Protein AF-A0A935KTI9-F1 (afdb_monomer_lite)

pLDDT: mean 90.9, std 7.73, range [52.81, 98.69]

Sequence (514 aa):
MAAAIPCRLLGHATYLISEAIIQQLLALQPTPISITAAIELRKIVGLVFKNESSLINIISTFPTSAEILGPDILLPLLSFALMSDCGKAVLLPDAQTVLSNPLDSNSIVVGFEAPDNTVFTTEKITAANLNSWPIAFVRELAIDPENGRFMFHDAPDEGQGIYIAYHYGFSGSIGAGTYERNWIIDSGPGLRKTGGGEILAADLDNNGITQIDDSKTYGPIASKLAIVNLVIQSDSDQRPYLCLESNWTLSTGAKLNSQLTLDGLWIGGSGADSQTDAPKEIVISGDYECVIIRNCSFDPGGPFDAAGIIEKNAAGKFLLPLILTIGGRVENLCIESSILGPVRIQNDGYVEEIYISDSIIQSVDPAVKAIDIETGRIHIDRSTIFGEVAVHRLEASEALITGLVNVTDTQNGCFRFSAAPREIDSFKSRLPHPYESYLFSEDTNHWFTSRRFGDPGFAQLSDTAPTNIARGAENGSEMGAFSNLLNPIKFDGLKNKIDEYMPFGLIPIFINKT

Foldseek 3Di:
DDAFDALCQLQFWKFAQAPVLLVCQCVDPDDHDDPQLSVVSVVCHGPMDRHPVRVLVSLVVDPCSVRCVPCSNVLSRSLVGTDCPGSNNQAWAALVCLCDVVAVRHAKWKFFPDGHDTIDHSSQEHEDDCPPPDDDDDHQKYDDRNQRDIDGPDDDDPPTHMDIDGDDFAPDLFALAQAFDPVLVVQDFPAEDEDAEEAELVSFDLATEYEYEAQEEHDDYAAHAQHAEGEYEYHHRHEHEHEHAAAHEHHNHPDAQGEYHYYSYEYFYDFAPDPPDDGHEHEYADHHAEYYYENHEFQQFAAADPVRAADARPVRGGTHGYEYEQQYEYAEYEAYSYEHHAYEYDPPGAYAEYEHELYEFAHNDQVGASYHEQHHEYEAEQAEYHYEHEYAEYEYALYEYEYAAHYNDLPHYEAELYEYAQDDPNHGHDHRPYYLYHHHPDDDCQQFPDCGPPGNRHPPGDPPHDCCQCQSHPNRHHRHSCSVVSVVVVVVVVVVVCVVPPDPPDDDDDDDDD

Radius of gyration: 27.15 Å; chains: 1; bounding box: 68×58×82 Å

Secondary structure (DSSP, 8-state):
---PPPHHHHT---EE--HHHHHHHHT-SSSPPPHHHHHHHHTTTT-EESSHHHHHHHHTTSTTHHHHTSHHHHHHHHHHHB-TTSHHHHHS--TTGGGS-HHHH-SEEEEESSSSS-BPPGGGEEE---SS-S---SSSEEEETTTTEEEESSPPPTTPPEEEEE----SSS-SS-S---HHHHTS--SEEE-SSEEE-TTTS-SEEEEEE-S--EEEEE--B---SEEEEEEPTT---EEEESS-EEEE-TT--SEEEEEES-EEEEPPBSSTTSPPPEEEEESEEEEEEEES-EE---PPB-TTSPBPB-TTS-B-PPPEEEE-SEEEEEEEES-EES-EEE-TT-EEEEEEEES-EEE-SSTTS-SEEEEEEEEEEES-EEES-EEEEEEEEES-EE-S-EEES--SS-EEES-EEESEETTEE-B-S-EES-EEES---GGGBSB-STTSTTBTPBPTTS-HHHHT-STTSS-SSTTGGG-HHHHHHHHHHHHHHHPPTT---------

Structure (mmCIF, N/CA/C/O backbone):
data_AF-A0A935KTI9-F1
#
_entry.id   AF-A0A935KTI9-F1
#
loop_
_atom_site.group_PDB
_atom_site.id
_atom_site.type_symbol
_atom_site.label_atom_id
_atom_site.label_alt_id
_atom_site.label_comp_id
_atom_site.label_asym_id
_atom_site.label_entity_id
_atom_site.label_seq_id
_atom_site.pdbx_PDB_ins_code
_atom_site.Cartn_x
_atom_site.Cartn_y
_atom_site.Cartn_z
_atom_site.occupancy
_atom_site.B_iso_or_equiv
_atom_site.auth_seq_id
_atom_site.auth_comp_id
_atom_site.auth_asym_id
_atom_site.auth_atom_id
_atom_site.pdbx_PDB_model_num
ATOM 1 N N . MET A 1 1 ? 12.208 -10.532 -2.056 1.00 52.91 1 MET A N 1
ATOM 2 C CA . MET A 1 1 ? 11.285 -9.473 -1.608 1.00 52.91 1 MET A CA 1
ATOM 3 C C . MET A 1 1 ? 11.101 -8.519 -2.779 1.00 52.91 1 MET A C 1
ATOM 5 O O . MET A 1 1 ? 11.828 -8.666 -3.759 1.00 52.91 1 MET A O 1
ATOM 9 N N . ALA A 1 2 ? 10.095 -7.648 -2.762 1.00 57.78 2 ALA A N 1
ATOM 10 C CA . ALA A 1 2 ? 9.983 -6.631 -3.801 1.00 57.78 2 ALA A CA 1
ATOM 11 C C . ALA A 1 2 ? 10.980 -5.499 -3.494 1.00 57.78 2 ALA A C 1
ATOM 13 O O . ALA A 1 2 ? 11.072 -5.053 -2.354 1.00 57.78 2 ALA A O 1
ATOM 14 N N . ALA A 1 3 ? 11.705 -5.035 -4.506 1.00 70.56 3 ALA A N 1
ATOM 15 C CA . ALA A 1 3 ? 12.547 -3.846 -4.450 1.00 70.56 3 ALA A CA 1
ATOM 16 C C . ALA A 1 3 ? 12.218 -2.969 -5.654 1.00 70.56 3 ALA A C 1
ATOM 18 O O . ALA A 1 3 ? 11.826 -3.479 -6.708 1.00 70.56 3 ALA A O 1
ATOM 19 N N . ALA A 1 4 ? 12.400 -1.656 -5.510 1.00 78.94 4 ALA A N 1
ATOM 20 C CA . ALA A 1 4 ? 12.303 -0.761 -6.652 1.00 78.94 4 ALA A CA 1
ATOM 21 C C . ALA A 1 4 ? 13.335 -1.167 -7.717 1.00 78.94 4 ALA A C 1
ATOM 23 O O . ALA A 1 4 ? 14.463 -1.559 -7.400 1.00 78.94 4 ALA A O 1
ATOM 24 N N . ILE A 1 5 ? 12.946 -1.082 -8.989 1.00 87.19 5 ILE A N 1
ATOM 25 C CA . ILE A 1 5 ? 13.856 -1.331 -10.108 1.00 87.19 5 ILE A CA 1
ATOM 26 C C . ILE A 1 5 ? 14.956 -0.262 -10.040 1.00 87.19 5 ILE A C 1
ATOM 28 O O . ILE A 1 5 ? 14.633 0.919 -10.117 1.00 87.19 5 ILE A O 1
ATOM 32 N N . PRO A 1 6 ? 16.247 -0.617 -9.913 1.00 89.25 6 PRO A N 1
ATOM 33 C CA . PRO A 1 6 ? 17.285 0.395 -9.814 1.00 89.25 6 PRO A CA 1
ATOM 34 C C . PRO A 1 6 ? 17.588 1.008 -11.184 1.00 89.25 6 PRO A C 1
ATOM 36 O O . PRO A 1 6 ? 17.597 0.304 -12.203 1.00 89.25 6 PRO A O 1
ATOM 39 N N . CYS A 1 7 ? 17.960 2.291 -11.213 1.00 89.06 7 CYS A N 1
ATOM 40 C CA . CYS A 1 7 ? 18.329 3.004 -12.445 1.00 89.06 7 CYS A CA 1
ATOM 41 C C . CYS A 1 7 ? 19.435 2.269 -13.219 1.00 89.06 7 CYS A C 1
ATOM 43 O O . CYS A 1 7 ? 19.431 2.206 -14.449 1.00 89.06 7 CYS A O 1
ATOM 45 N N . ARG A 1 8 ? 20.377 1.648 -12.495 1.00 90.50 8 ARG A N 1
ATOM 46 C CA . ARG A 1 8 ? 21.456 0.849 -13.088 1.00 90.50 8 ARG A CA 1
ATOM 47 C C . ARG A 1 8 ? 20.936 -0.369 -13.858 1.00 90.50 8 ARG A C 1
ATOM 49 O O . ARG A 1 8 ? 21.542 -0.727 -14.864 1.00 90.50 8 ARG A O 1
ATOM 56 N N . LEU A 1 9 ? 19.881 -1.029 -13.377 1.00 90.19 9 LEU A N 1
ATOM 57 C CA . LEU A 1 9 ? 19.317 -2.202 -14.047 1.00 90.19 9 LEU A CA 1
ATOM 58 C C . LEU A 1 9 ? 18.519 -1.780 -15.281 1.00 90.19 9 LEU A C 1
ATOM 60 O O . LEU A 1 9 ? 18.718 -2.360 -16.344 1.00 90.19 9 LEU A O 1
ATOM 64 N N . LEU A 1 10 ? 17.704 -0.728 -15.164 1.00 89.12 10 LEU A N 1
ATOM 65 C CA . LEU A 1 10 ? 16.960 -0.175 -16.299 1.00 89.12 10 LEU A CA 1
ATOM 66 C C . LEU A 1 10 ? 17.902 0.346 -17.403 1.00 89.12 10 LEU A C 1
ATOM 68 O O . LEU A 1 10 ? 17.638 0.179 -18.589 1.00 89.12 10 LEU A O 1
ATOM 72 N N . GLY A 1 11 ? 19.042 0.928 -17.020 1.00 88.50 11 GLY A N 1
ATOM 73 C CA . GLY A 1 11 ? 20.087 1.382 -17.942 1.00 88.50 11 GLY A CA 1
ATOM 74 C C . GLY A 1 11 ? 21.052 0.290 -18.425 1.00 88.50 11 GLY A C 1
ATOM 75 O O . GLY A 1 11 ? 21.948 0.585 -19.217 1.00 88.50 11 GLY A O 1
ATOM 76 N N . HIS A 1 12 ? 20.922 -0.960 -17.962 1.00 92.12 12 HIS A N 1
ATOM 77 C CA . HIS A 1 12 ? 21.816 -2.050 -18.356 1.00 92.12 12 HIS A CA 1
ATOM 78 C C . HIS A 1 12 ? 21.491 -2.530 -19.778 1.00 92.12 12 HIS A C 1
ATOM 80 O O . HIS A 1 12 ? 20.586 -3.344 -19.978 1.00 92.12 12 HIS A O 1
ATOM 86 N N . ALA A 1 13 ? 22.259 -2.033 -20.749 1.00 91.19 13 ALA A N 1
ATOM 87 C CA . ALA A 1 13 ? 22.137 -2.370 -22.163 1.00 91.19 13 ALA A CA 1
ATOM 88 C C . ALA A 1 13 ? 23.443 -2.963 -22.710 1.00 91.19 13 ALA A C 1
ATOM 90 O O . ALA A 1 13 ? 24.475 -2.285 -22.766 1.00 91.19 13 ALA A O 1
ATOM 91 N N . THR A 1 14 ? 23.382 -4.228 -23.122 1.00 92.56 14 THR A N 1
ATOM 92 C CA . THR A 1 14 ? 24.451 -4.931 -23.836 1.00 92.56 14 THR A CA 1
ATOM 93 C C . THR A 1 14 ? 24.041 -5.132 -25.284 1.00 92.56 14 THR A C 1
ATOM 95 O O . THR A 1 14 ? 22.896 -5.482 -25.567 1.00 92.56 14 THR A O 1
ATOM 98 N N . TYR A 1 15 ? 24.980 -4.904 -26.202 1.00 92.62 15 TYR A N 1
ATOM 99 C CA . TYR A 1 15 ? 24.703 -4.946 -27.635 1.00 92.62 15 TYR A CA 1
ATOM 100 C C . TYR A 1 15 ? 25.554 -6.003 -28.334 1.00 92.62 15 TYR A C 1
ATOM 102 O O . TYR A 1 15 ? 26.762 -6.081 -28.096 1.00 92.62 15 TYR A O 1
ATOM 110 N N . LEU A 1 16 ? 24.940 -6.778 -29.224 1.00 93.19 16 LEU A N 1
ATOM 111 C CA . LEU A 1 16 ? 25.600 -7.752 -30.088 1.00 93.19 16 LEU A CA 1
ATOM 112 C C . LEU A 1 16 ? 25.250 -7.457 -31.546 1.00 93.19 16 LEU A C 1
ATOM 114 O O . LEU A 1 16 ? 24.093 -7.533 -31.947 1.00 93.19 16 LEU A O 1
ATOM 118 N N . ILE A 1 17 ? 26.264 -7.178 -32.362 1.00 92.12 17 ILE A N 1
ATOM 119 C CA . ILE A 1 17 ? 26.072 -6.997 -33.804 1.00 92.12 17 ILE A CA 1
ATOM 120 C C . ILE A 1 17 ? 26.141 -8.361 -34.494 1.00 92.12 17 ILE A C 1
ATOM 122 O O . ILE A 1 17 ? 27.133 -9.084 -34.374 1.00 92.12 17 ILE A O 1
ATOM 126 N N . SER A 1 18 ? 25.098 -8.710 -35.244 1.00 91.88 18 SER A N 1
ATOM 127 C CA . SER A 1 18 ? 24.998 -9.948 -36.021 1.00 91.88 18 SER A CA 1
ATOM 128 C C . SER A 1 18 ? 24.724 -9.644 -37.494 1.00 91.88 18 SER A C 1
ATOM 130 O O . SER A 1 18 ? 24.215 -8.577 -37.835 1.00 91.88 18 SER A O 1
ATOM 132 N N . GLU A 1 19 ? 25.030 -10.590 -38.386 1.00 91.94 19 GLU A N 1
ATOM 133 C CA . GLU A 1 19 ? 24.720 -10.422 -39.815 1.00 91.94 19 GLU A CA 1
ATOM 134 C C . GLU A 1 19 ? 23.208 -10.270 -40.048 1.00 91.94 19 GLU A C 1
ATOM 136 O O . GLU A 1 19 ? 22.803 -9.512 -40.923 1.00 91.94 19 GLU A O 1
ATOM 141 N N . ALA A 1 20 ? 22.368 -10.919 -39.234 1.00 90.44 20 ALA A N 1
ATOM 142 C CA . ALA A 1 20 ? 20.914 -10.795 -39.327 1.00 90.44 20 ALA A CA 1
ATOM 143 C C . ALA A 1 20 ? 20.442 -9.347 -39.108 1.00 90.44 20 ALA A C 1
ATOM 145 O O . ALA A 1 20 ? 19.618 -8.854 -39.876 1.00 90.44 20 ALA A O 1
ATOM 146 N N . ILE A 1 21 ? 21.022 -8.644 -38.129 1.00 89.94 21 ILE A N 1
ATOM 147 C CA . ILE A 1 21 ? 20.715 -7.233 -37.846 1.00 89.94 21 ILE A CA 1
ATOM 148 C C . ILE A 1 21 ? 21.114 -6.347 -39.031 1.00 89.94 21 ILE A C 1
ATOM 150 O O . ILE A 1 21 ? 20.368 -5.460 -39.430 1.00 89.94 21 ILE A O 1
ATOM 154 N N . ILE A 1 22 ? 22.267 -6.610 -39.650 1.00 89.75 22 ILE A N 1
ATOM 155 C CA . ILE A 1 22 ? 22.725 -5.842 -40.816 1.00 89.75 22 ILE A CA 1
ATOM 156 C C . ILE A 1 22 ? 21.773 -6.037 -42.004 1.00 89.75 22 ILE A C 1
ATOM 158 O O . ILE A 1 22 ? 21.463 -5.072 -42.701 1.00 89.75 22 ILE A O 1
ATOM 162 N N . GLN A 1 23 ? 21.264 -7.254 -42.220 1.00 91.00 23 GLN A N 1
ATOM 163 C CA . GLN A 1 23 ? 20.245 -7.508 -43.247 1.00 91.00 23 GLN A CA 1
ATOM 164 C C . GLN A 1 23 ? 18.928 -6.782 -42.940 1.00 91.00 23 GLN A C 1
ATOM 166 O O . GLN A 1 23 ? 18.314 -6.239 -43.855 1.00 91.00 23 GLN A O 1
ATOM 171 N N . GLN A 1 24 ? 18.521 -6.716 -41.668 1.00 88.94 24 GLN A N 1
ATOM 172 C CA . GLN A 1 24 ? 17.347 -5.942 -41.249 1.00 88.94 24 GLN A CA 1
ATOM 173 C C . GLN A 1 24 ? 17.532 -4.441 -41.503 1.00 88.94 24 GLN A C 1
ATOM 175 O O . GLN A 1 24 ? 16.630 -3.809 -42.040 1.00 88.94 24 GLN A O 1
ATOM 180 N N . LEU A 1 25 ? 18.710 -3.879 -41.210 1.00 88.94 25 LEU A N 1
ATOM 181 C CA . LEU A 1 25 ? 19.016 -2.470 -41.493 1.00 88.94 25 LEU A CA 1
ATOM 182 C C . LEU A 1 25 ? 19.060 -2.157 -42.997 1.00 88.94 25 LEU A C 1
ATOM 184 O O . LEU A 1 25 ? 18.646 -1.078 -43.417 1.00 88.94 25 LEU A O 1
ATOM 188 N N . LEU A 1 26 ? 19.541 -3.090 -43.824 1.00 90.38 26 LEU A N 1
ATOM 189 C CA . LEU A 1 26 ? 19.518 -2.960 -45.289 1.00 90.38 26 LEU A CA 1
ATOM 190 C C . LEU A 1 26 ? 18.093 -3.014 -45.858 1.00 90.38 26 LEU A C 1
ATOM 192 O O . LEU A 1 26 ? 17.835 -2.443 -46.916 1.00 90.38 26 LEU A O 1
ATOM 196 N N . ALA A 1 27 ? 17.183 -3.699 -45.166 1.00 90.06 27 ALA A N 1
ATOM 197 C CA . ALA A 1 27 ? 15.770 -3.802 -45.517 1.00 90.06 27 ALA A CA 1
ATOM 198 C C . ALA A 1 27 ? 14.889 -2.735 -44.833 1.00 90.06 27 ALA A C 1
ATOM 200 O O . ALA A 1 27 ? 13.672 -2.747 -45.029 1.00 90.06 27 ALA A O 1
ATOM 201 N N . LEU A 1 28 ? 15.477 -1.834 -44.035 1.00 87.62 28 LEU A N 1
ATOM 202 C CA . LEU A 1 28 ? 14.750 -0.835 -43.256 1.00 87.62 28 LEU A CA 1
ATOM 203 C C . LEU A 1 28 ? 14.018 0.159 -44.174 1.00 87.62 28 LEU A C 1
ATOM 205 O O . LEU A 1 28 ? 14.551 0.603 -45.190 1.00 87.62 28 LEU A O 1
ATOM 209 N N . GLN A 1 29 ? 12.795 0.532 -43.797 1.00 79.81 29 GLN A N 1
ATOM 210 C CA . GLN A 1 29 ? 12.010 1.577 -44.457 1.00 79.81 29 GLN A CA 1
ATOM 211 C C . GLN A 1 29 ? 11.644 2.664 -43.435 1.00 79.81 29 GLN A C 1
ATOM 213 O O . GLN A 1 29 ? 11.325 2.315 -42.299 1.00 79.81 29 GLN A O 1
ATOM 218 N N . PRO A 1 30 ? 11.664 3.961 -43.805 1.00 79.69 30 PRO A N 1
ATOM 219 C CA . PRO A 1 30 ? 11.872 4.504 -45.155 1.00 79.69 30 PRO A CA 1
ATOM 220 C C . PRO A 1 30 ? 13.346 4.671 -45.562 1.00 79.69 30 PRO A C 1
ATOM 222 O O . PRO A 1 30 ? 13.626 4.798 -46.755 1.00 79.69 30 PRO A O 1
ATOM 225 N N . THR A 1 31 ? 14.273 4.658 -44.602 1.00 85.31 31 THR A N 1
ATOM 226 C CA . THR A 1 31 ? 15.683 5.016 -44.814 1.00 85.31 31 THR A CA 1
ATOM 227 C C . THR A 1 31 ? 16.586 3.795 -44.587 1.00 85.31 31 THR A C 1
ATOM 229 O O . THR A 1 31 ? 16.967 3.531 -43.449 1.00 85.31 31 THR A O 1
ATOM 232 N N . PRO A 1 32 ? 16.927 3.009 -45.624 1.00 89.31 32 PRO A N 1
ATOM 233 C CA . PRO A 1 32 ? 17.850 1.889 -45.474 1.00 89.31 32 PRO A CA 1
ATOM 234 C C . PRO A 1 32 ? 19.288 2.385 -45.301 1.00 89.31 32 PRO A C 1
ATOM 236 O O . PRO A 1 32 ? 19.678 3.409 -45.867 1.00 89.31 32 PRO A O 1
ATOM 239 N N . ILE A 1 33 ? 20.101 1.613 -44.581 1.00 91.12 33 ILE A N 1
ATOM 240 C CA . ILE A 1 33 ? 21.544 1.867 -44.489 1.00 91.12 33 ILE A CA 1
ATOM 241 C C . ILE A 1 33 ? 22.229 1.640 -45.850 1.00 91.12 33 ILE A C 1
ATOM 243 O O . ILE A 1 33 ? 21.892 0.719 -46.600 1.00 91.12 33 ILE A O 1
ATOM 247 N N . SER A 1 34 ? 23.237 2.444 -46.175 1.00 92.31 34 SER A N 1
ATOM 248 C CA . SER A 1 34 ? 24.042 2.285 -47.379 1.00 92.31 34 SER A CA 1
ATOM 249 C C . SER A 1 34 ? 24.857 0.989 -47.346 1.00 92.31 34 SER A C 1
ATOM 251 O O . SER A 1 34 ? 25.319 0.520 -46.302 1.00 92.31 34 SER A O 1
ATOM 253 N N . ILE A 1 35 ? 25.102 0.409 -48.526 1.00 91.25 35 ILE A N 1
ATOM 254 C CA . ILE A 1 35 ? 25.912 -0.815 -48.657 1.00 91.25 35 ILE A CA 1
ATOM 255 C C . ILE A 1 35 ? 27.322 -0.598 -48.082 1.00 91.25 35 ILE A C 1
ATOM 257 O O . ILE A 1 35 ? 27.882 -1.500 -47.458 1.00 91.25 35 ILE A O 1
ATOM 261 N N . THR A 1 36 ? 27.887 0.601 -48.257 1.00 91.12 36 THR A N 1
ATOM 262 C CA . THR A 1 36 ? 29.201 0.971 -47.719 1.00 91.12 36 THR A CA 1
ATOM 263 C C . THR A 1 36 ? 29.200 0.953 -46.191 1.00 91.12 36 THR A C 1
ATOM 265 O O . THR A 1 36 ? 30.067 0.311 -45.601 1.00 91.12 36 THR A O 1
ATOM 268 N N . ALA A 1 37 ? 28.207 1.576 -45.549 1.00 89.94 37 ALA A N 1
ATOM 269 C CA . ALA A 1 37 ? 28.082 1.583 -44.093 1.00 89.94 37 ALA A CA 1
ATOM 270 C C . ALA A 1 37 ? 27.802 0.178 -43.524 1.00 89.94 37 ALA A C 1
ATOM 272 O O . ALA A 1 37 ? 28.393 -0.222 -42.518 1.00 89.94 37 ALA A O 1
ATOM 273 N N . ALA A 1 38 ? 27.007 -0.640 -44.222 1.00 90.06 38 ALA A N 1
ATOM 274 C CA . ALA A 1 38 ? 26.791 -2.041 -43.859 1.00 90.06 38 ALA A CA 1
ATOM 275 C C . ALA A 1 38 ? 28.088 -2.876 -43.899 1.00 90.06 38 ALA A C 1
ATOM 277 O O . ALA A 1 38 ? 28.314 -3.707 -43.020 1.00 90.06 38 ALA A O 1
ATOM 278 N N . ILE A 1 39 ? 28.975 -2.656 -44.882 1.00 91.31 39 ILE A N 1
ATOM 279 C CA . ILE A 1 39 ? 30.298 -3.313 -44.937 1.00 91.31 39 ILE A CA 1
ATOM 280 C C . ILE A 1 39 ? 31.163 -2.923 -43.729 1.00 91.31 39 ILE A C 1
ATOM 282 O O . ILE A 1 39 ? 31.936 -3.746 -43.237 1.00 91.31 39 ILE A O 1
ATOM 286 N N . GLU A 1 40 ? 31.041 -1.694 -43.229 1.00 90.75 40 GLU A N 1
ATOM 287 C CA . GLU A 1 40 ? 31.775 -1.246 -42.043 1.00 90.75 40 GLU A CA 1
ATOM 288 C C . GLU A 1 40 ? 31.228 -1.878 -40.761 1.00 90.75 40 GLU A C 1
ATOM 290 O O . GLU A 1 40 ? 32.017 -2.413 -39.981 1.00 90.75 40 GLU A O 1
ATOM 295 N N . LEU A 1 41 ? 29.902 -1.950 -40.595 1.00 89.56 41 LEU A N 1
ATOM 296 C CA . LEU A 1 41 ? 29.274 -2.680 -39.484 1.00 89.56 41 LEU A CA 1
ATOM 297 C C . LEU A 1 41 ? 29.626 -4.175 -39.487 1.00 89.56 41 LEU A C 1
ATOM 299 O O . LEU A 1 41 ? 29.809 -4.765 -38.422 1.00 89.56 41 LEU A O 1
ATOM 303 N N . ARG A 1 42 ? 29.821 -4.792 -40.661 1.00 92.94 42 ARG A N 1
ATOM 304 C CA . ARG A 1 42 ? 30.277 -6.192 -40.744 1.00 92.94 42 ARG A CA 1
ATOM 305 C C . ARG A 1 42 ? 31.628 -6.438 -40.071 1.00 92.94 42 ARG A C 1
ATOM 307 O O . ARG A 1 42 ? 31.874 -7.552 -39.619 1.00 92.94 42 ARG A O 1
ATOM 314 N N . LYS A 1 43 ? 32.491 -5.421 -39.947 1.00 91.50 43 LYS A N 1
ATOM 315 C CA . LYS A 1 43 ? 33.804 -5.549 -39.282 1.00 91.50 43 LYS A CA 1
ATOM 316 C C . LYS A 1 43 ? 33.693 -5.811 -37.779 1.00 91.50 43 LYS A C 1
ATOM 318 O O . LYS A 1 43 ? 34.656 -6.285 -37.185 1.00 91.50 43 LYS A O 1
ATOM 323 N N . ILE A 1 44 ? 32.548 -5.490 -37.176 1.00 91.25 44 ILE A N 1
ATOM 324 C CA . ILE A 1 44 ? 32.293 -5.630 -35.736 1.00 91.25 44 ILE A CA 1
ATOM 325 C C . ILE A 1 44 ? 31.256 -6.717 -35.420 1.00 91.25 44 ILE A C 1
ATOM 327 O O . ILE A 1 44 ? 30.819 -6.838 -34.277 1.00 91.25 44 ILE A O 1
ATOM 331 N N . VAL A 1 45 ? 30.874 -7.530 -36.412 1.00 92.62 45 VAL A N 1
ATOM 332 C CA . VAL A 1 45 ? 29.971 -8.673 -36.217 1.00 92.62 45 VAL A CA 1
ATOM 333 C C . VAL A 1 45 ? 30.595 -9.684 -35.255 1.00 92.62 45 VAL A C 1
ATOM 335 O O . VAL A 1 45 ? 31.766 -10.039 -35.373 1.00 92.62 45 VAL A O 1
ATOM 338 N N . GLY A 1 46 ? 29.795 -10.156 -34.300 1.00 88.19 46 GLY A N 1
ATOM 339 C CA . GLY A 1 46 ? 30.217 -11.095 -33.260 1.00 88.19 46 GLY A CA 1
ATOM 340 C C . GLY A 1 46 ? 30.883 -10.443 -32.044 1.00 88.19 46 GLY A C 1
ATOM 341 O O . GLY A 1 46 ? 31.209 -11.150 -31.092 1.00 88.19 46 GLY A O 1
ATOM 342 N N . LEU A 1 47 ? 31.070 -9.118 -32.039 1.00 89.88 47 LEU A N 1
ATOM 343 C CA . LEU A 1 47 ? 31.541 -8.391 -30.861 1.00 89.88 47 LEU A CA 1
ATOM 344 C C . LEU A 1 47 ? 30.373 -8.039 -29.936 1.00 89.88 47 LEU A C 1
ATOM 346 O O . LEU A 1 47 ? 29.325 -7.573 -30.384 1.00 89.88 47 LEU A O 1
ATOM 350 N N . VAL A 1 48 ? 30.596 -8.226 -28.633 1.00 91.00 48 VAL A N 1
ATOM 351 C CA . VAL A 1 48 ? 29.667 -7.826 -27.571 1.00 91.00 48 VAL A CA 1
ATOM 352 C C . VAL A 1 48 ? 30.147 -6.521 -26.948 1.00 91.00 48 VAL A C 1
ATOM 354 O O . VAL A 1 48 ? 31.284 -6.418 -26.478 1.00 91.00 48 VAL A O 1
ATOM 357 N N . PHE A 1 49 ? 29.261 -5.536 -26.895 1.00 91.94 49 PHE A N 1
ATOM 358 C CA . PHE A 1 49 ? 29.510 -4.225 -26.314 1.00 91.94 49 PHE A CA 1
ATOM 359 C C . PHE A 1 49 ? 28.791 -4.118 -24.972 1.00 91.94 49 PHE A C 1
ATOM 361 O O . PHE A 1 49 ? 27.591 -4.359 -24.874 1.00 91.94 49 PHE A O 1
ATOM 368 N N . LYS A 1 50 ? 29.531 -3.737 -23.924 1.00 88.38 50 LYS A N 1
ATOM 369 C CA . LYS A 1 50 ? 29.012 -3.679 -22.543 1.00 88.38 50 LYS A CA 1
ATOM 370 C C . LYS A 1 50 ? 28.091 -2.489 -22.263 1.00 88.38 50 LYS A C 1
ATOM 372 O O . LYS A 1 50 ? 27.454 -2.455 -21.217 1.00 88.38 50 LYS A O 1
ATOM 377 N N . ASN A 1 51 ? 28.128 -1.475 -23.120 1.00 88.94 51 ASN A N 1
ATOM 378 C CA . ASN A 1 51 ? 27.310 -0.275 -23.023 1.00 88.94 51 ASN A CA 1
ATOM 379 C C . ASN A 1 51 ? 27.235 0.422 -24.386 1.00 88.94 51 ASN A C 1
ATOM 381 O O . ASN A 1 51 ? 28.061 0.187 -25.273 1.00 88.94 51 ASN A O 1
ATOM 385 N N . GLU A 1 52 ? 26.260 1.317 -24.509 1.00 88.88 52 GLU A N 1
ATOM 386 C CA . GLU A 1 52 ? 25.994 2.093 -25.721 1.00 88.88 52 GLU A CA 1
ATOM 387 C C . GLU A 1 52 ? 27.189 2.963 -26.130 1.00 88.88 52 GLU A C 1
ATOM 389 O O . GLU A 1 52 ? 27.574 2.987 -27.296 1.00 88.88 52 GLU A O 1
ATOM 394 N N . SER A 1 53 ? 27.848 3.618 -25.169 1.00 88.62 53 SER A N 1
ATOM 395 C CA . SER A 1 53 ? 28.990 4.494 -25.450 1.00 88.62 53 SER A CA 1
ATOM 396 C C . SER A 1 53 ? 30.156 3.747 -26.098 1.00 88.62 53 SER A C 1
ATOM 398 O O . SER A 1 53 ? 30.829 4.295 -26.963 1.00 88.62 53 SER A O 1
ATOM 400 N N . SER A 1 54 ? 30.391 2.486 -25.724 1.00 91.56 54 SER A N 1
ATOM 401 C CA . SER A 1 54 ? 31.442 1.658 -26.331 1.00 91.56 54 SER A CA 1
ATOM 402 C C . SER A 1 54 ? 31.135 1.333 -27.792 1.00 91.56 54 SER A C 1
ATOM 404 O O . SER A 1 54 ? 32.045 1.329 -28.618 1.00 91.56 54 SER A O 1
ATOM 406 N N . LEU A 1 55 ? 29.861 1.085 -28.112 1.00 90.75 55 LEU A N 1
ATOM 407 C CA . LEU A 1 55 ? 29.405 0.861 -29.482 1.00 90.75 55 LEU A CA 1
ATOM 408 C C . LEU A 1 55 ? 29.544 2.144 -30.312 1.00 90.75 55 LEU A C 1
ATOM 410 O O . LEU A 1 55 ? 30.186 2.125 -31.361 1.00 90.75 55 LEU A O 1
ATOM 414 N N . ILE A 1 56 ? 29.035 3.269 -29.799 1.00 91.25 56 ILE A N 1
ATOM 415 C CA . ILE A 1 56 ? 29.118 4.580 -30.462 1.00 91.25 56 ILE A CA 1
ATOM 416 C C . ILE A 1 56 ? 30.577 4.986 -30.704 1.00 91.25 56 ILE A C 1
ATOM 418 O O . ILE A 1 56 ? 30.909 5.439 -31.796 1.00 91.25 56 ILE A O 1
ATOM 422 N N . ASN A 1 57 ? 31.468 4.779 -29.730 1.00 92.38 57 ASN A N 1
ATOM 423 C CA . ASN A 1 57 ? 32.890 5.111 -29.863 1.00 92.38 57 ASN A CA 1
ATOM 424 C C . ASN A 1 57 ? 33.612 4.278 -30.926 1.00 92.38 57 ASN A C 1
ATOM 426 O O . ASN A 1 57 ? 34.587 4.748 -31.503 1.00 92.38 57 ASN A O 1
ATOM 430 N N . ILE A 1 58 ? 33.179 3.042 -31.178 1.00 92.06 58 ILE A N 1
ATOM 431 C CA . ILE A 1 58 ? 33.749 2.224 -32.252 1.00 92.06 58 ILE A CA 1
ATOM 432 C C . ILE A 1 58 ? 33.170 2.655 -33.600 1.00 92.06 58 ILE A C 1
ATOM 434 O O . ILE A 1 58 ? 33.931 2.847 -34.549 1.00 92.06 58 ILE A O 1
ATOM 438 N N . ILE A 1 59 ? 31.859 2.899 -33.673 1.00 91.56 59 ILE A N 1
ATOM 439 C CA . ILE A 1 59 ? 31.200 3.398 -34.886 1.00 91.56 59 ILE A CA 1
ATOM 440 C C . ILE A 1 59 ? 31.765 4.761 -35.302 1.00 91.56 59 ILE A C 1
ATOM 442 O O . ILE A 1 59 ? 31.961 4.992 -36.489 1.00 91.56 59 ILE A O 1
ATOM 446 N N . SER A 1 60 ? 32.102 5.646 -34.359 1.00 91.94 60 SER A N 1
ATOM 447 C CA . SER A 1 60 ? 32.659 6.972 -34.661 1.00 91.94 60 SER A CA 1
ATOM 448 C C . SER A 1 60 ? 34.033 6.930 -35.341 1.00 91.94 60 SER A C 1
ATOM 450 O O . SER A 1 60 ? 34.441 7.915 -35.953 1.00 91.94 60 SER A O 1
ATOM 452 N N . THR A 1 61 ? 34.733 5.790 -35.301 1.00 92.94 61 THR A N 1
ATOM 453 C CA . THR A 1 61 ? 35.985 5.588 -36.052 1.00 92.94 61 THR A CA 1
ATOM 454 C C . THR A 1 61 ? 35.759 5.307 -37.537 1.00 92.94 61 THR A C 1
ATOM 456 O O . THR A 1 61 ? 36.705 5.349 -38.327 1.00 92.94 61 THR A O 1
ATOM 459 N N . PHE A 1 62 ? 34.520 5.008 -37.933 1.00 92.12 62 PHE A N 1
ATOM 460 C CA . PHE A 1 62 ? 34.187 4.654 -39.302 1.00 92.12 62 PHE A CA 1
ATOM 461 C C . PHE A 1 62 ? 34.023 5.895 -40.195 1.00 92.12 62 PHE A C 1
ATOM 463 O O . PHE A 1 62 ? 33.415 6.887 -39.781 1.00 92.12 62 PHE A O 1
ATOM 470 N N . PRO A 1 63 ? 34.508 5.840 -41.449 1.00 90.94 63 PRO A N 1
ATOM 471 C CA . PRO A 1 63 ? 34.254 6.862 -42.461 1.00 90.94 63 PRO A CA 1
ATOM 472 C C . PRO A 1 63 ? 32.770 7.199 -42.659 1.00 90.94 63 PRO A C 1
ATOM 474 O O . PRO A 1 63 ? 32.445 8.361 -42.891 1.00 90.94 63 PRO A O 1
ATOM 477 N N . THR A 1 64 ? 31.871 6.214 -42.544 1.00 91.06 64 THR A N 1
ATOM 478 C CA . THR A 1 64 ? 30.413 6.411 -42.685 1.00 91.06 64 THR A CA 1
ATOM 479 C C . THR A 1 64 ? 29.690 6.679 -41.359 1.00 91.06 64 THR A C 1
ATOM 481 O O . THR A 1 64 ? 28.463 6.623 -41.291 1.00 91.06 64 THR A O 1
ATOM 484 N N . SER A 1 65 ? 30.422 7.013 -40.290 1.00 90.06 65 SER A N 1
ATOM 485 C CA . SER A 1 65 ? 29.867 7.215 -38.942 1.00 90.06 65 SER A CA 1
ATOM 486 C C . SER A 1 65 ? 28.696 8.198 -38.880 1.00 90.06 65 SER A C 1
ATOM 488 O O . SER A 1 65 ? 27.756 7.955 -38.134 1.00 90.06 65 SER A O 1
ATOM 490 N N . ALA A 1 66 ? 28.706 9.268 -39.680 1.00 89.56 66 ALA A N 1
ATOM 491 C CA . ALA A 1 66 ? 27.616 10.247 -39.716 1.00 89.56 66 ALA A CA 1
ATOM 492 C C . ALA A 1 66 ? 26.270 9.643 -40.157 1.00 89.56 66 ALA A C 1
ATOM 494 O O . ALA A 1 66 ? 25.225 10.081 -39.688 1.00 89.56 66 ALA A O 1
ATOM 495 N N . GLU A 1 67 ? 26.297 8.636 -41.033 1.00 90.25 67 GLU A N 1
ATOM 496 C CA . GLU A 1 67 ? 25.101 7.913 -41.468 1.00 90.25 67 GLU A CA 1
ATOM 497 C C . GLU A 1 67 ? 24.619 6.957 -40.370 1.00 90.25 67 GLU A C 1
ATOM 499 O O . GLU A 1 67 ? 23.453 6.984 -39.988 1.00 90.25 67 GLU A O 1
ATOM 504 N N . ILE A 1 68 ? 25.534 6.153 -39.813 1.00 87.75 68 ILE A N 1
ATOM 505 C CA . ILE A 1 68 ? 25.209 5.131 -38.805 1.00 87.75 68 ILE A CA 1
ATOM 506 C C . ILE A 1 68 ? 24.730 5.767 -37.491 1.00 87.75 68 ILE A C 1
ATOM 508 O O . ILE A 1 68 ? 23.851 5.225 -36.826 1.00 87.75 68 ILE A O 1
ATOM 512 N N . LEU A 1 69 ? 25.309 6.907 -37.108 1.00 89.75 69 LEU A N 1
ATOM 513 C CA . LEU A 1 69 ? 24.939 7.650 -35.901 1.00 89.75 69 LEU A CA 1
ATOM 514 C C . LEU A 1 69 ? 23.725 8.570 -36.109 1.00 89.75 69 LEU A C 1
ATOM 516 O O . LEU A 1 69 ? 23.271 9.186 -35.146 1.00 89.75 69 LEU A O 1
ATOM 520 N N . GLY A 1 70 ? 23.194 8.670 -37.333 1.00 86.44 70 GLY A N 1
ATOM 521 C CA . GLY A 1 70 ? 21.936 9.364 -37.593 1.00 86.44 70 GLY A CA 1
ATOM 522 C C . GLY A 1 70 ? 20.766 8.663 -36.885 1.00 86.44 70 GLY A C 1
ATOM 523 O O . GLY A 1 70 ? 20.764 7.434 -36.806 1.00 86.44 70 GLY A O 1
ATOM 524 N N . PRO A 1 71 ? 19.763 9.400 -36.370 1.00 83.81 71 PRO A N 1
ATOM 525 C CA . PRO A 1 71 ? 18.681 8.826 -35.562 1.00 83.81 71 PRO A CA 1
ATOM 526 C C . PRO A 1 71 ? 17.906 7.724 -36.298 1.00 83.81 71 PRO A C 1
ATOM 528 O O . PRO A 1 71 ? 17.593 6.703 -35.688 1.00 83.81 71 PRO A O 1
ATOM 531 N N . ASP A 1 72 ? 17.699 7.885 -37.609 1.00 85.12 72 ASP A N 1
ATOM 532 C CA . ASP A 1 72 ? 16.978 6.935 -38.467 1.00 85.12 72 ASP A CA 1
ATOM 533 C C . ASP A 1 72 ? 17.637 5.549 -38.542 1.00 85.12 72 ASP A C 1
ATOM 535 O O . ASP A 1 72 ? 16.951 4.559 -38.780 1.00 85.12 72 ASP A O 1
ATOM 539 N N . ILE A 1 73 ? 18.956 5.460 -38.333 1.00 88.62 73 ILE A N 1
ATOM 540 C CA . ILE A 1 73 ? 19.712 4.198 -38.362 1.00 88.62 73 ILE A CA 1
ATOM 541 C C . ILE A 1 73 ? 20.107 3.757 -36.953 1.00 88.62 73 ILE A C 1
ATOM 543 O O . ILE A 1 73 ? 20.013 2.573 -36.626 1.00 88.62 73 ILE A O 1
ATOM 547 N N . LEU A 1 74 ? 20.518 4.697 -36.100 1.00 87.88 74 LEU A N 1
ATOM 548 C CA . LEU A 1 74 ? 20.997 4.406 -34.755 1.00 87.88 74 LEU A CA 1
ATOM 549 C C . LEU A 1 74 ? 19.893 3.823 -33.868 1.00 87.88 74 LEU A C 1
ATOM 551 O O . LEU A 1 74 ? 20.159 2.878 -33.131 1.00 87.88 74 LEU A O 1
ATOM 555 N N . LEU A 1 75 ? 18.667 4.353 -33.927 1.00 87.06 75 LEU A N 1
ATOM 556 C CA . LEU A 1 75 ? 17.557 3.853 -33.108 1.00 87.06 75 LEU A CA 1
ATOM 557 C C . LEU A 1 75 ? 17.204 2.392 -33.455 1.00 87.06 75 LEU A C 1
ATOM 559 O O . LEU A 1 75 ? 17.278 1.553 -32.551 1.00 87.06 75 LEU A O 1
ATOM 563 N N . PRO A 1 76 ? 16.941 2.032 -34.730 1.00 86.75 76 PRO A N 1
ATOM 564 C CA . PRO A 1 76 ? 16.737 0.635 -35.117 1.00 86.75 76 PRO A CA 1
ATOM 565 C C . PRO A 1 76 ? 17.937 -0.262 -34.810 1.00 86.75 76 PRO A C 1
ATOM 567 O O . PRO A 1 76 ? 17.755 -1.381 -34.339 1.00 86.75 76 PRO A O 1
ATOM 570 N N . LEU A 1 77 ? 19.168 0.220 -35.025 1.00 89.00 77 LEU A N 1
ATOM 571 C CA . LEU A 1 77 ? 20.374 -0.548 -34.710 1.00 89.00 77 LEU A CA 1
ATOM 572 C C . LEU A 1 77 ? 20.442 -0.904 -33.223 1.00 89.00 77 LEU A C 1
ATOM 574 O O . LEU A 1 77 ? 20.745 -2.046 -32.890 1.00 89.00 77 LEU A O 1
ATOM 578 N N . LEU A 1 78 ? 20.159 0.050 -32.334 1.00 89.19 78 LEU A N 1
ATOM 579 C CA . LEU A 1 78 ? 20.165 -0.193 -30.893 1.00 89.19 78 LEU A CA 1
ATOM 580 C C . LEU A 1 78 ? 19.042 -1.139 -30.473 1.00 89.19 78 LEU A C 1
ATOM 582 O O . LEU A 1 78 ? 19.290 -2.005 -29.643 1.00 89.19 78 LEU A O 1
ATOM 586 N N . SER A 1 79 ? 17.856 -1.009 -31.072 1.00 86.88 79 SER A N 1
ATOM 587 C CA . SER A 1 79 ? 16.720 -1.900 -30.816 1.00 86.88 79 SER A CA 1
ATOM 588 C C . SER A 1 79 ? 17.039 -3.346 -31.221 1.00 86.88 79 SER A C 1
ATOM 590 O O . SER A 1 79 ? 16.941 -4.262 -30.410 1.00 86.88 79 SER A O 1
ATOM 592 N N . PHE A 1 80 ? 17.536 -3.562 -32.445 1.00 88.06 80 PHE A N 1
ATOM 593 C CA . PHE A 1 80 ? 17.836 -4.904 -32.958 1.00 88.06 80 PHE A CA 1
ATOM 594 C C . PHE A 1 80 ? 19.088 -5.542 -32.347 1.00 88.06 80 PHE A C 1
ATOM 596 O O . PHE A 1 80 ? 19.181 -6.766 -32.278 1.00 88.06 80 PHE A O 1
ATOM 603 N N . ALA A 1 81 ? 20.074 -4.737 -31.941 1.00 90.00 81 ALA A N 1
ATOM 604 C CA . ALA A 1 81 ? 21.313 -5.238 -31.350 1.00 90.00 81 ALA A CA 1
ATOM 605 C C . ALA A 1 81 ? 21.219 -5.501 -29.847 1.00 90.00 81 ALA A C 1
ATOM 607 O O . ALA A 1 81 ? 22.164 -6.064 -29.291 1.00 90.00 81 ALA A O 1
ATOM 608 N N . LEU A 1 82 ? 20.137 -5.087 -29.183 1.00 91.12 82 LEU A N 1
ATOM 609 C CA . LEU A 1 82 ? 19.966 -5.270 -27.748 1.00 91.12 82 LEU A CA 1
ATOM 610 C C . LEU A 1 82 ? 19.861 -6.763 -27.412 1.00 91.12 82 LEU A C 1
ATOM 612 O O . LEU A 1 82 ? 19.054 -7.495 -27.982 1.00 91.12 82 LEU A O 1
ATOM 616 N N . MET A 1 83 ? 20.695 -7.235 -26.488 1.00 90.25 83 MET A N 1
ATOM 617 C CA . MET A 1 83 ? 20.640 -8.630 -26.057 1.00 90.25 83 MET A CA 1
ATOM 618 C C . MET A 1 83 ? 19.432 -8.871 -25.146 1.00 90.25 83 MET A C 1
ATOM 620 O O . MET A 1 83 ? 19.173 -8.098 -24.228 1.00 90.25 83 MET A O 1
ATOM 624 N N . SER A 1 84 ? 18.733 -9.989 -25.350 1.00 85.69 84 SER A N 1
ATOM 625 C CA . SER A 1 84 ? 17.517 -10.340 -24.602 1.00 85.69 84 SER A CA 1
ATOM 626 C C . SER A 1 84 ? 17.740 -10.615 -23.109 1.00 85.69 84 SER A C 1
ATOM 628 O O . SER A 1 84 ? 16.781 -10.681 -22.351 1.00 85.69 84 SER A O 1
ATOM 630 N N . ASP A 1 85 ? 18.985 -10.827 -22.678 1.00 86.44 85 ASP A N 1
ATOM 631 C CA . ASP A 1 85 ? 19.359 -11.088 -21.282 1.00 86.44 85 ASP A CA 1
ATOM 632 C C . ASP A 1 85 ? 19.751 -9.817 -20.507 1.00 86.44 85 ASP A C 1
ATOM 634 O O . ASP A 1 85 ? 20.072 -9.882 -19.315 1.00 86.44 85 ASP A O 1
ATOM 638 N N . CYS A 1 86 ? 19.739 -8.652 -21.160 1.00 89.94 86 CYS A N 1
ATOM 639 C CA . CYS A 1 86 ? 20.093 -7.395 -20.521 1.00 89.94 86 CYS A CA 1
ATOM 640 C C . CYS A 1 86 ? 18.896 -6.790 -19.772 1.00 89.94 86 CYS A C 1
ATOM 642 O O . CYS A 1 86 ? 17.734 -7.041 -20.085 1.00 89.94 86 CYS A O 1
ATOM 644 N N . GLY A 1 87 ? 19.177 -5.952 -18.768 1.00 87.25 87 GLY A N 1
ATOM 645 C CA . GLY A 1 87 ? 18.126 -5.413 -17.896 1.00 87.25 87 GLY A CA 1
ATOM 646 C C . GLY A 1 87 ? 17.124 -4.559 -18.670 1.00 87.25 87 GLY A C 1
ATOM 647 O O . GLY A 1 87 ? 15.922 -4.688 -18.477 1.00 87.25 87 GLY A O 1
ATOM 648 N N . LYS A 1 88 ? 17.617 -3.751 -19.612 1.00 89.06 88 LYS A N 1
ATOM 649 C CA . LYS A 1 88 ? 16.778 -2.899 -20.456 1.00 89.06 88 LYS A CA 1
ATOM 650 C C . LYS A 1 88 ? 15.792 -3.690 -21.328 1.00 89.06 88 LYS A C 1
ATOM 652 O O . LYS A 1 88 ? 14.647 -3.274 -21.427 1.00 89.06 88 LYS A O 1
ATOM 657 N N . ALA A 1 89 ? 16.219 -4.814 -21.912 1.00 86.94 89 ALA A N 1
ATOM 658 C CA . ALA A 1 89 ? 15.383 -5.648 -22.781 1.00 86.94 89 ALA A CA 1
ATOM 659 C C . ALA A 1 89 ? 14.282 -6.397 -22.017 1.00 86.94 89 ALA A C 1
ATOM 661 O O . ALA A 1 89 ? 13.206 -6.614 -22.550 1.00 86.94 89 ALA A O 1
ATOM 662 N N . VAL A 1 90 ? 14.553 -6.792 -20.769 1.00 87.69 90 VAL A N 1
ATOM 663 C CA . VAL A 1 90 ? 13.586 -7.521 -19.928 1.00 87.69 90 VAL A CA 1
ATOM 664 C C . VAL A 1 90 ? 12.555 -6.582 -19.292 1.00 87.69 90 VAL A C 1
ATOM 666 O O . VAL A 1 90 ? 11.438 -6.990 -18.990 1.00 87.69 90 VAL A O 1
ATOM 669 N N . LEU A 1 91 ? 12.932 -5.329 -19.021 1.00 88.06 91 LEU A N 1
ATOM 670 C CA . LEU A 1 91 ? 12.103 -4.410 -18.238 1.00 88.06 91 LEU A CA 1
ATOM 671 C C . LEU A 1 91 ? 11.199 -3.503 -19.081 1.00 88.06 91 LEU A C 1
ATOM 673 O O . LEU A 1 91 ? 10.176 -3.053 -18.562 1.00 88.06 91 LEU A O 1
ATOM 677 N N . LEU A 1 92 ? 11.582 -3.197 -20.323 1.00 88.38 92 LEU A N 1
ATOM 678 C CA . LEU A 1 92 ? 10.940 -2.179 -21.156 1.00 88.38 92 LEU A CA 1
ATOM 679 C C . LEU A 1 92 ? 10.399 -2.768 -22.463 1.00 88.38 92 LEU A C 1
ATOM 681 O O . LEU A 1 92 ? 11.042 -3.649 -23.030 1.00 88.38 92 LEU A O 1
ATOM 685 N N . PRO A 1 93 ? 9.294 -2.212 -22.991 1.00 85.75 93 PRO A N 1
ATOM 686 C CA . PRO A 1 93 ? 8.708 -2.665 -24.241 1.00 85.75 93 PRO A CA 1
ATOM 687 C C . PRO A 1 93 ? 9.614 -2.384 -25.443 1.00 85.75 93 PRO A C 1
ATOM 689 O O . PRO A 1 93 ? 10.223 -1.321 -25.575 1.00 85.75 93 PRO A O 1
ATOM 692 N N . ASP A 1 94 ? 9.658 -3.341 -26.355 1.00 81.56 94 ASP A N 1
ATOM 693 C CA . ASP A 1 94 ? 10.254 -3.249 -27.684 1.00 81.56 94 ASP A CA 1
ATOM 694 C C . ASP A 1 94 ? 9.169 -3.176 -28.775 1.00 81.56 94 ASP A C 1
ATOM 696 O O . ASP A 1 94 ? 7.971 -3.284 -28.512 1.00 81.56 94 ASP A O 1
ATOM 700 N N . ALA A 1 95 ? 9.577 -3.017 -30.033 1.00 74.62 95 ALA A N 1
ATOM 701 C CA . ALA A 1 95 ? 8.635 -2.903 -31.146 1.00 74.62 95 ALA A CA 1
ATOM 702 C C . ALA A 1 95 ? 7.735 -4.144 -31.349 1.00 74.62 95 ALA A C 1
ATOM 704 O O . ALA A 1 95 ? 6.724 -4.046 -32.039 1.00 74.62 95 ALA A O 1
ATOM 705 N N . GLN A 1 96 ? 8.088 -5.310 -30.792 1.00 71.25 96 GLN A N 1
ATOM 706 C CA . GLN A 1 96 ? 7.292 -6.536 -30.917 1.00 71.25 96 GLN A CA 1
ATOM 707 C C . GLN A 1 96 ? 6.286 -6.670 -29.774 1.00 71.25 96 GLN A C 1
ATOM 709 O O . GLN A 1 96 ? 5.126 -6.999 -30.006 1.00 71.25 96 GLN A O 1
ATOM 714 N N . THR A 1 97 ? 6.715 -6.385 -28.549 1.00 68.75 97 THR A N 1
ATOM 715 C CA . THR A 1 97 ? 5.894 -6.468 -27.339 1.00 68.75 97 THR A CA 1
ATOM 716 C C . THR A 1 97 ? 4.844 -5.366 -27.269 1.00 68.75 97 THR A C 1
ATOM 718 O O . THR A 1 97 ? 3.779 -5.624 -26.718 1.00 68.75 97 THR A O 1
ATOM 721 N N . VAL A 1 98 ? 5.074 -4.196 -27.884 1.00 67.62 98 VAL A N 1
ATOM 722 C CA . VAL A 1 98 ? 4.040 -3.150 -28.054 1.00 67.62 98 VAL A CA 1
ATOM 723 C C . VAL A 1 98 ? 2.841 -3.648 -28.873 1.00 67.62 98 VAL A C 1
ATOM 725 O O . VAL A 1 98 ? 1.731 -3.180 -28.664 1.00 67.62 98 VAL A O 1
ATOM 728 N N . LEU A 1 99 ? 3.032 -4.625 -29.769 1.00 61.78 99 LEU A N 1
ATOM 729 C CA . LEU A 1 99 ? 1.948 -5.222 -30.569 1.00 61.78 99 LEU A CA 1
ATOM 730 C C . LEU A 1 99 ? 1.157 -6.307 -29.811 1.00 61.78 99 LEU A C 1
ATOM 732 O O . LEU A 1 99 ? 0.207 -6.879 -30.347 1.00 61.78 99 LEU A O 1
ATOM 736 N N . SER A 1 100 ? 1.577 -6.631 -28.590 1.00 65.75 100 SER A N 1
ATOM 737 C CA . SER A 1 100 ? 0.903 -7.528 -27.646 1.00 65.75 100 SER A CA 1
ATOM 738 C C . SER A 1 100 ? 0.514 -6.737 -26.396 1.00 65.75 100 SER A C 1
ATOM 740 O O . SER A 1 100 ? 0.866 -5.571 -26.301 1.00 65.75 100 SER A O 1
ATOM 742 N N . ASN A 1 101 ? -0.179 -7.331 -25.419 1.00 68.44 101 ASN A N 1
ATOM 743 C CA . ASN A 1 101 ? -0.433 -6.644 -24.149 1.00 68.44 101 ASN A CA 1
ATOM 744 C C . ASN A 1 101 ? 0.911 -6.333 -23.449 1.00 68.44 101 ASN A C 1
ATOM 746 O O . ASN A 1 101 ? 1.542 -7.258 -22.923 1.00 68.44 101 ASN A O 1
ATOM 750 N N . PRO A 1 102 ? 1.387 -5.071 -23.428 1.00 62.84 102 PRO A N 1
ATOM 751 C CA . PRO A 1 102 ? 2.783 -4.792 -23.103 1.00 62.84 102 PRO A CA 1
ATOM 752 C C . PRO A 1 102 ? 3.124 -5.115 -21.644 1.00 62.84 102 PRO A C 1
ATOM 754 O O . PRO A 1 102 ? 4.286 -5.354 -21.333 1.00 62.84 102 PRO A O 1
ATOM 757 N N . LEU A 1 103 ? 2.128 -5.171 -20.755 1.00 68.06 103 LEU A N 1
ATOM 758 C CA . LEU A 1 103 ? 2.301 -5.513 -19.340 1.00 68.06 103 LEU A CA 1
ATOM 759 C C . LEU A 1 103 ? 2.531 -6.998 -19.061 1.00 68.06 103 LEU A C 1
ATOM 761 O O . LEU A 1 103 ? 3.085 -7.326 -18.012 1.00 68.06 103 LEU A O 1
ATOM 765 N N . ASP A 1 104 ? 2.146 -7.885 -19.980 1.00 71.06 104 ASP A N 1
ATOM 766 C CA . ASP A 1 104 ? 2.342 -9.328 -19.794 1.00 71.06 104 ASP A CA 1
ATOM 767 C C . ASP A 1 104 ? 3.824 -9.704 -19.917 1.00 71.06 104 ASP A C 1
ATOM 769 O O . ASP A 1 104 ? 4.272 -10.704 -19.357 1.00 71.06 104 ASP A O 1
ATOM 773 N N . SER A 1 105 ? 4.589 -8.899 -20.662 1.00 72.06 105 SER A N 1
ATOM 774 C CA . SER A 1 105 ? 5.999 -9.159 -20.972 1.00 72.06 105 SER A CA 1
ATOM 775 C C . SER A 1 105 ? 6.964 -8.139 -20.364 1.00 72.06 105 SER A C 1
ATOM 777 O O . SER A 1 105 ? 8.137 -8.463 -20.203 1.00 72.06 105 SER A O 1
ATOM 779 N N . ASN A 1 106 ? 6.497 -6.933 -20.012 1.00 83.31 106 ASN A N 1
ATOM 780 C CA . ASN A 1 106 ? 7.355 -5.830 -19.572 1.00 83.31 106 ASN A CA 1
ATOM 781 C C . ASN A 1 106 ? 7.020 -5.350 -18.158 1.00 83.31 106 ASN A C 1
ATOM 783 O O . ASN A 1 106 ? 5.895 -5.466 -17.677 1.00 83.31 106 ASN A O 1
ATOM 787 N N . SER A 1 107 ? 8.015 -4.758 -17.494 1.00 85.81 107 SER A N 1
ATOM 788 C CA . SER A 1 107 ? 7.879 -4.272 -16.116 1.00 85.81 107 SER A CA 1
ATOM 789 C C . SER A 1 107 ? 7.350 -2.842 -16.018 1.00 85.81 107 SER A C 1
ATOM 791 O O . SER A 1 107 ? 6.670 -2.519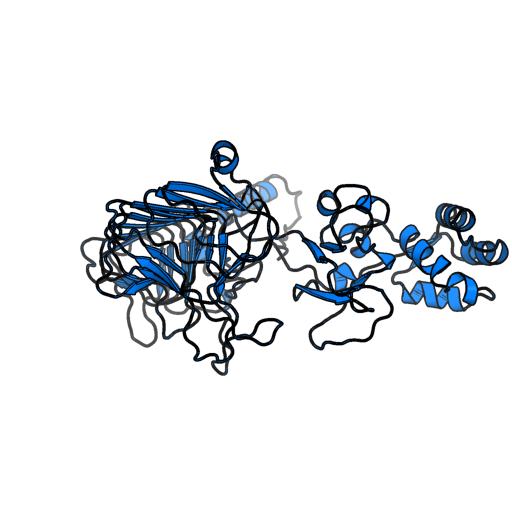 -15.045 1.00 85.81 107 SER A O 1
ATOM 793 N N . ILE A 1 108 ? 7.688 -1.985 -16.988 1.00 88.25 108 ILE A N 1
ATOM 794 C CA . ILE A 1 108 ? 7.293 -0.571 -17.034 1.00 88.25 108 ILE A CA 1
ATOM 795 C C . ILE A 1 108 ? 6.891 -0.214 -18.462 1.00 88.25 108 ILE A C 1
ATOM 797 O O . ILE A 1 108 ? 7.638 -0.467 -19.405 1.00 88.25 108 ILE A O 1
ATOM 801 N N . VAL A 1 109 ? 5.739 0.432 -18.606 1.00 87.50 109 VAL A N 1
ATOM 802 C CA . VAL A 1 109 ? 5.181 0.897 -19.874 1.00 87.50 109 VAL A CA 1
ATOM 803 C C . VAL A 1 109 ? 4.784 2.360 -19.713 1.00 87.50 109 VAL A C 1
ATOM 805 O O . VAL A 1 109 ? 4.074 2.715 -18.773 1.00 87.50 109 VAL A O 1
ATOM 808 N N . VAL A 1 110 ? 5.244 3.208 -20.632 1.00 87.56 110 VAL A N 1
ATOM 809 C CA . VAL A 1 110 ? 4.878 4.629 -20.703 1.00 87.56 110 VAL A CA 1
ATOM 810 C C . VAL A 1 110 ? 4.514 4.952 -22.145 1.00 87.56 110 VAL A C 1
ATOM 812 O O . VAL A 1 110 ? 5.235 4.567 -23.066 1.00 87.56 110 VAL A O 1
ATOM 815 N N . GLY A 1 111 ? 3.410 5.663 -22.340 1.00 84.50 111 GLY A N 1
ATOM 816 C CA . GLY A 1 111 ? 2.946 6.102 -23.651 1.00 84.50 111 GLY A CA 1
ATOM 817 C C . GLY A 1 111 ? 1.823 7.130 -23.565 1.00 84.50 111 GLY A C 1
ATOM 818 O O . GLY A 1 111 ? 1.564 7.691 -22.499 1.00 84.50 111 GLY A O 1
ATOM 819 N N . PHE A 1 112 ? 1.135 7.353 -24.682 1.00 80.94 112 PHE A N 1
ATOM 820 C CA . PHE A 1 112 ? -0.001 8.278 -24.780 1.00 80.94 112 PHE A CA 1
ATOM 821 C C . PHE A 1 112 ? -1.240 7.572 -25.313 1.00 80.94 112 PHE A C 1
ATOM 823 O O . PHE A 1 112 ? -1.234 7.196 -26.463 1.00 80.94 112 PHE A O 1
ATOM 830 N N . GLU A 1 113 ? -2.330 7.443 -24.565 1.00 69.38 113 GLU A N 1
ATOM 831 C CA . GLU A 1 113 ? -3.510 6.670 -25.007 1.00 69.38 113 GLU A CA 1
ATOM 832 C C . GLU A 1 113 ? -3.186 5.172 -25.260 1.00 69.38 113 GLU A C 1
ATOM 834 O O . GLU A 1 113 ? -2.353 4.801 -26.082 1.00 69.38 113 GLU A O 1
ATOM 839 N N . ALA A 1 114 ? -3.821 4.260 -24.523 1.00 60.06 114 ALA A N 1
ATOM 840 C CA . ALA A 1 114 ? -3.528 2.827 -24.645 1.00 60.06 114 ALA A CA 1
ATOM 841 C C . ALA A 1 114 ? -4.111 2.200 -25.938 1.00 60.06 114 ALA A C 1
ATOM 843 O O . ALA A 1 114 ? -5.194 2.628 -26.348 1.00 60.06 114 ALA A O 1
ATOM 844 N N . PRO A 1 115 ? -3.525 1.116 -26.508 1.00 52.81 115 PRO A N 1
ATOM 845 C CA . PRO A 1 115 ? -2.210 0.523 -26.213 1.00 52.81 115 PRO A CA 1
ATOM 846 C C . PRO A 1 115 ? -1.205 0.503 -27.392 1.00 52.81 115 PRO A C 1
ATOM 848 O O . PRO A 1 115 ? -0.019 0.303 -27.148 1.00 52.81 115 PRO A O 1
ATOM 851 N N . ASP A 1 116 ? -1.612 0.727 -28.646 1.00 54.81 116 ASP A N 1
ATOM 852 C CA . ASP A 1 116 ? -0.889 0.061 -29.749 1.00 54.81 116 ASP A CA 1
ATOM 853 C C . ASP A 1 116 ? 0.070 0.942 -30.577 1.00 54.81 116 ASP A C 1
ATOM 855 O O . ASP A 1 116 ? 0.839 0.398 -31.360 1.00 54.81 116 ASP A O 1
ATOM 859 N N . ASN A 1 117 ? 0.087 2.278 -30.433 1.00 55.91 117 ASN A N 1
ATOM 860 C CA . ASN A 1 117 ? 0.888 3.148 -31.331 1.00 55.91 117 ASN A CA 1
ATOM 861 C C . ASN A 1 117 ? 1.651 4.305 -30.667 1.00 55.91 117 ASN A C 1
ATOM 863 O O . ASN A 1 117 ? 2.218 5.158 -31.351 1.00 55.91 117 ASN A O 1
ATOM 867 N N . THR A 1 118 ? 1.672 4.357 -29.344 1.00 74.19 118 THR A N 1
ATOM 868 C CA . THR A 1 118 ? 2.118 5.543 -28.592 1.00 74.19 118 THR A CA 1
ATOM 869 C C . THR A 1 118 ? 2.989 5.199 -27.391 1.00 74.19 118 THR A C 1
ATOM 871 O O . THR A 1 118 ? 3.388 6.087 -26.638 1.00 74.19 118 THR A O 1
ATOM 874 N N . VAL A 1 119 ? 3.284 3.912 -27.204 1.00 83.50 119 VAL A N 1
ATOM 875 C CA . VAL A 1 119 ? 4.202 3.424 -26.179 1.00 83.50 119 VAL A CA 1
ATOM 876 C C . VAL A 1 119 ? 5.638 3.690 -26.619 1.00 83.50 119 VAL A C 1
ATOM 878 O O . VAL A 1 119 ? 6.027 3.400 -27.751 1.00 83.50 119 VAL A O 1
ATOM 881 N N . PHE A 1 120 ? 6.446 4.229 -25.710 1.00 86.81 120 PHE A N 1
ATOM 882 C CA . PHE A 1 120 ? 7.868 4.436 -25.950 1.00 86.81 120 PHE A CA 1
ATOM 883 C C . PHE A 1 120 ? 8.616 3.105 -25.889 1.00 86.81 120 PHE A C 1
ATOM 885 O O . PHE A 1 120 ? 8.552 2.391 -24.892 1.00 86.81 120 PHE A O 1
ATOM 892 N N . THR A 1 121 ? 9.359 2.791 -26.946 1.00 87.50 121 THR A N 1
ATOM 893 C CA . THR A 1 121 ? 10.179 1.581 -27.052 1.00 87.50 121 THR A CA 1
ATOM 894 C C . THR A 1 121 ? 11.546 1.742 -26.384 1.00 87.50 121 THR A C 1
ATOM 896 O O . THR A 1 121 ? 12.019 2.856 -26.137 1.00 87.50 121 THR A O 1
ATOM 899 N N . THR A 1 122 ? 12.225 0.626 -26.105 1.00 88.38 122 THR A N 1
ATOM 900 C CA . THR A 1 122 ? 13.502 0.604 -25.371 1.00 88.38 122 THR A CA 1
ATOM 901 C C . THR A 1 122 ? 14.558 1.578 -25.914 1.00 88.38 122 THR A C 1
ATOM 903 O O . THR A 1 122 ? 15.239 2.248 -25.134 1.00 88.38 122 THR A O 1
ATOM 906 N N . GLU A 1 123 ? 14.700 1.724 -27.232 1.00 85.75 123 GLU A N 1
ATOM 907 C CA . GLU A 1 123 ? 15.684 2.607 -27.866 1.00 85.75 123 GLU A CA 1
ATOM 908 C C . GLU A 1 123 ? 15.393 4.103 -27.661 1.00 85.75 123 GLU A C 1
ATOM 910 O O . GLU A 1 123 ? 16.303 4.929 -27.782 1.00 85.75 123 GLU A O 1
ATOM 915 N N . LYS A 1 124 ? 14.154 4.451 -27.298 1.00 89.06 124 LYS A N 1
ATOM 916 C CA . LYS A 1 124 ? 13.690 5.814 -27.003 1.00 89.06 124 LYS A CA 1
ATOM 917 C C . LYS A 1 124 ? 13.738 6.167 -25.517 1.00 89.06 124 LYS A C 1
ATOM 919 O O . LYS A 1 124 ? 13.506 7.322 -25.165 1.00 89.06 124 LYS A O 1
ATOM 924 N N . ILE A 1 125 ? 14.061 5.202 -24.656 1.00 91.69 125 ILE A N 1
ATOM 925 C CA . ILE A 1 125 ? 14.059 5.361 -23.200 1.00 91.69 125 ILE A CA 1
ATOM 926 C C . ILE A 1 125 ? 15.489 5.397 -22.658 1.00 91.69 125 ILE A C 1
ATOM 928 O O . ILE A 1 125 ? 16.344 4.600 -23.050 1.00 91.69 125 ILE A O 1
ATOM 932 N N . THR A 1 126 ? 15.754 6.285 -21.703 1.00 91.38 126 THR A N 1
ATOM 933 C CA . THR A 1 126 ? 16.960 6.266 -20.869 1.00 91.38 126 THR A CA 1
ATOM 934 C C . THR A 1 126 ? 16.601 6.149 -19.394 1.00 91.38 126 THR A C 1
ATOM 936 O O . THR A 1 126 ? 15.623 6.729 -18.935 1.00 91.38 126 THR A O 1
ATOM 939 N N . ALA A 1 127 ? 17.418 5.430 -18.627 1.00 91.81 127 ALA A N 1
ATOM 940 C CA . ALA A 1 127 ? 17.360 5.519 -17.174 1.00 91.81 127 ALA A CA 1
ATOM 941 C C . ALA A 1 127 ? 18.078 6.796 -16.725 1.00 91.81 127 ALA A C 1
ATOM 943 O O . ALA A 1 127 ? 19.154 7.110 -17.247 1.00 91.81 127 ALA A O 1
ATOM 944 N N . ALA A 1 128 ? 17.505 7.529 -15.776 1.00 89.94 128 ALA A N 1
ATOM 945 C CA . ALA A 1 128 ? 18.134 8.716 -15.212 1.00 89.94 128 ALA A CA 1
ATOM 946 C C . ALA A 1 128 ? 17.688 8.941 -13.768 1.00 89.94 128 ALA A C 1
ATOM 948 O O . ALA A 1 128 ? 16.571 8.601 -13.404 1.00 89.94 128 ALA A O 1
ATOM 949 N N . ASN A 1 129 ? 18.553 9.557 -12.963 1.00 88.38 129 ASN A N 1
ATOM 950 C CA . ASN A 1 129 ? 18.165 10.048 -11.646 1.00 88.38 129 ASN A CA 1
ATOM 951 C C . ASN A 1 129 ? 17.486 11.416 -11.813 1.00 88.38 129 ASN A C 1
ATOM 953 O O . ASN A 1 129 ? 18.125 12.374 -12.255 1.00 88.38 129 ASN A O 1
ATOM 957 N N . LEU A 1 130 ? 16.203 11.495 -11.463 1.00 87.56 130 LEU A N 1
ATOM 958 C CA . LEU A 1 130 ? 15.358 12.679 -11.623 1.00 87.56 130 LEU A CA 1
ATOM 959 C C . LEU A 1 130 ? 15.121 13.407 -10.288 1.00 87.56 130 LEU A C 1
ATOM 961 O O . LEU A 1 130 ? 14.103 14.081 -10.108 1.00 87.56 130 LEU A O 1
ATOM 965 N N . ASN A 1 131 ? 16.062 13.312 -9.342 1.00 82.06 131 ASN A N 1
ATOM 966 C CA . ASN A 1 131 ? 16.000 14.077 -8.092 1.00 82.06 131 ASN A CA 1
ATOM 967 C C . ASN A 1 131 ? 16.147 15.586 -8.323 1.00 82.06 131 ASN A C 1
ATOM 969 O O . ASN A 1 131 ? 15.452 16.371 -7.680 1.00 82.06 131 ASN A O 1
ATOM 973 N N . SER A 1 132 ? 17.006 15.978 -9.268 1.00 79.31 132 SER A N 1
ATOM 974 C CA . SER A 1 132 ? 17.257 17.371 -9.653 1.00 79.31 132 SER A CA 1
ATOM 975 C C . SER A 1 132 ? 16.753 17.628 -11.072 1.00 79.31 132 SER A C 1
ATOM 977 O O . SER A 1 132 ? 17.536 17.660 -12.015 1.00 79.31 132 SER A O 1
ATOM 979 N N . TRP A 1 133 ? 15.439 17.767 -11.233 1.00 77.38 133 TRP A N 1
ATOM 980 C CA . TRP A 1 133 ? 14.798 18.082 -12.514 1.00 77.38 133 TRP A CA 1
ATOM 981 C C . TRP A 1 133 ? 14.678 19.606 -12.775 1.00 77.38 133 TRP A C 1
ATOM 983 O O . TRP A 1 133 ? 14.530 20.372 -11.818 1.00 77.38 133 TRP A O 1
ATOM 993 N N . PRO A 1 134 ? 14.728 20.077 -14.041 1.00 82.00 134 PRO A N 1
ATOM 994 C CA . PRO A 1 134 ? 14.932 19.299 -15.265 1.00 82.00 134 PRO A CA 1
ATOM 995 C C . PRO A 1 134 ? 16.401 18.894 -15.471 1.00 82.00 134 PRO A C 1
ATOM 997 O O . PRO A 1 134 ? 17.321 19.617 -15.091 1.00 82.00 134 PRO A O 1
ATOM 1000 N N . ILE A 1 135 ? 16.612 17.752 -16.128 1.00 84.62 135 ILE A N 1
ATOM 1001 C CA . ILE A 1 135 ? 17.933 17.287 -16.576 1.00 84.62 135 ILE A CA 1
ATOM 1002 C C . ILE A 1 135 ? 18.011 17.289 -18.105 1.00 84.62 135 ILE A C 1
ATOM 1004 O O . ILE A 1 135 ? 16.997 17.159 -18.784 1.00 84.62 135 ILE A O 1
ATOM 1008 N N . ALA A 1 136 ? 19.222 17.396 -18.653 1.00 84.62 136 ALA A N 1
ATOM 1009 C CA . ALA A 1 136 ? 19.450 17.227 -20.084 1.00 84.62 136 ALA A CA 1
ATOM 1010 C C . ALA A 1 136 ? 19.712 15.750 -20.420 1.00 84.62 136 ALA A C 1
ATOM 1012 O O . ALA A 1 136 ? 20.575 15.114 -19.814 1.00 84.62 136 ALA A O 1
ATOM 1013 N N . PHE A 1 137 ? 18.999 15.222 -21.412 1.00 85.31 137 PHE A N 1
ATOM 1014 C CA . PHE A 1 137 ? 19.189 13.879 -21.963 1.00 85.31 137 PHE A CA 1
ATOM 1015 C C . PHE A 1 137 ? 18.836 13.866 -23.455 1.00 85.31 137 PHE A C 1
ATOM 1017 O O . PHE A 1 137 ? 18.164 14.767 -23.946 1.00 85.31 137 PHE A O 1
ATOM 1024 N N . VAL A 1 138 ? 19.338 12.864 -24.183 1.00 81.62 138 VAL A N 1
ATOM 1025 C CA . VAL A 1 138 ? 19.252 12.797 -25.659 1.00 81.62 138 VAL A CA 1
ATOM 1026 C C . VAL A 1 138 ? 18.024 12.025 -26.152 1.00 81.62 138 VAL A C 1
ATOM 1028 O O . VAL A 1 138 ? 17.543 12.266 -27.250 1.00 81.62 138 VAL A O 1
ATOM 1031 N N . ARG A 1 139 ? 17.552 11.055 -25.365 1.00 87.25 139 ARG A N 1
ATOM 1032 C CA . ARG A 1 139 ? 16.419 10.181 -25.707 1.00 87.25 139 ARG A CA 1
ATOM 1033 C C . ARG A 1 139 ? 15.083 10.908 -25.536 1.00 87.25 139 ARG A C 1
ATOM 1035 O O . ARG A 1 139 ? 15.059 11.952 -24.908 1.00 87.25 139 ARG A O 1
ATOM 1042 N N . GLU A 1 140 ? 13.990 10.341 -26.046 1.00 90.38 140 GLU A N 1
ATOM 1043 C CA . GLU A 1 140 ? 12.650 10.950 -25.957 1.00 90.38 140 GLU A CA 1
ATOM 1044 C C . GLU A 1 140 ? 12.056 10.868 -24.538 1.00 90.38 140 GLU A C 1
ATOM 1046 O O . GLU A 1 140 ? 11.322 11.764 -24.127 1.00 90.38 140 GLU A O 1
ATOM 1051 N N . LEU A 1 141 ? 12.397 9.827 -23.769 1.00 91.88 141 LEU A N 1
ATOM 1052 C CA . LEU A 1 141 ? 11.886 9.605 -22.414 1.00 91.88 141 LEU A CA 1
ATOM 1053 C C . LEU A 1 141 ? 13.015 9.234 -21.443 1.00 91.88 141 LEU A C 1
ATOM 1055 O O . LEU A 1 141 ? 13.805 8.326 -21.703 1.00 91.88 141 LEU A O 1
ATOM 1059 N N . ALA A 1 142 ? 13.061 9.901 -20.294 1.00 92.81 142 ALA A N 1
ATOM 1060 C CA . ALA A 1 142 ? 13.883 9.520 -19.152 1.00 92.81 142 ALA A CA 1
ATOM 1061 C C . ALA A 1 142 ? 13.000 8.945 -18.039 1.00 92.81 142 ALA A C 1
ATOM 1063 O O . ALA A 1 142 ? 11.999 9.559 -17.681 1.00 92.81 142 ALA A O 1
ATOM 1064 N N . ILE A 1 143 ? 13.372 7.795 -17.476 1.00 93.00 143 ILE A N 1
ATOM 1065 C CA . ILE A 1 143 ? 12.651 7.151 -16.368 1.00 93.00 143 ILE A CA 1
ATOM 1066 C C . ILE A 1 143 ? 13.587 7.018 -15.163 1.00 93.00 143 ILE A C 1
ATOM 1068 O O . ILE A 1 143 ? 14.699 6.496 -15.279 1.00 93.00 143 ILE A O 1
ATOM 1072 N N . ASP A 1 144 ? 13.098 7.467 -14.012 1.00 91.75 144 ASP A N 1
ATOM 1073 C CA . ASP A 1 144 ? 13.646 7.218 -12.682 1.00 91.75 144 ASP A CA 1
ATOM 1074 C C . ASP A 1 144 ? 12.722 6.227 -11.954 1.00 91.75 144 ASP A C 1
ATOM 1076 O O . ASP A 1 144 ? 11.767 6.636 -11.280 1.00 91.75 144 ASP A O 1
ATOM 1080 N N . PRO A 1 145 ? 12.957 4.914 -12.116 1.00 88.06 145 PRO A N 1
ATOM 1081 C CA . PRO A 1 145 ? 12.126 3.892 -11.489 1.00 88.06 145 PRO A CA 1
ATOM 1082 C C . PRO A 1 145 ? 12.246 3.862 -9.959 1.00 88.06 145 PRO A C 1
ATOM 1084 O O . PRO A 1 145 ? 11.337 3.368 -9.299 1.00 88.06 145 PRO A O 1
ATOM 1087 N N . GLU A 1 146 ? 13.336 4.385 -9.387 1.00 86.56 146 GLU A N 1
ATOM 1088 C CA . GLU A 1 146 ? 13.564 4.380 -7.937 1.00 86.56 146 GLU A CA 1
ATOM 1089 C C . GLU A 1 146 ? 12.645 5.385 -7.237 1.00 86.56 146 GLU A C 1
ATOM 1091 O O . GLU A 1 146 ? 12.124 5.102 -6.162 1.00 86.56 146 GLU A O 1
ATOM 1096 N N . ASN A 1 147 ? 12.404 6.534 -7.875 1.00 82.25 147 ASN A N 1
ATOM 1097 C CA . ASN A 1 147 ? 11.545 7.595 -7.343 1.00 82.25 147 ASN A CA 1
ATOM 1098 C C . ASN A 1 147 ? 10.160 7.655 -8.008 1.00 82.25 147 ASN A C 1
ATOM 1100 O O . ASN A 1 147 ? 9.385 8.567 -7.714 1.00 82.25 147 ASN A O 1
ATOM 1104 N N . GLY A 1 148 ? 9.860 6.733 -8.931 1.00 85.31 148 GLY A N 1
ATOM 1105 C CA . GLY A 1 148 ? 8.604 6.709 -9.686 1.00 85.31 148 GLY A CA 1
ATOM 1106 C C . GLY A 1 148 ? 8.394 7.951 -10.560 1.00 85.31 148 GLY A C 1
ATOM 1107 O O . GLY A 1 148 ? 7.266 8.414 -10.710 1.00 85.31 148 GLY A O 1
ATOM 1108 N N . ARG A 1 149 ? 9.473 8.534 -11.100 1.00 87.94 149 ARG A N 1
ATOM 1109 C CA . ARG A 1 149 ? 9.419 9.749 -11.930 1.00 87.94 149 ARG A CA 1
ATOM 1110 C C . ARG A 1 149 ? 9.761 9.421 -13.374 1.00 87.94 149 ARG A C 1
ATOM 1112 O O . ARG A 1 149 ? 10.544 8.520 -13.656 1.00 87.94 149 ARG A O 1
ATOM 1119 N N . PHE A 1 150 ? 9.233 10.208 -14.295 1.00 90.50 150 PHE A N 1
ATOM 1120 C CA . PHE A 1 150 ? 9.653 10.192 -15.688 1.00 90.50 150 PHE A CA 1
ATOM 1121 C C . PHE A 1 150 ? 9.596 11.609 -16.257 1.00 90.50 150 PHE A C 1
ATOM 1123 O O . PHE A 1 150 ? 8.887 12.473 -15.742 1.00 90.50 150 PHE A O 1
ATOM 1130 N N . MET A 1 151 ? 10.390 11.858 -17.290 1.00 90.62 151 MET A N 1
ATOM 1131 C CA . MET A 1 151 ? 10.509 13.155 -17.944 1.00 90.62 151 MET A CA 1
ATOM 1132 C C . MET A 1 151 ? 10.566 12.943 -19.454 1.00 90.62 151 MET A C 1
ATOM 1134 O O . MET A 1 151 ? 11.419 12.199 -19.938 1.00 90.62 151 MET A O 1
ATOM 1138 N N . PHE A 1 152 ? 9.673 13.601 -20.190 1.00 90.69 152 PHE A N 1
ATOM 1139 C CA . PHE A 1 152 ? 9.742 13.664 -21.648 1.00 90.69 152 PHE A CA 1
ATOM 1140 C C . PHE A 1 152 ? 10.776 14.704 -22.085 1.00 90.69 152 PHE A C 1
ATOM 1142 O O . PHE A 1 152 ? 10.965 15.715 -21.404 1.00 90.69 152 PHE A O 1
ATOM 1149 N N . HIS A 1 153 ? 11.465 14.438 -23.193 1.00 89.38 153 HIS A N 1
ATOM 1150 C CA . HIS A 1 153 ? 12.402 15.389 -23.793 1.00 89.38 153 HIS A CA 1
ATOM 1151 C C . HIS A 1 153 ? 11.660 16.627 -24.291 1.00 89.38 153 HIS A C 1
ATOM 1153 O O . HIS A 1 153 ? 11.987 17.749 -23.909 1.00 89.38 153 HIS A O 1
ATOM 1159 N N . ASP A 1 154 ? 10.618 16.382 -25.082 1.00 85.81 154 ASP A N 1
ATOM 1160 C CA . ASP A 1 154 ? 9.668 17.380 -25.544 1.00 85.81 154 ASP A CA 1
ATOM 1161 C C . ASP A 1 154 ? 8.397 17.286 -24.701 1.00 85.81 154 ASP A C 1
ATOM 1163 O O . ASP A 1 154 ? 7.926 16.194 -24.377 1.00 85.81 154 ASP A O 1
ATOM 1167 N N . ALA A 1 155 ? 7.846 18.436 -24.314 1.00 82.62 155 ALA A N 1
ATOM 1168 C CA . ALA A 1 155 ? 6.602 18.458 -23.559 1.00 82.62 155 ALA A CA 1
ATOM 1169 C C . ALA A 1 155 ? 5.464 17.849 -24.404 1.00 82.62 155 ALA A C 1
ATOM 1171 O O . ALA A 1 155 ? 5.349 18.203 -25.580 1.00 82.62 155 ALA A O 1
ATOM 1172 N N . PRO A 1 156 ? 4.628 16.962 -23.830 1.00 82.62 156 PRO A N 1
ATOM 1173 C CA . PRO A 1 156 ? 3.476 16.421 -24.541 1.00 82.62 156 PRO A CA 1
ATOM 1174 C C . PRO A 1 156 ? 2.464 17.525 -24.867 1.00 82.62 156 PRO A C 1
ATOM 1176 O O . PRO A 1 156 ? 2.372 18.523 -24.144 1.00 82.62 156 PRO A O 1
ATOM 1179 N N . ASP A 1 157 ? 1.692 17.332 -25.937 1.00 81.19 157 ASP A N 1
ATOM 1180 C CA . ASP A 1 157 ? 0.678 18.302 -26.358 1.00 81.19 157 ASP A CA 1
ATOM 1181 C C . ASP A 1 157 ? -0.415 18.461 -25.286 1.00 81.19 157 ASP A C 1
ATOM 1183 O O . ASP A 1 157 ? -0.811 17.498 -24.618 1.00 81.19 157 ASP A O 1
ATOM 1187 N N . GLU A 1 158 ? -0.951 19.680 -25.139 1.00 72.31 158 GLU A N 1
ATOM 1188 C CA . GLU A 1 158 ? -2.068 19.948 -24.227 1.00 72.31 158 GLU A CA 1
ATOM 1189 C C . GLU A 1 158 ? -3.277 19.064 -24.589 1.00 72.31 158 GLU A C 1
ATOM 1191 O O . GLU A 1 158 ? -3.910 19.239 -25.629 1.00 72.31 158 GLU A O 1
ATOM 1196 N N . GLY A 1 159 ? -3.602 18.105 -23.715 1.00 67.75 159 GLY A N 1
ATOM 1197 C CA . GLY A 1 159 ? -4.744 17.197 -23.869 1.00 67.75 159 GLY A CA 1
ATOM 1198 C C . GLY A 1 159 ? -4.396 15.744 -24.207 1.00 67.75 159 GLY A C 1
ATOM 1199 O O . GLY A 1 159 ? -5.294 14.906 -24.161 1.00 67.75 159 GLY A O 1
ATOM 1200 N N . GLN A 1 160 ? -3.128 15.412 -24.480 1.00 73.62 160 GLN A N 1
ATOM 1201 C CA . GLN A 1 160 ? -2.712 14.012 -24.629 1.00 73.62 160 GLN A CA 1
ATOM 1202 C C . GLN A 1 160 ? -2.777 13.279 -23.282 1.00 73.62 160 GLN A C 1
ATOM 1204 O O . GLN A 1 160 ? -2.107 13.642 -22.313 1.00 73.62 160 GLN A O 1
ATOM 1209 N N . GLY A 1 161 ? -3.595 12.226 -23.213 1.00 75.75 161 GLY A N 1
ATOM 1210 C CA . GLY A 1 161 ? -3.705 11.384 -22.026 1.00 75.75 161 GLY A CA 1
ATOM 1211 C C . GLY A 1 161 ? -2.475 10.495 -21.869 1.00 75.75 161 GLY A C 1
ATOM 1212 O O . GLY A 1 161 ? -2.221 9.637 -22.710 1.00 75.75 161 GLY A O 1
ATOM 1213 N N . ILE A 1 162 ? -1.726 10.659 -20.780 1.00 83.25 162 ILE A N 1
ATOM 1214 C CA . ILE A 1 162 ? -0.573 9.801 -20.488 1.00 83.25 162 ILE A CA 1
ATOM 1215 C C . ILE A 1 162 ? -1.077 8.427 -20.030 1.00 83.25 162 ILE A C 1
ATOM 1217 O O . ILE A 1 162 ? -1.906 8.325 -19.124 1.00 83.25 162 ILE A O 1
ATOM 1221 N N . TYR A 1 163 ? -0.555 7.372 -20.648 1.00 83.31 163 TYR A N 1
ATOM 1222 C CA . TYR A 1 163 ? -0.757 5.992 -20.230 1.00 83.31 163 TYR A CA 1
ATOM 1223 C C . TYR A 1 163 ? 0.502 5.478 -19.535 1.00 83.31 163 TYR A C 1
ATOM 1225 O O . TYR A 1 163 ? 1.602 5.546 -20.084 1.00 83.31 163 TYR A O 1
ATOM 1233 N N . ILE A 1 164 ? 0.331 4.970 -18.317 1.00 84.94 164 ILE A N 1
ATOM 1234 C CA . ILE A 1 164 ? 1.410 4.402 -17.514 1.00 84.94 164 ILE A CA 1
ATOM 1235 C C . ILE A 1 164 ? 0.915 3.086 -16.959 1.00 84.94 164 ILE A C 1
ATOM 1237 O O . ILE A 1 164 ? -0.185 3.017 -16.408 1.00 84.94 164 ILE A O 1
ATOM 1241 N N . ALA A 1 165 ? 1.754 2.069 -17.056 1.00 84.62 165 ALA A N 1
ATOM 1242 C CA . ALA A 1 165 ? 1.506 0.817 -16.385 1.00 84.62 165 ALA A CA 1
ATOM 1243 C C . ALA A 1 165 ? 2.814 0.206 -15.884 1.00 84.62 165 ALA A C 1
ATOM 1245 O O . ALA A 1 165 ? 3.865 0.339 -16.513 1.00 84.62 165 ALA A O 1
ATOM 1246 N N . TYR A 1 166 ? 2.761 -0.426 -14.717 1.00 86.56 166 TYR A N 1
ATOM 1247 C CA . TYR A 1 166 ? 3.924 -1.015 -14.071 1.00 86.56 166 TYR A CA 1
ATOM 1248 C C . TYR A 1 166 ? 3.508 -2.138 -13.127 1.00 86.56 166 TYR A C 1
ATOM 1250 O O . TYR A 1 166 ? 2.374 -2.175 -12.648 1.00 86.56 166 TYR A O 1
ATOM 1258 N N . HIS A 1 167 ? 4.448 -3.030 -12.825 1.00 83.00 167 HIS A N 1
ATOM 1259 C CA . HIS A 1 167 ? 4.245 -4.061 -11.812 1.00 83.00 167 HIS A CA 1
ATOM 1260 C C . HIS A 1 167 ? 4.491 -3.507 -10.410 1.00 83.00 167 HIS A C 1
ATOM 1262 O O . HIS A 1 167 ? 5.545 -2.939 -10.119 1.00 83.00 167 HIS A O 1
ATOM 1268 N N . TYR A 1 168 ? 3.513 -3.696 -9.530 1.00 82.62 168 TYR A N 1
ATOM 1269 C CA . TYR A 1 168 ? 3.612 -3.370 -8.114 1.00 82.62 168 TYR A CA 1
ATOM 1270 C C . TYR A 1 168 ? 3.927 -4.635 -7.311 1.00 82.62 168 TYR A C 1
ATOM 1272 O O . TYR A 1 168 ? 3.245 -5.648 -7.435 1.00 82.62 168 TYR A O 1
ATOM 1280 N N . GLY A 1 169 ? 4.963 -4.569 -6.475 1.00 82.38 169 GLY A N 1
ATOM 1281 C CA . GLY A 1 169 ? 5.332 -5.647 -5.565 1.00 82.38 169 GLY A CA 1
ATOM 1282 C C . GLY A 1 169 ? 5.223 -5.200 -4.113 1.00 82.38 169 GLY A C 1
ATOM 1283 O O . GLY A 1 169 ? 5.733 -4.140 -3.751 1.00 82.38 169 GLY A O 1
ATOM 1284 N N . PHE A 1 170 ? 4.599 -6.032 -3.282 1.00 88.81 170 PHE A N 1
ATOM 1285 C CA . PHE A 1 170 ? 4.498 -5.832 -1.839 1.00 88.81 170 PHE A CA 1
ATOM 1286 C C . PHE A 1 170 ? 4.662 -7.156 -1.094 1.00 88.81 170 PHE A C 1
ATOM 1288 O O . PHE A 1 170 ? 4.596 -8.231 -1.693 1.00 88.81 170 PHE A O 1
ATOM 1295 N N . SER A 1 171 ? 4.906 -7.081 0.212 1.00 87.69 171 SER A N 1
ATOM 1296 C CA . SER A 1 171 ? 5.254 -8.242 1.036 1.00 87.69 171 SER A CA 1
ATOM 1297 C C . SER A 1 171 ? 4.114 -9.240 1.222 1.00 87.69 171 SER A C 1
ATOM 1299 O O . SER A 1 171 ? 4.383 -10.404 1.503 1.00 87.69 171 SER A O 1
ATOM 1301 N N . GLY A 1 172 ? 2.864 -8.824 1.015 1.00 88.62 172 GLY A N 1
ATOM 1302 C CA . GLY A 1 172 ? 1.688 -9.690 1.054 1.00 88.62 172 GLY A CA 1
ATOM 1303 C C . GLY A 1 172 ? 0.446 -9.000 0.489 1.00 88.62 172 GLY A C 1
ATOM 1304 O O . GLY A 1 172 ? 0.505 -7.840 0.084 1.00 88.62 172 GLY A O 1
ATOM 1305 N N . SER A 1 173 ? -0.682 -9.709 0.482 1.00 92.06 173 SER A N 1
ATOM 1306 C CA . SER A 1 173 ? -1.977 -9.199 0.009 1.00 92.06 173 SER A CA 1
ATOM 1307 C C . SER A 1 173 ? -2.651 -8.289 1.047 1.00 92.06 173 SER A C 1
ATOM 1309 O O . SER A 1 173 ? -3.718 -8.606 1.558 1.00 92.06 173 SER A O 1
ATOM 1311 N N . ILE A 1 174 ? -1.997 -7.176 1.395 1.00 93.94 174 ILE A N 1
ATOM 1312 C CA . ILE A 1 174 ? -2.464 -6.186 2.379 1.00 93.94 174 ILE A CA 1
ATOM 1313 C C . ILE A 1 174 ? -2.500 -4.806 1.717 1.00 93.94 174 ILE A C 1
ATOM 1315 O O . ILE A 1 174 ? -1.600 -4.444 0.958 1.00 93.94 174 ILE A O 1
ATOM 1319 N N . GLY A 1 175 ? -3.531 -4.020 2.018 1.00 94.44 175 GLY A N 1
ATOM 1320 C CA . GLY A 1 175 ? -3.779 -2.724 1.400 1.00 94.44 175 GLY A CA 1
ATOM 1321 C C . GLY A 1 175 ? -4.416 -2.845 0.018 1.00 94.44 175 GLY A C 1
ATOM 1322 O O . GLY A 1 175 ? -4.782 -3.938 -0.411 1.00 94.44 175 GLY A O 1
ATOM 1323 N N . ALA A 1 176 ? -4.507 -1.729 -0.702 1.00 91.88 176 ALA A N 1
ATOM 1324 C CA . ALA A 1 176 ? -5.090 -1.637 -2.044 1.00 91.88 176 ALA A CA 1
ATOM 1325 C C . ALA A 1 176 ? -4.193 -2.240 -3.144 1.00 91.88 176 ALA A C 1
ATOM 1327 O O . ALA A 1 176 ? -4.003 -1.639 -4.193 1.00 91.88 176 ALA A O 1
ATOM 1328 N N . GLY A 1 177 ? -3.552 -3.381 -2.888 1.00 83.25 177 GLY A N 1
ATOM 1329 C CA . GLY A 1 177 ? -2.670 -4.049 -3.844 1.00 83.25 177 GLY A CA 1
ATOM 1330 C C . GLY A 1 177 ? -3.416 -4.661 -5.036 1.00 83.25 177 GLY A C 1
ATOM 1331 O O . GLY A 1 177 ? -4.623 -4.878 -4.999 1.00 83.25 177 GLY A O 1
ATOM 1332 N N . THR A 1 178 ? -2.666 -4.965 -6.095 1.00 83.00 178 THR A N 1
ATOM 1333 C CA . THR A 1 178 ? -3.155 -5.564 -7.348 1.00 83.00 178 THR A CA 1
ATOM 1334 C C . THR A 1 178 ? -3.125 -7.091 -7.258 1.00 83.00 178 THR A C 1
ATOM 1336 O O . THR A 1 178 ? -2.272 -7.740 -7.863 1.00 83.00 178 THR A O 1
ATOM 1339 N N . TYR A 1 179 ? -3.980 -7.652 -6.406 1.00 85.62 179 TYR A N 1
ATOM 1340 C CA . TYR A 1 179 ? -4.129 -9.096 -6.239 1.00 85.62 179 TYR A CA 1
ATOM 1341 C C . TYR A 1 179 ? -5.576 -9.531 -6.464 1.00 85.62 179 TYR A C 1
ATOM 1343 O O . TYR A 1 179 ? -6.522 -8.766 -6.245 1.00 85.62 179 TYR A O 1
ATOM 1351 N N . GLU A 1 180 ? -5.721 -10.791 -6.867 1.00 88.00 180 GLU A N 1
ATOM 1352 C CA . GLU A 1 180 ? -6.999 -11.378 -7.240 1.00 88.00 180 GLU A CA 1
ATOM 1353 C C . GLU A 1 180 ? -7.969 -11.393 -6.051 1.00 88.00 180 GLU A C 1
ATOM 1355 O O . GLU A 1 180 ? -7.654 -11.878 -4.958 1.00 88.00 180 GLU A O 1
ATOM 1360 N N . ARG A 1 181 ? -9.179 -10.874 -6.278 1.00 91.00 181 ARG A N 1
ATOM 1361 C CA . ARG A 1 181 ? -10.275 -10.874 -5.300 1.00 91.00 181 ARG A CA 1
ATOM 1362 C C . ARG A 1 181 ? -11.488 -11.568 -5.898 1.00 91.00 181 ARG A C 1
ATOM 1364 O O . ARG A 1 181 ? -12.377 -10.938 -6.462 1.00 91.00 181 ARG A O 1
ATOM 1371 N N . ASN A 1 182 ? -11.538 -12.889 -5.737 1.00 88.31 182 ASN A N 1
ATOM 1372 C CA . ASN A 1 182 ? -12.544 -13.754 -6.368 1.00 88.31 182 ASN A CA 1
ATOM 1373 C C . ASN A 1 182 ? -14.001 -13.337 -6.101 1.00 88.31 182 ASN A C 1
ATOM 1375 O O . ASN A 1 182 ? -14.852 -13.494 -6.969 1.00 88.31 182 ASN A O 1
ATOM 1379 N N . TRP A 1 183 ? -14.305 -12.770 -4.929 1.00 89.19 183 TRP A N 1
ATOM 1380 C CA . TRP A 1 183 ? -15.665 -12.328 -4.588 1.00 89.19 183 TRP A CA 1
ATOM 1381 C C . TRP A 1 183 ? -16.131 -11.085 -5.359 1.00 89.19 183 TRP A C 1
ATOM 1383 O O . TRP A 1 183 ? -17.329 -10.810 -5.393 1.00 89.19 183 TRP A O 1
ATOM 1393 N N . ILE A 1 184 ? -15.217 -10.329 -5.976 1.00 92.00 184 ILE A N 1
ATOM 1394 C CA . ILE A 1 184 ? -15.566 -9.171 -6.810 1.00 92.00 184 ILE A CA 1
ATOM 1395 C C . ILE A 1 184 ? -16.248 -9.632 -8.101 1.00 92.00 184 ILE A C 1
ATOM 1397 O O . ILE A 1 184 ? -17.207 -8.999 -8.543 1.00 92.00 184 ILE A O 1
ATOM 1401 N N . ILE A 1 185 ? -15.836 -10.780 -8.646 1.00 82.75 185 ILE A N 1
ATOM 1402 C CA . ILE A 1 185 ? -16.380 -11.355 -9.886 1.00 82.75 185 ILE A CA 1
ATOM 1403 C C . ILE A 1 185 ? -17.895 -11.592 -9.766 1.00 82.75 185 ILE A C 1
ATOM 1405 O O . ILE A 1 185 ? -18.649 -11.289 -10.691 1.00 82.75 185 ILE A O 1
ATOM 1409 N N . ASP A 1 186 ? -18.350 -12.049 -8.597 1.00 83.50 186 ASP A N 1
ATOM 1410 C CA . ASP A 1 186 ? -19.753 -12.391 -8.333 1.00 83.50 186 ASP A CA 1
ATOM 1411 C C . ASP A 1 186 ? -20.570 -11.237 -7.713 1.00 83.50 186 ASP A C 1
ATOM 1413 O O . ASP A 1 186 ? -21.744 -11.410 -7.379 1.00 83.50 186 ASP A O 1
ATOM 1417 N N . SER A 1 187 ? -19.975 -10.051 -7.547 1.00 87.94 187 SER A N 1
ATOM 1418 C CA . SER A 1 187 ? -20.571 -8.951 -6.772 1.00 87.94 187 SER A CA 1
ATOM 1419 C C . SER A 1 187 ? -21.750 -8.246 -7.462 1.00 87.94 187 SER A C 1
ATOM 1421 O O . SER A 1 187 ? -22.661 -7.782 -6.783 1.00 87.94 187 SER A O 1
ATOM 1423 N N . GLY A 1 188 ? -21.780 -8.185 -8.799 1.00 88.69 188 GLY A N 1
ATOM 1424 C CA . GLY A 1 188 ? -22.877 -7.579 -9.570 1.00 88.69 188 GLY A CA 1
ATOM 1425 C C . GLY A 1 188 ? -23.108 -6.079 -9.292 1.00 88.69 188 GLY A C 1
ATOM 1426 O O . GLY A 1 188 ? -24.165 -5.724 -8.766 1.00 88.69 188 GLY A O 1
ATOM 1427 N N . PRO A 1 189 ? -22.170 -5.179 -9.655 1.00 93.06 189 PRO A N 1
ATOM 1428 C CA . PRO A 1 189 ? -22.259 -3.753 -9.337 1.00 93.06 189 PRO A CA 1
ATOM 1429 C C . PRO A 1 189 ? -23.424 -3.035 -10.033 1.00 93.06 189 PRO A C 1
ATOM 1431 O O . PRO A 1 189 ? -23.673 -3.241 -11.223 1.00 93.06 189 PRO A O 1
ATOM 1434 N N . GLY A 1 190 ? -24.108 -2.160 -9.290 1.00 91.25 190 GLY A N 1
ATOM 1435 C CA . GLY A 1 190 ? -25.204 -1.321 -9.789 1.00 91.25 190 GLY A CA 1
ATOM 1436 C C . GLY A 1 190 ? -24.707 -0.074 -10.520 1.00 91.25 190 GLY A C 1
ATOM 1437 O O . GLY A 1 190 ? -25.279 0.315 -11.540 1.00 91.25 190 GLY A O 1
ATOM 1438 N N . LEU A 1 191 ? -23.603 0.505 -10.041 1.00 95.25 191 LEU A N 1
ATOM 1439 C CA . LEU A 1 191 ? -22.902 1.621 -10.670 1.00 95.25 191 LEU A CA 1
ATOM 1440 C C . LEU A 1 191 ? -21.449 1.243 -10.956 1.00 95.25 191 LEU A C 1
ATOM 1442 O O . LEU A 1 191 ? -20.805 0.550 -10.169 1.00 95.25 191 LEU A O 1
ATOM 1446 N N . ARG A 1 192 ? -20.932 1.723 -12.089 1.00 95.38 192 ARG A N 1
ATOM 1447 C CA . ARG A 1 192 ? -19.544 1.528 -12.521 1.00 95.38 192 ARG A CA 1
ATOM 1448 C C . ARG A 1 192 ? -18.918 2.866 -12.881 1.00 95.38 192 ARG A C 1
ATOM 1450 O O . ARG A 1 192 ? -19.545 3.672 -13.572 1.00 95.38 192 ARG A O 1
ATOM 1457 N N . LYS A 1 193 ? -17.684 3.089 -12.441 1.00 95.12 193 LYS A N 1
ATOM 1458 C CA . LYS A 1 193 ? -16.896 4.284 -12.743 1.00 95.12 193 LYS A CA 1
ATOM 1459 C C . LYS A 1 193 ? -15.587 3.892 -13.427 1.00 95.12 193 LYS A C 1
ATOM 1461 O O . LYS A 1 193 ? -14.925 2.944 -13.022 1.00 95.12 193 LYS A O 1
ATOM 1466 N N . THR A 1 194 ? -15.230 4.639 -14.467 1.00 94.06 194 THR A N 1
ATOM 1467 C CA . THR A 1 194 ? -13.973 4.521 -15.215 1.00 94.06 194 THR A CA 1
ATOM 1468 C C . THR A 1 194 ? -13.570 5.902 -15.736 1.00 94.06 194 THR A C 1
ATOM 1470 O O . THR A 1 194 ? -14.408 6.803 -15.833 1.00 94.06 194 THR A O 1
ATOM 1473 N N . GLY A 1 195 ? -12.303 6.080 -16.092 1.00 89.00 195 GLY A N 1
ATOM 1474 C CA . GLY A 1 195 ? -11.771 7.271 -16.742 1.00 89.00 195 GLY A CA 1
ATOM 1475 C C . GLY A 1 195 ? -11.003 8.211 -15.816 1.00 89.00 195 GLY A C 1
ATOM 1476 O O . GLY A 1 195 ? -10.321 9.097 -16.331 1.00 89.00 195 GLY A O 1
ATOM 1477 N N . GLY A 1 196 ? -11.023 7.982 -14.500 1.00 90.31 196 GLY A N 1
ATOM 1478 C CA . GLY A 1 196 ? -10.514 8.932 -13.508 1.00 90.31 196 GLY A CA 1
ATOM 1479 C C . GLY A 1 196 ? -11.428 10.153 -13.331 1.00 90.31 196 GLY A C 1
ATOM 1480 O O . GLY A 1 196 ? -12.546 10.199 -13.848 1.00 90.31 196 GLY A O 1
ATOM 1481 N N . GLY A 1 197 ? -10.932 11.160 -12.609 1.00 91.38 197 GLY A N 1
ATOM 1482 C CA . GLY A 1 197 ? -11.607 12.452 -12.424 1.00 91.38 197 GLY A CA 1
ATOM 1483 C C . GLY A 1 197 ? -12.543 12.519 -11.213 1.00 91.38 197 GLY A C 1
ATOM 1484 O O . GLY A 1 197 ? -12.417 11.747 -10.265 1.00 91.38 197 GLY A O 1
ATOM 1485 N N . GLU A 1 198 ? -13.464 13.480 -11.213 1.00 94.62 198 GLU A N 1
ATOM 1486 C CA . GLU A 1 198 ? -14.353 13.731 -10.073 1.00 94.62 198 GLU A CA 1
ATOM 1487 C C . GLU A 1 198 ? -15.365 12.586 -9.859 1.00 94.62 198 GLU A C 1
ATOM 1489 O O . GLU A 1 198 ? -15.934 12.034 -10.812 1.00 94.62 198 GLU A O 1
ATOM 1494 N N . ILE A 1 199 ? -15.609 12.252 -8.586 1.00 95.06 199 ILE A N 1
ATOM 1495 C CA . ILE A 1 199 ? -16.675 11.339 -8.156 1.00 95.06 199 ILE A CA 1
ATOM 1496 C C . ILE A 1 199 ? -17.761 12.159 -7.465 1.00 95.06 199 ILE A C 1
ATOM 1498 O O . ILE A 1 199 ? -17.607 12.621 -6.331 1.00 95.06 199 ILE A O 1
ATOM 1502 N N . LEU A 1 200 ? -18.892 12.315 -8.147 1.00 95.00 200 LEU A N 1
ATOM 1503 C CA . LEU A 1 200 ? -20.041 13.043 -7.625 1.00 95.00 200 LEU A CA 1
ATOM 1504 C C . LEU A 1 200 ? -20.858 12.163 -6.672 1.00 95.00 200 LEU A C 1
ATOM 1506 O O . LEU A 1 200 ? -20.851 10.939 -6.753 1.00 95.00 200 LEU A O 1
ATOM 1510 N N . ALA A 1 201 ? -21.669 12.777 -5.808 1.00 92.94 201 ALA A N 1
ATOM 1511 C CA . ALA A 1 201 ? -22.506 12.023 -4.867 1.00 92.94 201 ALA A CA 1
ATOM 1512 C C . ALA A 1 201 ? -23.552 11.128 -5.567 1.00 92.94 201 ALA A C 1
ATOM 1514 O O . ALA A 1 201 ? -24.060 10.188 -4.953 1.00 92.94 201 ALA A O 1
ATOM 1515 N N . ALA A 1 202 ? -23.887 11.443 -6.825 1.00 93.31 202 ALA A N 1
ATOM 1516 C CA . ALA A 1 202 ? -24.766 10.656 -7.688 1.00 93.31 202 ALA A CA 1
ATOM 1517 C C . ALA A 1 202 ? -24.054 9.468 -8.359 1.00 93.31 202 ALA A C 1
ATOM 1519 O O . ALA A 1 202 ? -24.734 8.540 -8.783 1.00 93.31 202 ALA A O 1
ATOM 1520 N N . ASP A 1 203 ? -22.718 9.484 -8.420 1.00 93.88 203 ASP A N 1
ATOM 1521 C CA . ASP A 1 203 ? -21.908 8.376 -8.943 1.00 93.88 203 ASP A CA 1
ATOM 1522 C C . ASP A 1 203 ? -21.742 7.249 -7.912 1.00 93.88 203 ASP A C 1
ATOM 1524 O O . ASP A 1 203 ? -21.270 6.169 -8.249 1.00 93.88 203 ASP A O 1
ATOM 1528 N N . LEU A 1 204 ? -22.114 7.509 -6.655 1.00 93.94 204 LEU A N 1
ATOM 1529 C CA . LEU A 1 204 ? -22.104 6.548 -5.558 1.00 93.94 204 LEU A CA 1
ATOM 1530 C C . LEU A 1 204 ? -23.534 6.085 -5.270 1.00 93.94 204 LEU A C 1
ATOM 1532 O O . LEU A 1 204 ? -24.451 6.906 -5.177 1.00 93.94 204 LEU A O 1
ATOM 1536 N N . ASP A 1 205 ? -23.739 4.799 -5.023 1.00 93.81 205 ASP A N 1
ATOM 1537 C CA . ASP A 1 205 ? -25.033 4.287 -4.576 1.00 93.81 205 ASP A CA 1
ATOM 1538 C C . ASP A 1 205 ? -25.335 4.697 -3.125 1.00 93.81 205 ASP A C 1
ATOM 1540 O O . ASP A 1 205 ? -24.451 4.995 -2.327 1.00 93.81 205 ASP A O 1
ATOM 1544 N N . ASN A 1 206 ? -26.616 4.758 -2.757 1.00 93.75 206 ASN A N 1
ATOM 1545 C CA . ASN A 1 206 ? -27.015 4.801 -1.337 1.00 93.75 206 ASN A CA 1
ATOM 1546 C C . ASN A 1 206 ? -27.306 3.389 -0.792 1.00 93.75 206 ASN A C 1
ATOM 1548 O O . ASN A 1 206 ? -27.281 3.170 0.419 1.00 93.75 206 ASN A O 1
ATOM 1552 N N . ASN A 1 207 ? -27.660 2.465 -1.689 1.00 96.38 207 ASN A N 1
ATOM 1553 C CA . ASN A 1 207 ? -28.056 1.092 -1.406 1.00 96.38 207 ASN A CA 1
ATOM 1554 C C . ASN A 1 207 ? -27.683 0.217 -2.611 1.00 96.38 207 ASN A C 1
ATOM 1556 O O . ASN A 1 207 ? -28.461 0.133 -3.561 1.00 96.38 207 ASN A O 1
ATOM 1560 N N . GLY A 1 208 ? -26.489 -0.358 -2.605 1.00 95.94 208 GLY A N 1
ATOM 1561 C CA . GLY A 1 208 ? -25.935 -1.079 -3.740 1.00 95.94 208 GLY A CA 1
ATOM 1562 C C . GLY A 1 208 ? -24.414 -1.042 -3.761 1.00 95.94 208 GLY A C 1
ATOM 1563 O O . GLY A 1 208 ? -23.763 -0.589 -2.816 1.00 95.94 208 GLY A O 1
ATOM 1564 N N . ILE A 1 209 ? -23.867 -1.534 -4.867 1.00 97.19 209 ILE A N 1
ATOM 1565 C CA . ILE A 1 209 ? -22.432 -1.648 -5.094 1.00 97.19 209 ILE A CA 1
ATOM 1566 C C . ILE A 1 209 ? -22.036 -0.673 -6.198 1.00 97.19 209 ILE A C 1
ATOM 1568 O O . ILE A 1 209 ? -22.515 -0.767 -7.330 1.00 97.19 209 ILE A O 1
ATOM 1572 N N . THR A 1 210 ? -21.122 0.231 -5.864 1.00 96.94 210 THR A N 1
ATOM 1573 C CA . THR A 1 210 ? -20.422 1.103 -6.801 1.00 96.94 210 THR A CA 1
ATOM 1574 C C . THR A 1 210 ? -19.013 0.564 -7.023 1.00 96.94 210 THR A C 1
ATOM 1576 O O . THR A 1 210 ? -18.213 0.516 -6.088 1.00 96.94 210 THR A O 1
ATOM 1579 N N . GLN A 1 211 ? -18.710 0.162 -8.257 1.00 96.88 211 GLN A N 1
ATOM 1580 C CA . GLN A 1 211 ? -17.408 -0.379 -8.642 1.00 96.88 211 GLN A CA 1
ATOM 1581 C C . GLN A 1 211 ? -16.584 0.635 -9.443 1.00 96.88 211 GLN A C 1
ATOM 1583 O O . GLN A 1 211 ? -17.111 1.317 -10.322 1.00 96.88 211 GLN A O 1
ATOM 1588 N N . ILE A 1 212 ? -15.286 0.718 -9.161 1.00 96.38 212 ILE A N 1
ATOM 1589 C CA . ILE A 1 212 ? -14.306 1.454 -9.964 1.00 96.38 212 ILE A CA 1
ATOM 1590 C C . ILE A 1 212 ? -13.506 0.447 -10.796 1.00 96.38 212 ILE A C 1
ATOM 1592 O O . ILE A 1 212 ? -12.811 -0.399 -10.237 1.00 96.38 212 ILE A O 1
ATOM 1596 N N . ASP A 1 213 ? -13.615 0.543 -12.120 1.00 94.31 213 ASP A N 1
ATOM 1597 C CA . ASP A 1 213 ? -13.149 -0.477 -13.075 1.00 94.31 213 ASP A CA 1
ATOM 1598 C C . ASP A 1 213 ? -11.696 -0.271 -13.550 1.00 94.31 213 ASP A C 1
ATOM 1600 O O . ASP A 1 213 ? -11.184 -1.053 -14.346 1.00 94.31 213 ASP A O 1
ATOM 1604 N N . ASP A 1 214 ? -11.010 0.779 -13.090 1.00 91.50 214 ASP A N 1
ATOM 1605 C CA . ASP A 1 214 ? -9.623 1.057 -13.468 1.00 91.50 214 ASP A CA 1
ATOM 1606 C C . ASP A 1 214 ? -8.759 1.547 -12.297 1.00 91.50 214 ASP A C 1
ATOM 1608 O O . ASP A 1 214 ? -9.240 1.866 -11.212 1.00 91.50 214 ASP A O 1
ATOM 1612 N N . SER A 1 215 ? -7.448 1.611 -12.533 1.00 91.50 215 SER A N 1
ATOM 1613 C CA . SER A 1 215 ? -6.444 2.067 -11.563 1.00 91.50 215 SER A CA 1
ATOM 1614 C C . SER A 1 215 ? -6.117 3.563 -11.686 1.00 91.50 215 SER A C 1
ATOM 1616 O O . SER A 1 215 ? -4.998 3.986 -11.396 1.00 91.50 215 SER A O 1
ATOM 1618 N N . LYS A 1 216 ? -7.055 4.383 -12.183 1.00 91.75 216 LYS A N 1
ATOM 1619 C CA . LYS A 1 216 ? -6.820 5.824 -12.364 1.00 91.75 216 LYS A CA 1
ATOM 1620 C C . LYS A 1 216 ? -6.983 6.604 -11.057 1.00 91.75 216 LYS A C 1
ATOM 1622 O O . LYS A 1 216 ? -7.500 6.110 -10.055 1.00 91.75 216 LYS A O 1
ATOM 1627 N N . THR A 1 217 ? -6.544 7.860 -11.095 1.00 92.50 217 THR A N 1
ATOM 1628 C CA . THR A 1 217 ? -6.755 8.823 -10.013 1.00 92.50 217 THR A CA 1
ATOM 1629 C C . THR A 1 217 ? -8.130 9.473 -10.127 1.00 92.50 217 THR A C 1
ATOM 1631 O O . THR A 1 217 ? -8.494 10.013 -11.176 1.00 92.50 217 THR A O 1
ATOM 1634 N N . TYR A 1 218 ? -8.860 9.470 -9.018 1.00 95.12 218 TYR A N 1
ATOM 1635 C CA . TYR A 1 218 ? -10.150 10.116 -8.843 1.00 95.12 218 TYR A CA 1
ATOM 1636 C C . TYR A 1 218 ? -10.054 11.207 -7.781 1.00 95.12 218 TYR A C 1
ATOM 1638 O O . TYR A 1 218 ? -9.395 11.033 -6.760 1.00 95.12 218 TYR A O 1
ATOM 1646 N N . GLY A 1 219 ? -10.712 12.336 -8.009 1.00 90.69 219 GLY A N 1
ATOM 1647 C CA . GLY A 1 219 ? -10.687 13.477 -7.102 1.00 90.69 219 GLY A CA 1
ATOM 1648 C C . GLY A 1 219 ? -11.222 14.746 -7.775 1.00 90.69 219 GLY A C 1
ATOM 1649 O O . GLY A 1 219 ? -10.954 14.941 -8.963 1.00 90.69 219 GLY A O 1
ATOM 1650 N N . PRO A 1 220 ? -11.969 15.601 -7.056 1.00 93.50 220 PRO A N 1
ATOM 1651 C CA . PRO A 1 220 ? -12.463 15.389 -5.694 1.00 93.50 220 PRO A CA 1
ATOM 1652 C C . PRO A 1 220 ? -13.540 14.287 -5.618 1.00 93.50 220 PRO A C 1
ATOM 1654 O O . PRO A 1 220 ? -14.102 13.862 -6.627 1.00 93.50 220 PRO A O 1
ATOM 1657 N N . ILE A 1 221 ? -13.815 13.799 -4.406 1.00 94.25 221 ILE A N 1
ATOM 1658 C CA . ILE A 1 221 ? -14.917 12.868 -4.125 1.00 94.25 221 ILE A CA 1
ATOM 1659 C C . ILE A 1 221 ? -15.940 13.526 -3.205 1.00 94.25 221 ILE A C 1
ATOM 1661 O O . ILE A 1 221 ? -15.606 14.098 -2.164 1.00 94.25 221 ILE A O 1
ATOM 1665 N N . ALA A 1 222 ? -17.208 13.450 -3.592 1.00 94.75 222 ALA A N 1
ATOM 1666 C CA . ALA A 1 222 ? -18.293 14.021 -2.817 1.00 94.75 222 ALA A CA 1
ATOM 1667 C C . ALA A 1 222 ? -18.653 13.149 -1.602 1.00 94.75 222 ALA A C 1
ATOM 1669 O O . ALA A 1 222 ? -18.683 11.917 -1.656 1.00 94.75 222 ALA A O 1
ATOM 1670 N N . SER A 1 223 ? -19.002 13.815 -0.500 1.00 96.44 223 SER A N 1
ATOM 1671 C CA . SER A 1 223 ? -19.575 13.162 0.681 1.00 96.44 223 SER A CA 1
ATOM 1672 C C . SER A 1 223 ? -20.922 12.507 0.364 1.00 96.44 223 SER A C 1
ATOM 1674 O O . SER A 1 223 ? -21.708 13.012 -0.444 1.00 96.44 223 SER A O 1
ATOM 1676 N N . LYS A 1 224 ? -21.217 11.399 1.046 1.00 96.12 224 LYS A N 1
ATOM 1677 C CA . LYS A 1 224 ? -22.447 10.625 0.875 1.00 96.12 224 LYS A CA 1
ATOM 1678 C C . LYS A 1 224 ? -23.259 10.680 2.158 1.00 96.12 224 LYS A C 1
ATOM 1680 O O . LYS A 1 224 ? -22.772 10.272 3.201 1.00 96.12 224 LYS A O 1
ATOM 1685 N N . LEU A 1 225 ? -24.479 11.218 2.095 1.00 96.50 225 LEU A N 1
ATOM 1686 C CA . LEU A 1 225 ? -25.211 11.652 3.297 1.00 96.50 225 LEU A CA 1
ATOM 1687 C C . LEU A 1 225 ? -26.495 10.861 3.613 1.00 96.50 225 LEU A C 1
ATOM 1689 O O . LEU A 1 225 ? -27.279 11.275 4.465 1.00 96.50 225 LEU A O 1
ATOM 1693 N N . ALA A 1 226 ? -26.754 9.766 2.899 1.00 96.31 226 ALA A N 1
ATOM 1694 C CA . ALA A 1 226 ? -27.974 8.970 3.050 1.00 96.31 226 ALA A CA 1
ATOM 1695 C C . ALA A 1 226 ? -27.717 7.467 2.840 1.00 96.31 226 ALA A C 1
ATOM 1697 O O . ALA A 1 226 ? -28.479 6.794 2.143 1.00 96.31 226 ALA A O 1
ATOM 1698 N N . ILE A 1 227 ? -26.620 6.958 3.408 1.00 97.88 227 ILE A N 1
ATOM 1699 C CA . ILE A 1 227 ? -26.193 5.562 3.258 1.00 97.88 227 ILE A CA 1
ATOM 1700 C C . ILE A 1 227 ? -27.190 4.617 3.939 1.00 97.88 227 ILE A C 1
ATOM 1702 O O . ILE A 1 227 ? -27.573 4.830 5.090 1.00 97.88 227 ILE A O 1
ATOM 1706 N N . VAL A 1 228 ? -27.590 3.566 3.220 1.00 97.69 228 VAL A N 1
ATOM 1707 C CA . VAL A 1 228 ? -28.398 2.442 3.718 1.00 97.69 228 VAL A CA 1
ATOM 1708 C C . VAL A 1 228 ? -27.562 1.163 3.704 1.00 97.69 228 VAL A C 1
ATOM 1710 O O . VAL A 1 228 ? -27.339 0.574 4.751 1.00 97.69 228 VAL A O 1
ATOM 1713 N N . ASN A 1 229 ? -27.072 0.755 2.533 1.00 97.25 229 ASN A N 1
ATOM 1714 C CA . ASN A 1 229 ? -26.143 -0.363 2.374 1.00 97.25 229 ASN A CA 1
ATOM 1715 C C . ASN A 1 229 ? -25.231 -0.062 1.183 1.00 97.25 229 ASN A C 1
ATOM 1717 O O . ASN A 1 229 ? -25.598 -0.320 0.040 1.00 97.25 229 ASN A O 1
ATOM 1721 N N . LEU A 1 230 ? -24.102 0.587 1.435 1.00 97.44 230 LEU A N 1
ATOM 1722 C CA . LEU A 1 230 ? -23.202 1.053 0.385 1.00 97.44 230 LEU A CA 1
ATOM 1723 C C . LEU A 1 230 ? -21.936 0.208 0.354 1.00 97.44 230 LEU A C 1
ATOM 1725 O O . LEU A 1 230 ? -21.208 0.154 1.340 1.00 97.44 230 LEU A O 1
ATOM 1729 N N . VAL A 1 231 ? -21.633 -0.360 -0.807 1.00 97.81 231 VAL A N 1
ATOM 1730 C CA . VAL A 1 231 ? -20.329 -0.949 -1.107 1.00 97.81 231 VAL A CA 1
ATOM 1731 C C . VAL A 1 231 ? -19.630 -0.073 -2.139 1.00 97.81 231 VAL A C 1
ATOM 1733 O O . VAL A 1 231 ? -20.164 0.144 -3.226 1.00 97.81 231 VAL A O 1
ATOM 1736 N N . ILE A 1 232 ? -18.443 0.429 -1.813 1.00 97.31 232 ILE A N 1
ATOM 1737 C CA . ILE A 1 232 ? -17.538 1.050 -2.781 1.00 97.31 232 ILE A CA 1
ATOM 1738 C C . ILE A 1 232 ? -16.354 0.110 -2.933 1.00 97.31 232 ILE A C 1
ATOM 1740 O O . ILE A 1 232 ? -15.617 -0.123 -1.973 1.00 97.31 232 ILE A O 1
ATOM 1744 N N . GLN A 1 233 ? -16.182 -0.430 -4.133 1.00 96.50 233 GLN A N 1
ATOM 1745 C CA . GLN A 1 233 ? -15.125 -1.389 -4.416 1.00 96.50 233 GLN A CA 1
ATOM 1746 C C . GLN A 1 233 ? -14.359 -1.023 -5.683 1.00 96.50 233 GLN A C 1
ATOM 1748 O O . GLN A 1 233 ? -14.896 -0.384 -6.585 1.00 96.50 233 GLN A O 1
ATOM 1753 N N . SER A 1 234 ? -13.110 -1.446 -5.778 1.00 96.12 234 SER A N 1
ATOM 1754 C CA . SER A 1 234 ? -12.407 -1.530 -7.058 1.00 96.12 234 SER A CA 1
ATOM 1755 C C . SER A 1 234 ? -12.624 -2.893 -7.712 1.00 96.12 234 SER A C 1
ATOM 1757 O O . SER A 1 234 ? -12.909 -3.873 -7.021 1.00 96.12 234 SER A O 1
ATOM 1759 N N . ASP A 1 235 ? -12.476 -2.962 -9.032 1.00 93.94 235 ASP A N 1
ATOM 1760 C CA . ASP A 1 235 ? -12.449 -4.235 -9.753 1.00 93.94 235 ASP A CA 1
ATOM 1761 C C . ASP A 1 235 ? -11.220 -5.081 -9.366 1.00 93.94 235 ASP A C 1
ATOM 1763 O O . ASP A 1 235 ? -10.238 -4.564 -8.818 1.00 93.94 235 ASP A O 1
ATOM 1767 N N . SER A 1 236 ? -11.264 -6.394 -9.616 1.00 91.44 236 SER A N 1
ATOM 1768 C CA . SER A 1 236 ? -10.120 -7.272 -9.327 1.00 91.44 236 SER A CA 1
ATOM 1769 C C . SER A 1 236 ? -8.865 -6.756 -10.032 1.00 91.44 236 SER A C 1
ATOM 1771 O O . SER A 1 236 ? -8.927 -6.260 -11.157 1.00 91.44 236 SER A O 1
ATOM 1773 N N . ASP A 1 237 ? -7.729 -6.827 -9.337 1.00 88.25 237 ASP A N 1
ATOM 1774 C CA . ASP A 1 237 ? -6.424 -6.379 -9.839 1.00 88.25 237 ASP A CA 1
ATOM 1775 C C . ASP A 1 237 ? -6.323 -4.874 -10.158 1.00 88.25 237 ASP A C 1
ATOM 1777 O O . ASP A 1 237 ? -5.287 -4.416 -10.641 1.00 88.25 237 ASP A O 1
ATOM 1781 N N . GLN A 1 238 ? -7.353 -4.081 -9.832 1.00 91.06 238 GLN A N 1
ATOM 1782 C CA . GLN A 1 238 ? -7.329 -2.625 -9.947 1.00 91.06 238 GLN A CA 1
ATOM 1783 C C . GLN A 1 238 ? -6.992 -1.945 -8.620 1.00 91.06 238 GLN A C 1
ATOM 1785 O O . GLN A 1 238 ? -7.454 -2.334 -7.547 1.00 91.06 238 GLN A O 1
ATOM 1790 N N . ARG A 1 239 ? -6.221 -0.861 -8.720 1.00 92.31 239 ARG A N 1
ATOM 1791 C CA . ARG A 1 239 ? -5.788 -0.010 -7.609 1.00 92.31 239 ARG A CA 1
ATOM 1792 C C . ARG A 1 239 ? -6.138 1.457 -7.890 1.00 92.31 239 ARG A C 1
ATOM 1794 O O . ARG A 1 239 ? -5.250 2.249 -8.210 1.00 92.31 239 ARG A O 1
ATOM 1801 N N . PRO A 1 240 ? -7.419 1.850 -7.814 1.00 95.19 240 PRO A N 1
ATOM 1802 C CA . PRO A 1 240 ? -7.796 3.248 -7.959 1.00 95.19 240 PRO A CA 1
ATOM 1803 C C . PRO A 1 240 ? -7.279 4.075 -6.782 1.00 95.19 240 PRO A C 1
ATOM 1805 O O . PRO A 1 240 ? -7.335 3.641 -5.626 1.00 95.19 240 PRO A O 1
ATOM 1808 N N . TYR A 1 241 ? -6.818 5.288 -7.085 1.00 95.19 241 TYR A N 1
ATOM 1809 C CA . TYR A 1 241 ? -6.407 6.267 -6.082 1.00 95.19 241 TYR A CA 1
ATOM 1810 C C . TYR A 1 241 ? -7.474 7.352 -5.925 1.00 95.19 241 TYR A C 1
ATOM 1812 O O . TYR A 1 241 ? -7.791 8.053 -6.882 1.00 95.19 241 TYR A O 1
ATOM 1820 N N . LEU A 1 242 ? -8.025 7.502 -4.723 1.00 96.38 242 LEU A N 1
ATOM 1821 C CA . LEU A 1 242 ? -9.020 8.504 -4.360 1.00 96.38 242 LEU A CA 1
ATOM 1822 C C . LEU A 1 242 ? -8.334 9.649 -3.603 1.00 96.38 242 LEU A C 1
ATOM 1824 O O . LEU A 1 242 ? -7.908 9.490 -2.459 1.00 96.38 242 LEU A O 1
ATOM 1828 N N . CYS A 1 243 ? -8.236 10.809 -4.243 1.00 94.88 243 CYS A N 1
ATOM 1829 C CA . CYS A 1 243 ? -7.630 12.016 -3.697 1.00 94.88 243 CYS A CA 1
ATOM 1830 C C . CYS A 1 243 ? -8.695 12.908 -3.038 1.00 94.88 243 CYS A C 1
ATOM 1832 O O . CYS A 1 243 ? -9.593 13.436 -3.701 1.00 94.88 243 CYS A O 1
ATOM 1834 N N . LEU A 1 244 ? -8.594 13.089 -1.720 1.00 95.12 244 LEU A N 1
ATOM 1835 C CA . LEU A 1 244 ? -9.512 13.907 -0.932 1.00 95.12 244 LEU A CA 1
ATOM 1836 C C . LEU A 1 244 ? -9.057 15.369 -0.880 1.00 95.12 244 LEU A C 1
ATOM 1838 O O . LEU A 1 244 ? -8.064 15.699 -0.233 1.00 95.12 244 LEU A O 1
ATOM 1842 N N . GLU A 1 245 ? -9.835 16.276 -1.467 1.00 92.56 245 GLU A N 1
ATOM 1843 C CA . GLU A 1 245 ? -9.613 17.726 -1.319 1.00 92.56 245 GLU A CA 1
ATOM 1844 C C . GLU A 1 245 ? -10.236 18.293 -0.028 1.00 92.56 245 GLU A C 1
ATOM 1846 O O . GLU A 1 245 ? -9.823 19.331 0.497 1.00 92.56 245 GLU A O 1
ATOM 1851 N N . SER A 1 246 ? -11.217 17.590 0.538 1.00 94.06 246 SER A N 1
ATOM 1852 C CA . SER A 1 246 ? -11.908 17.931 1.786 1.00 94.06 246 SER A CA 1
ATOM 1853 C C . SER A 1 246 ? -12.251 16.660 2.568 1.00 94.06 246 SER A C 1
ATOM 1855 O O . SER A 1 246 ? -12.042 15.558 2.066 1.00 94.06 246 SER A O 1
ATOM 1857 N N . ASN A 1 247 ? -12.740 16.800 3.803 1.00 96.06 247 ASN A N 1
ATOM 1858 C CA . ASN A 1 247 ? -13.128 15.642 4.610 1.00 96.06 247 ASN A CA 1
ATOM 1859 C C . ASN A 1 247 ? -14.237 14.852 3.909 1.00 96.06 247 ASN A C 1
ATOM 1861 O O . ASN A 1 247 ? -15.262 15.416 3.514 1.00 96.06 247 ASN A O 1
ATOM 1865 N N . TRP A 1 248 ? -14.049 13.541 3.792 1.00 97.19 248 TRP A N 1
ATOM 1866 C CA . TRP A 1 248 ? -15.016 12.666 3.150 1.00 97.19 248 TRP A CA 1
ATOM 1867 C C . TRP A 1 248 ? -15.991 12.126 4.189 1.00 97.19 248 TRP A C 1
ATOM 1869 O O . TRP A 1 248 ? -15.663 11.252 4.988 1.00 97.19 248 TRP A O 1
ATOM 1879 N N . THR A 1 249 ? -17.196 12.691 4.211 1.00 97.31 249 THR A N 1
ATOM 1880 C CA . THR A 1 249 ? -18.228 12.318 5.178 1.00 97.31 249 THR A CA 1
ATOM 1881 C C . THR A 1 249 ? -19.125 11.230 4.601 1.00 97.31 249 THR A C 1
ATOM 1883 O O . THR A 1 249 ? -19.791 11.432 3.582 1.00 97.31 249 THR A O 1
ATOM 1886 N N . LEU A 1 250 ? -19.170 10.092 5.289 1.00 97.62 250 LEU A N 1
ATOM 1887 C CA . LEU A 1 250 ? -20.026 8.948 5.000 1.00 97.62 250 LEU A CA 1
ATOM 1888 C C . LEU A 1 250 ? -21.097 8.874 6.091 1.00 97.62 250 LEU A C 1
ATOM 1890 O O . LEU A 1 250 ? -20.879 8.345 7.184 1.00 97.62 250 LEU A O 1
ATOM 1894 N N . SER A 1 251 ? -22.250 9.479 5.806 1.00 97.12 251 SER A N 1
ATOM 1895 C CA . SER A 1 251 ? -23.370 9.607 6.733 1.00 97.12 251 SER A CA 1
ATOM 1896 C C . SER A 1 251 ? -24.564 8.742 6.351 1.00 97.12 251 SER A C 1
ATOM 1898 O O . SER A 1 251 ? -24.966 8.679 5.185 1.00 97.12 251 SER A O 1
ATOM 1900 N N . THR A 1 252 ? -25.200 8.156 7.361 1.00 96.75 252 THR A N 1
ATOM 1901 C CA . THR A 1 252 ? -26.501 7.482 7.224 1.00 96.75 252 THR A CA 1
ATOM 1902 C C . THR A 1 252 ? -27.664 8.480 7.195 1.00 96.75 252 THR A C 1
ATOM 1904 O O . THR A 1 252 ? -28.785 8.139 6.805 1.00 96.75 252 THR A O 1
ATOM 1907 N N . GLY A 1 253 ? -27.425 9.739 7.578 1.00 94.75 253 GLY A N 1
ATOM 1908 C CA . GLY A 1 253 ? -28.472 10.743 7.733 1.00 94.75 253 GLY A CA 1
ATOM 1909 C C . GLY A 1 253 ? -29.491 10.307 8.789 1.00 94.75 253 GLY A C 1
ATOM 1910 O O . GLY A 1 253 ? -29.154 10.134 9.953 1.00 94.75 253 GLY A O 1
ATOM 1911 N N . ALA A 1 254 ? -30.749 10.125 8.382 1.00 94.50 254 ALA A N 1
ATOM 1912 C CA . ALA A 1 254 ? -31.821 9.639 9.260 1.00 94.50 254 ALA A CA 1
ATOM 1913 C C . ALA A 1 254 ? -32.008 8.106 9.222 1.00 94.50 254 ALA A C 1
ATOM 1915 O O . ALA A 1 254 ? -32.996 7.598 9.753 1.00 94.50 254 ALA A O 1
ATOM 1916 N N . LYS A 1 255 ? -31.136 7.372 8.520 1.00 96.19 255 LYS A N 1
ATOM 1917 C CA . LYS A 1 255 ? -31.180 5.905 8.439 1.00 96.19 255 LYS A CA 1
ATOM 1918 C C . LYS A 1 255 ? -30.490 5.296 9.660 1.00 96.19 255 LYS A C 1
ATOM 1920 O O . LYS A 1 255 ? -29.541 5.877 10.181 1.00 96.19 255 LYS A O 1
ATOM 1925 N N . LEU A 1 256 ? -31.006 4.151 10.094 1.00 95.31 256 LEU A N 1
ATOM 1926 C CA . LEU A 1 256 ? -30.519 3.379 11.236 1.00 95.31 256 LEU A CA 1
ATOM 1927 C C . LEU A 1 256 ? -30.057 2.012 10.746 1.00 95.31 256 LEU A C 1
ATOM 1929 O O . LEU A 1 256 ? -30.615 1.523 9.756 1.00 95.31 256 LEU A O 1
ATOM 1933 N N . ASN A 1 257 ? -29.117 1.398 11.465 1.00 95.81 257 ASN A N 1
ATOM 1934 C CA . ASN A 1 257 ? -28.568 0.081 11.145 1.00 95.81 257 ASN A CA 1
ATOM 1935 C C . ASN A 1 257 ? -28.044 0.004 9.702 1.00 95.81 257 ASN A C 1
ATOM 1937 O O . ASN A 1 257 ? -28.282 -0.970 8.986 1.00 95.81 257 ASN A O 1
ATOM 1941 N N . SER A 1 258 ? -27.387 1.066 9.234 1.00 97.94 258 SER A N 1
ATOM 1942 C CA . SER A 1 258 ? -26.831 1.074 7.883 1.00 97.94 258 SER A CA 1
ATOM 1943 C C . SER A 1 258 ? -25.581 0.200 7.790 1.00 97.94 258 SER A C 1
ATOM 1945 O O . SER A 1 258 ? -24.916 -0.085 8.790 1.00 97.94 258 SER A O 1
ATOM 1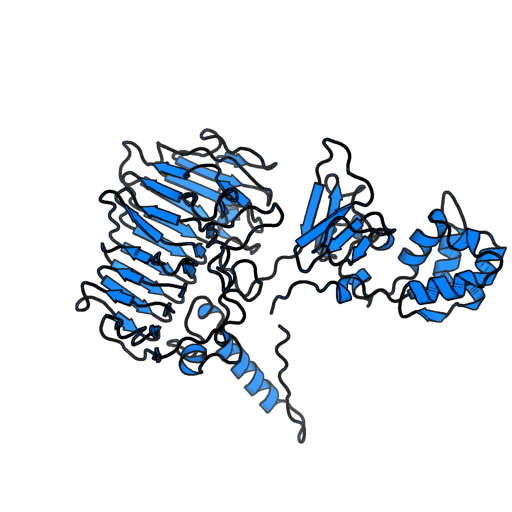947 N N . GLN A 1 259 ? -25.235 -0.184 6.564 1.00 98.31 259 GLN A N 1
ATOM 1948 C CA . GLN A 1 259 ? -24.037 -0.955 6.250 1.00 98.31 259 GLN A CA 1
ATOM 1949 C C . GLN A 1 259 ? -23.144 -0.187 5.269 1.00 98.31 259 GLN A C 1
ATOM 1951 O O . GLN A 1 259 ? -23.630 0.457 4.333 1.00 98.31 259 GLN A O 1
ATOM 1956 N N . LEU A 1 260 ? -21.834 -0.231 5.499 1.00 98.56 260 LEU A N 1
ATOM 1957 C CA . LEU A 1 260 ? -20.823 0.377 4.637 1.00 98.56 260 LEU A CA 1
ATOM 1958 C C . LEU A 1 260 ? -19.687 -0.617 4.403 1.00 98.56 260 LEU A C 1
ATOM 1960 O O . LEU A 1 260 ? -19.159 -1.173 5.356 1.00 98.56 260 LEU A O 1
ATOM 1964 N N . THR A 1 261 ? -19.283 -0.813 3.151 1.00 98.19 261 THR A N 1
ATOM 1965 C CA . THR A 1 261 ? -18.090 -1.586 2.787 1.00 98.19 261 THR A CA 1
ATOM 1966 C C . THR A 1 261 ? -17.196 -0.769 1.863 1.00 98.19 261 THR A C 1
ATOM 1968 O O . THR A 1 261 ? -17.657 -0.267 0.839 1.00 98.19 261 THR A O 1
ATOM 1971 N N . LEU A 1 262 ? -15.918 -0.654 2.214 1.00 98.25 262 LEU A N 1
ATOM 1972 C CA . LEU A 1 262 ? -14.854 -0.125 1.365 1.00 98.25 262 LEU A CA 1
ATOM 1973 C C . LEU A 1 262 ? -13.895 -1.275 1.035 1.00 98.25 262 LEU A C 1
ATOM 1975 O O . LEU A 1 262 ? -13.382 -1.914 1.955 1.00 98.25 262 LEU A O 1
ATOM 1979 N N . ASP A 1 263 ? -13.681 -1.554 -0.253 1.00 97.38 263 ASP A N 1
ATOM 1980 C CA . ASP A 1 263 ? -12.923 -2.727 -0.714 1.00 97.38 263 ASP A CA 1
ATOM 1981 C C . ASP A 1 263 ? -11.941 -2.393 -1.852 1.00 97.38 263 ASP A C 1
ATOM 1983 O O . ASP A 1 263 ? -12.347 -2.066 -2.968 1.00 97.38 263 ASP A O 1
ATOM 1987 N N . GLY A 1 264 ? -10.632 -2.507 -1.605 1.00 96.25 264 GLY A N 1
ATOM 1988 C CA . GLY A 1 264 ? -9.618 -2.347 -2.659 1.00 96.25 264 GLY A CA 1
ATOM 1989 C C . GLY A 1 264 ? -9.288 -0.903 -3.042 1.00 96.25 264 GLY A C 1
ATOM 1990 O O . GLY A 1 264 ? -8.840 -0.652 -4.161 1.00 96.25 264 GLY A O 1
ATOM 1991 N N . LEU A 1 265 ? -9.542 0.064 -2.158 1.00 97.19 265 LEU A N 1
ATOM 1992 C CA . LEU A 1 265 ? -9.385 1.490 -2.453 1.00 97.19 265 LEU A CA 1
ATOM 1993 C C . LEU A 1 265 ? -8.096 2.046 -1.846 1.00 97.19 265 LEU A C 1
ATOM 1995 O O . LEU A 1 265 ? -7.847 1.881 -0.648 1.00 97.19 265 LEU A O 1
ATOM 1999 N N . TRP A 1 266 ? -7.298 2.763 -2.640 1.00 96.75 266 TRP A N 1
ATOM 2000 C CA . TRP A 1 266 ? -6.224 3.599 -2.107 1.00 96.75 266 TRP A CA 1
ATOM 2001 C C . TRP A 1 266 ? -6.749 5.019 -1.933 1.00 96.75 266 TRP A C 1
ATOM 2003 O O . TRP A 1 266 ? -7.146 5.648 -2.904 1.00 96.75 266 TRP A O 1
ATOM 2013 N N . ILE A 1 267 ? -6.763 5.538 -0.711 1.00 97.38 267 ILE A N 1
ATOM 2014 C CA . ILE A 1 267 ? -7.284 6.864 -0.387 1.00 97.38 267 ILE A CA 1
ATOM 2015 C C . ILE A 1 267 ? -6.175 7.704 0.233 1.00 97.38 267 ILE A C 1
ATOM 2017 O O . ILE A 1 267 ? -5.494 7.257 1.154 1.00 97.38 267 ILE A O 1
ATOM 2021 N N . GLY A 1 268 ? -6.004 8.929 -0.252 1.00 95.06 268 GLY A N 1
ATOM 2022 C CA . GLY A 1 268 ? -5.064 9.894 0.309 1.00 95.06 268 GLY A CA 1
ATOM 2023 C C . GLY A 1 268 ? -5.627 11.308 0.278 1.00 95.06 268 GLY A C 1
ATOM 2024 O O . GLY A 1 268 ? -6.580 11.602 -0.442 1.00 95.06 268 GLY A O 1
ATOM 2025 N N . GLY A 1 269 ? -5.056 12.196 1.085 1.00 91.69 269 GLY A N 1
ATOM 2026 C CA . GLY A 1 269 ? -5.382 13.618 1.030 1.00 91.69 269 GLY A CA 1
ATOM 2027 C C . GLY A 1 269 ? -4.666 14.314 -0.125 1.00 91.69 269 GLY A C 1
ATOM 2028 O O . GLY A 1 269 ? -3.538 13.966 -0.473 1.00 91.69 269 GLY A O 1
ATOM 2029 N N . SER A 1 270 ? -5.283 15.358 -0.677 1.00 89.12 270 SER A N 1
ATOM 2030 C CA . SER A 1 270 ? -4.557 16.332 -1.489 1.00 89.12 270 SER A CA 1
ATOM 2031 C C . SER A 1 270 ? -3.384 16.869 -0.664 1.00 89.12 270 SER A C 1
ATOM 2033 O O . SER A 1 270 ? -3.598 17.304 0.472 1.00 89.12 270 SER A O 1
ATOM 2035 N N . GLY A 1 271 ? -2.166 16.844 -1.211 1.00 83.56 271 GLY A N 1
ATOM 2036 C CA . GLY A 1 271 ? -0.977 17.283 -0.477 1.00 83.56 271 GLY A CA 1
ATOM 2037 C C . GLY A 1 271 ? -1.136 18.699 0.096 1.00 83.56 271 GLY A C 1
ATOM 2038 O O . GLY A 1 271 ? -1.671 19.586 -0.572 1.00 83.56 271 GLY A O 1
ATOM 2039 N N . ALA A 1 272 ? -0.653 18.907 1.320 1.00 89.38 272 ALA A N 1
ATOM 2040 C CA . ALA A 1 272 ? -0.820 20.159 2.054 1.00 89.38 272 ALA A CA 1
ATOM 2041 C C . ALA A 1 272 ? 0.252 21.208 1.711 1.00 89.38 272 ALA A C 1
ATOM 2043 O O . ALA A 1 272 ? 1.381 20.874 1.339 1.00 89.38 272 ALA A O 1
ATOM 2044 N N . ASP A 1 273 ? -0.096 22.489 1.847 1.00 91.88 273 ASP A N 1
ATOM 2045 C CA . ASP A 1 273 ? 0.825 23.613 1.633 1.00 91.88 273 ASP A CA 1
ATOM 2046 C C . ASP A 1 273 ? 1.692 23.882 2.867 1.00 91.88 273 ASP A C 1
ATOM 2048 O O . ASP A 1 273 ? 2.857 24.271 2.743 1.00 91.88 273 ASP A O 1
ATOM 2052 N N . SER A 1 274 ? 1.150 23.614 4.055 1.00 90.62 274 SER A N 1
ATOM 2053 C CA . SER A 1 274 ? 1.859 23.655 5.330 1.00 90.62 274 SER A CA 1
ATOM 2054 C C . SER A 1 274 ? 1.783 22.308 6.043 1.00 90.62 274 SER A C 1
ATOM 2056 O O . SER A 1 274 ? 0.749 21.646 6.039 1.00 90.62 274 SER A O 1
ATOM 2058 N N . GLN A 1 275 ? 2.848 21.929 6.756 1.00 88.62 275 GLN A N 1
ATOM 2059 C CA . GLN A 1 275 ? 2.824 20.752 7.637 1.00 88.62 275 GLN A CA 1
ATOM 2060 C C . GLN A 1 275 ? 1.835 20.901 8.806 1.00 88.62 275 GLN A C 1
ATOM 2062 O O . GLN A 1 275 ? 1.507 19.924 9.464 1.00 88.62 275 GLN A O 1
ATOM 2067 N N . THR A 1 276 ? 1.411 22.135 9.099 1.00 88.50 276 THR A N 1
ATOM 2068 C CA . THR A 1 276 ? 0.450 22.459 10.164 1.00 88.50 276 THR A CA 1
ATOM 2069 C C . THR A 1 276 ? -0.991 22.506 9.668 1.00 88.50 276 THR A C 1
ATOM 2071 O O . THR A 1 276 ? -1.881 22.845 10.448 1.00 88.50 276 THR A O 1
ATOM 2074 N N . ASP A 1 277 ? -1.222 22.279 8.373 1.00 91.44 277 ASP A N 1
ATOM 2075 C CA . ASP A 1 277 ? -2.578 22.204 7.843 1.00 91.44 277 ASP A CA 1
ATOM 2076 C C . ASP A 1 277 ? -3.311 21.019 8.480 1.00 91.44 277 ASP A C 1
ATOM 2078 O O . ASP A 1 277 ? -2.706 20.028 8.891 1.00 91.44 277 ASP A O 1
ATOM 2082 N N . ALA A 1 278 ? -4.635 21.127 8.580 1.00 90.75 278 ALA A N 1
ATOM 2083 C CA . ALA A 1 278 ? -5.428 20.039 9.127 1.00 90.75 278 ALA A CA 1
ATOM 2084 C C . ALA A 1 278 ? -5.347 18.811 8.195 1.00 90.75 278 ALA A C 1
ATOM 2086 O O . ALA A 1 278 ? -5.585 18.960 6.987 1.00 90.75 278 ALA A O 1
ATOM 2087 N N . PRO A 1 279 ? -5.052 17.611 8.731 1.00 92.69 279 PRO A N 1
ATOM 2088 C CA . PRO A 1 279 ? -5.118 16.382 7.952 1.00 92.69 279 PRO A CA 1
ATOM 2089 C C . PRO A 1 279 ? -6.539 16.168 7.426 1.00 92.69 279 PRO A C 1
ATOM 2091 O O . PRO A 1 279 ? -7.521 16.614 8.025 1.00 92.69 279 PRO A O 1
ATOM 2094 N N . LYS A 1 280 ? -6.650 15.489 6.284 1.00 95.19 280 LYS A N 1
ATOM 2095 C CA . LYS A 1 280 ? -7.954 15.102 5.741 1.00 95.19 280 LYS A CA 1
ATOM 2096 C C . LYS A 1 280 ? -8.491 13.913 6.527 1.00 95.19 280 LYS A C 1
ATOM 2098 O O . LYS A 1 280 ? -7.732 13.058 6.984 1.00 95.19 280 LYS A O 1
ATOM 2103 N N . GLU A 1 281 ? -9.809 13.861 6.662 1.00 96.44 281 GLU A N 1
ATOM 2104 C CA . GLU A 1 281 ? -10.474 12.829 7.455 1.00 96.44 281 GLU A CA 1
ATOM 2105 C C . GLU A 1 281 ? -11.533 12.094 6.638 1.00 96.44 281 GLU A C 1
ATOM 2107 O O . GLU A 1 281 ? -12.277 12.712 5.869 1.00 96.44 281 GLU A O 1
ATOM 2112 N N . ILE A 1 282 ? -11.635 10.783 6.852 1.00 97.62 282 ILE A N 1
ATOM 2113 C CA . ILE A 1 282 ? -12.819 10.000 6.501 1.00 97.62 282 ILE A CA 1
ATOM 2114 C C . ILE A 1 282 ? -13.699 9.962 7.743 1.00 97.62 282 ILE A C 1
ATOM 2116 O O . ILE A 1 282 ? -13.306 9.421 8.775 1.00 97.62 282 ILE A O 1
ATOM 2120 N N . VAL A 1 283 ? -14.883 10.558 7.648 1.00 97.75 283 VAL A N 1
ATOM 2121 C CA . VAL A 1 283 ? -15.789 10.728 8.783 1.00 97.75 283 VAL A CA 1
ATOM 2122 C C . VAL A 1 283 ? -16.971 9.780 8.639 1.00 97.75 283 VAL A C 1
ATOM 2124 O O . VAL A 1 283 ? -17.847 9.989 7.797 1.00 97.75 283 VAL A O 1
ATOM 2127 N N . ILE A 1 284 ? -17.021 8.762 9.494 1.00 97.69 284 ILE A N 1
ATOM 2128 C CA . ILE A 1 284 ? -18.163 7.852 9.614 1.00 97.69 284 ILE A CA 1
ATOM 2129 C C . ILE A 1 284 ? -19.161 8.475 10.588 1.00 97.69 284 ILE A C 1
ATOM 2131 O O . ILE A 1 284 ? -18.851 8.663 11.764 1.00 97.69 284 ILE A O 1
ATOM 2135 N N . SER A 1 285 ? -20.352 8.834 10.107 1.00 96.75 285 SER A N 1
ATOM 2136 C CA . SER A 1 285 ? -21.364 9.535 10.912 1.00 96.75 285 SER A CA 1
ATOM 2137 C C . SER A 1 285 ? -22.754 8.915 10.779 1.00 96.75 285 SER A C 1
ATOM 2139 O O . SER A 1 285 ? -23.094 8.338 9.749 1.00 96.75 285 SER A O 1
ATOM 2141 N N . GLY A 1 286 ? -23.584 9.070 11.810 1.00 95.62 286 GLY A N 1
ATOM 2142 C CA . GLY A 1 286 ? -24.906 8.443 11.869 1.00 95.62 286 GLY A CA 1
ATOM 2143 C C . GLY A 1 286 ? -24.885 7.115 12.624 1.00 95.62 286 GLY A C 1
ATOM 2144 O O . GLY A 1 286 ? -24.179 6.999 13.623 1.00 95.62 286 GLY A O 1
ATOM 2145 N N . ASP A 1 287 ? -25.687 6.153 12.177 1.00 97.38 287 ASP A N 1
ATOM 2146 C CA . ASP A 1 287 ? -25.961 4.893 12.879 1.00 97.38 287 ASP A CA 1
ATOM 2147 C C . ASP A 1 287 ? -25.730 3.692 11.945 1.00 97.38 287 ASP A C 1
ATOM 2149 O O . ASP A 1 287 ? -26.506 3.444 11.014 1.00 97.38 287 ASP A O 1
ATOM 2153 N N . TYR A 1 288 ? -24.623 2.985 12.178 1.00 98.25 288 TYR A N 1
ATOM 2154 C CA . TYR A 1 288 ? -24.208 1.810 11.419 1.00 98.25 288 TYR A CA 1
ATOM 2155 C C . TYR A 1 288 ? -24.293 0.541 12.265 1.00 98.25 288 TYR A C 1
ATOM 2157 O O . TYR A 1 288 ? -23.743 0.471 13.363 1.00 98.25 288 TYR A O 1
ATOM 2165 N N . GLU A 1 289 ? -24.881 -0.501 11.687 1.00 98.31 289 GLU A N 1
ATOM 2166 C CA . GLU A 1 289 ? -24.773 -1.870 12.203 1.00 98.31 289 GLU A CA 1
ATOM 2167 C C . GLU A 1 289 ? -23.387 -2.447 11.876 1.00 98.31 289 GLU A C 1
ATOM 2169 O O . GLU A 1 289 ? -22.758 -3.117 12.697 1.00 98.31 289 GLU A O 1
ATOM 2174 N N . CYS A 1 290 ? -22.881 -2.164 10.671 1.00 98.00 290 CYS A N 1
ATOM 2175 C CA . CYS A 1 290 ? -21.619 -2.718 10.200 1.00 98.00 290 CYS A CA 1
ATOM 2176 C C . CYS A 1 290 ? -20.866 -1.756 9.273 1.00 98.00 290 CYS A C 1
ATOM 2178 O O . CYS A 1 290 ? -21.429 -1.212 8.320 1.00 98.00 290 CYS A O 1
ATOM 2180 N N . VAL A 1 291 ? -19.573 -1.580 9.535 1.00 98.56 291 VAL A N 1
ATOM 2181 C CA . VAL A 1 291 ? -18.622 -0.892 8.661 1.00 98.56 291 VAL A CA 1
ATOM 2182 C C . VAL A 1 291 ? -17.460 -1.839 8.386 1.00 98.56 291 VAL A C 1
ATOM 2184 O O . VAL A 1 291 ? -16.775 -2.264 9.310 1.00 98.56 291 VAL A O 1
ATOM 2187 N N . ILE A 1 292 ? -17.232 -2.163 7.118 1.00 98.62 292 ILE A N 1
ATOM 2188 C CA . ILE A 1 292 ? -16.166 -3.056 6.664 1.00 98.62 292 ILE A CA 1
ATOM 2189 C C . ILE A 1 292 ? -15.178 -2.242 5.836 1.00 98.62 292 ILE A C 1
ATOM 2191 O O . ILE A 1 292 ? -15.543 -1.612 4.846 1.00 98.62 292 ILE A O 1
ATOM 2195 N N . ILE A 1 293 ? -13.914 -2.266 6.230 1.00 98.56 293 ILE A N 1
ATOM 2196 C CA . ILE A 1 293 ? -12.794 -1.701 5.487 1.00 98.56 293 ILE A CA 1
ATOM 2197 C C . ILE A 1 293 ? -11.859 -2.861 5.204 1.00 98.56 293 ILE A C 1
ATOM 2199 O O . ILE A 1 293 ? -11.204 -3.372 6.111 1.00 98.56 293 ILE A O 1
ATOM 2203 N N . ARG A 1 294 ? -11.815 -3.304 3.952 1.00 96.81 294 ARG A N 1
ATOM 2204 C CA . ARG A 1 294 ? -10.958 -4.417 3.563 1.00 96.81 294 ARG A CA 1
ATOM 2205 C C . ARG A 1 294 ? -10.125 -4.097 2.346 1.00 96.81 294 ARG A C 1
ATOM 2207 O O . ARG A 1 294 ? -10.549 -3.329 1.486 1.00 96.81 294 ARG A O 1
ATOM 2214 N N . ASN A 1 295 ? -8.919 -4.654 2.289 1.00 97.00 295 ASN A N 1
ATOM 2215 C CA . ASN A 1 295 ? -8.019 -4.474 1.150 1.00 97.00 295 ASN A CA 1
ATOM 2216 C C . ASN A 1 295 ? -7.808 -2.985 0.797 1.00 97.00 295 ASN A C 1
ATOM 2218 O O . ASN A 1 295 ? -7.601 -2.636 -0.357 1.00 97.00 295 ASN A O 1
ATOM 2222 N N . CYS A 1 296 ? -7.912 -2.077 1.771 1.00 97.81 296 CYS A N 1
ATOM 2223 C CA . CYS A 1 296 ? -7.838 -0.635 1.545 1.00 97.81 296 CYS A CA 1
ATOM 2224 C C . CYS A 1 296 ? -6.501 -0.085 2.033 1.00 97.81 296 CYS A C 1
ATOM 2226 O O . CYS A 1 296 ? -5.926 -0.577 3.002 1.00 97.81 296 CYS A O 1
ATOM 2228 N N . SER A 1 297 ? -6.017 0.970 1.387 1.00 97.62 297 SER A N 1
ATOM 2229 C CA . SER A 1 297 ? -4.866 1.741 1.854 1.00 97.62 297 SER A CA 1
ATOM 2230 C C . SER A 1 297 ? -5.299 3.174 2.104 1.00 97.62 297 SER A C 1
ATOM 2232 O O . SER A 1 297 ? -5.491 3.920 1.153 1.00 97.62 297 SER A O 1
ATOM 2234 N N . PHE A 1 298 ? -5.458 3.573 3.358 1.00 97.44 298 PHE A N 1
ATOM 2235 C CA . PHE A 1 298 ? -5.581 4.977 3.736 1.00 97.44 298 PHE A CA 1
ATOM 2236 C C . PHE A 1 298 ? -4.183 5.479 4.044 1.00 97.44 298 PHE A C 1
ATOM 2238 O O . PHE A 1 298 ? -3.522 4.927 4.919 1.00 97.44 298 PHE A O 1
ATOM 2245 N N . ASP A 1 299 ? -3.736 6.476 3.286 1.00 95.31 299 ASP A N 1
ATOM 2246 C CA . ASP A 1 299 ? -2.370 6.985 3.340 1.00 95.31 299 ASP A CA 1
ATOM 2247 C C . ASP A 1 299 ? -1.980 7.365 4.783 1.00 95.31 299 ASP A C 1
ATOM 2249 O O . ASP A 1 299 ? -2.538 8.323 5.328 1.00 95.31 299 ASP A O 1
ATOM 2253 N N . PRO A 1 300 ? -1.046 6.638 5.429 1.00 94.38 300 PRO A N 1
ATOM 2254 C CA . PRO A 1 300 ? -0.604 6.951 6.782 1.00 94.38 300 PRO A CA 1
ATOM 2255 C C . PRO A 1 300 ? 0.260 8.212 6.870 1.00 94.38 300 PRO A C 1
ATOM 2257 O O . PRO A 1 300 ? 0.641 8.599 7.972 1.00 94.38 300 PRO A O 1
ATOM 2260 N N . GLY A 1 301 ? 0.563 8.857 5.741 1.00 92.56 301 GLY A N 1
ATOM 2261 C CA . GLY A 1 301 ? 1.361 10.071 5.670 1.00 92.56 301 GLY A CA 1
ATOM 2262 C C . GLY A 1 301 ? 2.855 9.811 5.484 1.00 92.56 301 GLY A C 1
ATOM 2263 O O . GLY A 1 301 ? 3.357 8.687 5.566 1.00 92.56 301 GLY A O 1
ATOM 2264 N N . GLY A 1 302 ? 3.580 10.894 5.212 1.00 90.25 302 GLY A N 1
ATOM 2265 C CA . GLY A 1 302 ? 5.030 10.882 5.077 1.00 90.25 302 GLY A CA 1
ATOM 2266 C C . GLY A 1 302 ? 5.724 10.842 6.444 1.00 90.25 302 GLY A C 1
ATOM 2267 O O . GLY A 1 302 ? 5.242 11.467 7.392 1.00 90.25 302 GLY A O 1
ATOM 2268 N N . PRO A 1 303 ? 6.867 10.146 6.572 1.00 87.94 303 PRO A N 1
ATOM 2269 C CA . PRO A 1 303 ? 7.660 10.177 7.793 1.00 87.94 303 PRO A CA 1
ATOM 2270 C C . PRO A 1 303 ? 8.156 11.596 8.107 1.00 87.94 303 PRO A C 1
ATOM 2272 O O . PRO A 1 303 ? 8.346 12.431 7.219 1.00 87.94 303 PRO A O 1
ATOM 2275 N N . PHE A 1 304 ? 8.414 11.841 9.390 1.00 87.81 304 PHE A N 1
ATOM 2276 C CA . PHE A 1 304 ? 9.098 13.042 9.855 1.00 87.81 304 PHE A CA 1
ATOM 2277 C C . PHE A 1 304 ? 10.610 12.877 9.693 1.00 87.81 304 PHE A C 1
ATOM 2279 O O . PHE A 1 304 ? 11.173 11.831 10.027 1.00 87.81 304 PHE A O 1
ATOM 2286 N N . ASP A 1 305 ? 11.282 13.916 9.203 1.00 85.62 305 ASP A N 1
ATOM 2287 C CA . ASP A 1 305 ? 12.739 13.971 9.209 1.00 85.62 305 ASP A CA 1
ATOM 2288 C C . ASP A 1 305 ? 13.299 14.275 10.616 1.00 85.62 305 ASP A C 1
ATOM 2290 O O . ASP A 1 305 ? 12.569 14.526 11.578 1.00 85.62 305 ASP A O 1
ATOM 2294 N N . ALA A 1 306 ? 14.629 14.279 10.750 1.00 83.75 306 ALA A N 1
ATOM 2295 C CA . ALA A 1 306 ? 15.297 14.569 12.023 1.00 83.75 306 ALA A CA 1
ATOM 2296 C C . ALA A 1 306 ? 15.038 15.995 12.555 1.00 83.75 306 ALA A C 1
ATOM 2298 O O . ALA A 1 306 ? 15.309 16.266 13.725 1.00 83.75 306 ALA A O 1
ATOM 2299 N N . ALA A 1 307 ? 14.547 16.908 11.712 1.00 86.06 307 ALA A N 1
ATOM 2300 C CA . ALA A 1 307 ? 14.163 18.264 12.084 1.00 86.06 307 ALA A CA 1
ATO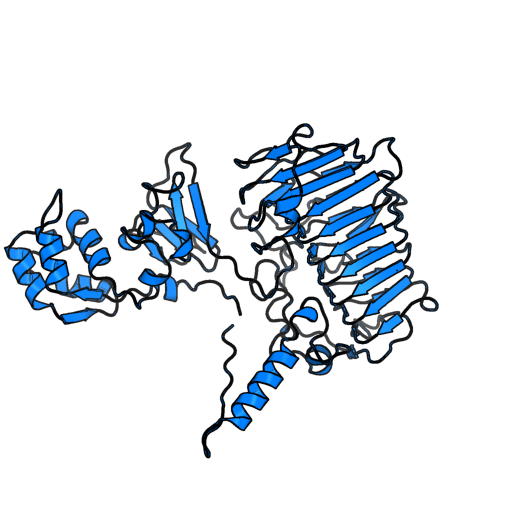M 2301 C C . ALA A 1 307 ? 12.665 18.382 12.435 1.00 86.06 307 ALA A C 1
ATOM 2303 O O . ALA A 1 307 ? 12.213 19.476 12.775 1.00 86.06 307 ALA A O 1
ATOM 2304 N N . GLY A 1 308 ? 11.902 17.283 12.385 1.00 84.44 308 GLY A N 1
ATOM 2305 C CA . GLY A 1 308 ? 10.462 17.276 12.641 1.00 84.44 308 GLY A CA 1
ATOM 2306 C C . GLY A 1 308 ? 9.639 17.838 11.479 1.00 84.44 308 GLY A C 1
ATOM 2307 O O . GLY A 1 308 ? 8.533 18.339 11.694 1.00 84.44 308 GLY A O 1
ATOM 2308 N N . ILE A 1 309 ? 10.173 17.789 10.258 1.00 87.88 309 ILE A N 1
ATOM 2309 C CA . ILE A 1 309 ? 9.485 18.216 9.042 1.00 87.88 309 ILE A CA 1
ATOM 2310 C C . ILE A 1 309 ? 8.897 16.984 8.359 1.00 87.88 309 ILE A C 1
ATOM 2312 O O . ILE A 1 309 ? 9.594 15.999 8.118 1.00 87.88 309 ILE A O 1
ATOM 2316 N N . ILE A 1 310 ? 7.605 17.056 8.038 1.00 89.81 310 ILE A N 1
ATOM 2317 C CA . ILE A 1 310 ? 6.911 16.005 7.289 1.00 89.81 310 ILE A CA 1
ATOM 2318 C C . ILE A 1 310 ? 7.455 15.977 5.866 1.00 89.81 310 ILE A C 1
ATOM 2320 O O . ILE A 1 310 ? 7.682 17.015 5.234 1.00 89.81 310 ILE A O 1
ATOM 2324 N N . GLU A 1 311 ? 7.638 14.779 5.339 1.00 89.06 311 GLU A N 1
ATOM 2325 C CA . GLU A 1 311 ? 8.055 14.620 3.964 1.00 89.06 311 GLU A CA 1
ATOM 2326 C C . GLU A 1 311 ? 7.066 15.203 2.942 1.00 89.06 311 GLU A C 1
ATOM 2328 O O . GLU A 1 311 ? 5.848 15.260 3.135 1.00 89.06 311 GLU A O 1
ATOM 2333 N N . LYS A 1 312 ? 7.623 15.630 1.807 1.00 89.06 312 LYS A N 1
ATOM 2334 C CA . LYS A 1 312 ? 6.884 16.188 0.684 1.00 89.06 312 LYS A CA 1
ATOM 2335 C C . LYS A 1 312 ? 6.803 15.216 -0.486 1.00 89.06 312 LYS A C 1
ATOM 2337 O O . LYS A 1 312 ? 7.754 14.499 -0.783 1.00 89.06 312 LYS A O 1
ATOM 2342 N N . ASN A 1 313 ? 5.691 15.265 -1.208 1.00 85.06 313 ASN A N 1
ATOM 2343 C CA . ASN A 1 313 ? 5.532 14.572 -2.479 1.00 85.06 313 ASN A CA 1
ATOM 2344 C C . ASN A 1 313 ? 6.352 15.239 -3.604 1.00 85.06 313 ASN A C 1
ATOM 2346 O O . ASN A 1 313 ? 6.963 16.296 -3.425 1.00 85.06 313 ASN A O 1
ATOM 2350 N N . ALA A 1 314 ? 6.323 14.648 -4.803 1.00 79.81 314 ALA A N 1
ATOM 2351 C CA . ALA A 1 314 ? 7.033 15.172 -5.975 1.00 79.81 314 ALA A CA 1
ATOM 2352 C C . ALA A 1 314 ? 6.594 16.592 -6.396 1.00 79.81 314 ALA A C 1
ATOM 2354 O O . ALA A 1 314 ? 7.370 17.310 -7.022 1.00 79.81 314 ALA A O 1
ATOM 2355 N N . ALA A 1 315 ? 5.385 17.021 -6.019 1.00 82.19 315 ALA A N 1
ATOM 2356 C CA . ALA A 1 315 ? 4.878 18.376 -6.244 1.00 82.19 315 ALA A CA 1
ATOM 2357 C C . ALA A 1 315 ? 5.279 19.371 -5.132 1.00 82.19 315 ALA A C 1
ATOM 2359 O O . ALA A 1 315 ? 4.837 20.519 -5.140 1.00 82.19 315 ALA A O 1
ATOM 2360 N N . GLY A 1 316 ? 6.097 18.951 -4.160 1.00 87.06 316 GLY A N 1
ATOM 2361 C CA . GLY A 1 316 ? 6.557 19.789 -3.052 1.00 87.06 316 GLY A CA 1
ATOM 2362 C C . GLY A 1 316 ? 5.517 20.024 -1.951 1.00 87.06 316 GLY A C 1
ATOM 2363 O O . GLY A 1 316 ? 5.732 20.893 -1.104 1.00 87.06 316 GLY A O 1
ATOM 2364 N N . LYS A 1 317 ? 4.416 19.266 -1.944 1.00 91.31 317 LYS A N 1
ATOM 2365 C CA . LYS A 1 317 ? 3.344 19.346 -0.941 1.00 91.31 317 LYS A CA 1
ATOM 2366 C C . LYS A 1 317 ? 3.572 18.344 0.185 1.00 91.31 317 LYS A C 1
ATOM 2368 O O . LYS A 1 317 ? 4.028 17.236 -0.079 1.00 91.31 317 LYS A O 1
ATOM 2373 N N . PHE A 1 318 ? 3.226 18.707 1.413 1.00 92.94 318 PHE A N 1
ATOM 2374 C CA . PHE A 1 318 ? 3.365 17.836 2.581 1.00 92.94 318 PHE A CA 1
ATOM 2375 C C . PHE A 1 318 ? 2.397 16.647 2.524 1.00 92.94 318 PHE A C 1
ATOM 2377 O O . PHE A 1 318 ? 1.221 16.809 2.187 1.00 92.94 318 PHE A O 1
ATOM 2384 N N . LEU A 1 319 ? 2.899 15.460 2.866 1.00 92.00 319 LEU A N 1
ATOM 2385 C CA . LEU A 1 319 ? 2.135 14.213 2.934 1.00 92.00 319 LEU A CA 1
ATOM 2386 C C . LEU A 1 319 ? 1.539 14.032 4.336 1.00 92.00 319 LEU A C 1
ATOM 2388 O O . LEU A 1 319 ? 2.114 13.350 5.182 1.00 92.00 319 LEU A O 1
ATOM 2392 N N . LEU A 1 320 ? 0.403 14.677 4.601 1.00 93.88 320 LEU A N 1
ATOM 2393 C CA . LEU A 1 320 ? -0.303 14.524 5.876 1.00 93.88 320 LEU A CA 1
ATOM 2394 C C . LEU A 1 320 ? -1.034 13.170 5.956 1.00 93.88 320 LEU A C 1
ATOM 2396 O O . LEU A 1 320 ? -1.552 12.715 4.934 1.00 93.88 320 LEU A O 1
ATOM 2400 N N . PRO A 1 321 ? -1.124 12.553 7.150 1.00 94.50 321 PRO A N 1
ATOM 2401 C CA . PRO A 1 321 ? -1.856 11.304 7.344 1.00 94.50 321 PRO A CA 1
ATOM 2402 C C . PRO A 1 321 ? -3.352 11.472 7.070 1.00 94.50 321 PRO A C 1
ATOM 2404 O O . PRO A 1 321 ? -3.946 12.500 7.406 1.00 94.50 321 PRO A O 1
ATOM 2407 N N . LEU A 1 322 ? -3.978 10.429 6.529 1.00 96.25 322 LEU A N 1
ATOM 2408 C CA . LEU A 1 322 ? -5.427 10.315 6.447 1.00 96.25 322 LEU A CA 1
ATOM 2409 C C . LEU A 1 322 ? -5.973 9.678 7.727 1.00 96.25 322 LEU A C 1
ATOM 2411 O O . LEU A 1 322 ? -5.591 8.565 8.087 1.00 96.25 322 LEU A O 1
ATOM 2415 N N . ILE A 1 323 ? -6.881 10.378 8.406 1.00 96.88 323 ILE A N 1
ATOM 2416 C CA . ILE A 1 323 ? -7.446 9.921 9.682 1.00 96.88 323 ILE A CA 1
ATOM 2417 C C . ILE A 1 323 ? -8.830 9.312 9.450 1.00 96.88 323 ILE A C 1
ATOM 2419 O O . ILE A 1 323 ? -9.682 9.920 8.797 1.00 96.88 323 ILE A O 1
ATOM 2423 N N . LEU A 1 324 ? -9.076 8.133 10.021 1.00 98.00 324 LEU A N 1
ATOM 2424 C CA . LEU A 1 324 ? -10.416 7.561 10.120 1.00 98.00 324 LEU A CA 1
ATOM 2425 C C . LEU A 1 324 ? -11.066 8.033 11.425 1.00 98.00 324 LEU A C 1
ATOM 2427 O O . LEU A 1 324 ? -10.660 7.630 12.516 1.00 98.00 324 LEU A O 1
ATOM 2431 N N . THR A 1 325 ? -12.089 8.875 11.306 1.00 97.88 325 THR A N 1
ATOM 2432 C CA . THR A 1 325 ? -12.818 9.438 12.444 1.00 97.88 325 THR A CA 1
ATOM 24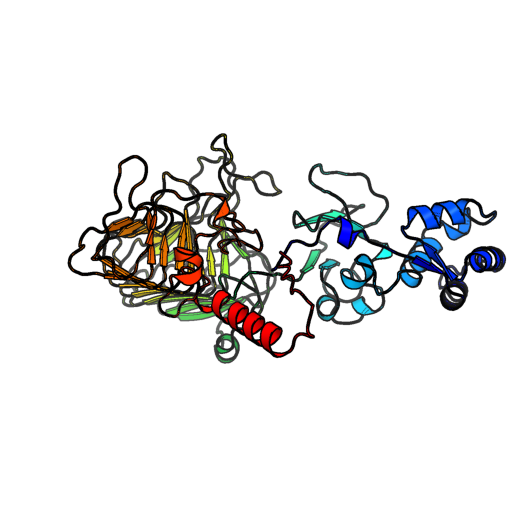33 C C . THR A 1 325 ? -14.219 8.837 12.520 1.00 97.88 325 THR A C 1
ATOM 2435 O O . THR A 1 325 ? -15.027 8.973 11.599 1.00 97.88 325 THR A O 1
ATOM 2438 N N . ILE A 1 326 ? -14.540 8.220 13.656 1.00 98.00 326 ILE A N 1
ATOM 2439 C CA . ILE A 1 326 ? -15.891 7.752 13.973 1.00 98.00 326 ILE A CA 1
ATOM 2440 C C . ILE A 1 326 ? -16.615 8.838 14.771 1.00 98.00 326 ILE A C 1
ATOM 2442 O O . ILE A 1 326 ? -16.298 9.091 15.932 1.00 98.00 326 ILE A O 1
ATOM 2446 N N . GLY A 1 327 ? -17.579 9.495 14.125 1.00 96.00 327 GLY A N 1
ATOM 2447 C CA . GLY A 1 327 ? -18.416 10.555 14.696 1.00 96.00 327 GLY A CA 1
ATOM 2448 C C . GLY A 1 327 ? -19.863 10.140 14.978 1.00 96.00 327 GLY A C 1
ATOM 2449 O O . GLY A 1 327 ? -20.698 10.997 15.248 1.00 96.00 327 GLY A O 1
ATOM 2450 N N . GLY A 1 328 ? -20.188 8.854 14.834 1.00 94.81 328 GLY A N 1
ATOM 2451 C CA . GLY A 1 328 ? -21.520 8.291 15.055 1.00 94.81 328 GLY A CA 1
ATOM 2452 C C . GLY A 1 328 ? -21.473 7.007 15.881 1.00 94.81 328 GLY A C 1
ATOM 2453 O O . GLY A 1 328 ? -20.466 6.715 16.524 1.00 94.81 328 GLY A O 1
ATOM 2454 N N . ARG A 1 329 ? -22.557 6.231 15.844 1.00 97.06 329 ARG A N 1
ATOM 2455 C CA . ARG A 1 329 ? -22.630 4.894 16.442 1.00 97.06 329 ARG A CA 1
ATOM 2456 C C . ARG A 1 329 ? -22.299 3.845 15.383 1.00 97.06 329 ARG A C 1
ATOM 2458 O O . ARG A 1 329 ? -22.906 3.846 14.314 1.00 97.06 329 ARG A O 1
ATOM 2465 N N . VAL A 1 330 ? -21.373 2.948 15.699 1.00 98.12 330 VAL A N 1
ATOM 2466 C CA . VAL A 1 330 ? -21.033 1.779 14.881 1.00 98.12 330 VAL A CA 1
ATOM 2467 C C . VAL A 1 330 ? -21.085 0.540 15.770 1.00 98.12 330 VAL A C 1
ATOM 2469 O O . VAL A 1 330 ? -20.380 0.479 16.771 1.00 98.12 330 VAL A O 1
ATOM 2472 N N . GLU A 1 331 ? -21.913 -0.447 15.443 1.00 98.25 331 GLU A N 1
ATOM 2473 C CA . GLU A 1 331 ? -21.943 -1.688 16.231 1.00 98.25 331 GLU A CA 1
ATOM 2474 C C . GLU A 1 331 ? -20.725 -2.562 15.916 1.00 98.25 331 GLU A C 1
ATOM 2476 O O . GLU A 1 331 ? -19.988 -2.932 16.823 1.00 98.25 331 GLU A O 1
ATOM 2481 N N . ASN A 1 332 ? -20.439 -2.810 14.634 1.00 98.44 332 ASN A N 1
ATOM 2482 C CA . ASN A 1 332 ? -19.285 -3.610 14.220 1.00 98.44 332 ASN A CA 1
ATOM 2483 C C . ASN A 1 332 ? -18.412 -2.854 13.213 1.00 98.44 332 ASN A C 1
ATOM 2485 O O . ASN A 1 332 ? -18.869 -2.537 12.113 1.00 98.44 332 ASN A O 1
ATOM 2489 N N . LEU A 1 333 ? -17.150 -2.603 13.562 1.00 98.44 333 LEU A N 1
ATOM 2490 C CA . LEU A 1 333 ? -16.132 -2.081 12.648 1.00 98.44 333 LEU A CA 1
ATOM 2491 C C . LEU A 1 333 ? -15.099 -3.170 12.339 1.00 98.44 333 LEU A C 1
ATOM 2493 O O . LEU A 1 333 ? -14.313 -3.551 13.202 1.00 98.44 333 LEU A O 1
ATOM 2497 N N . CYS A 1 334 ? -15.066 -3.641 11.098 1.00 98.62 334 CYS A N 1
ATOM 2498 C CA . CYS A 1 334 ? -14.119 -4.653 10.639 1.00 98.62 334 CYS A CA 1
ATOM 2499 C C . CYS A 1 334 ? -13.068 -4.015 9.729 1.00 98.62 334 CYS A C 1
ATOM 2501 O O . CYS A 1 334 ? -13.407 -3.417 8.711 1.00 98.62 334 CYS A O 1
ATOM 2503 N N . ILE A 1 335 ? -11.797 -4.165 10.084 1.00 98.62 335 ILE A N 1
ATOM 2504 C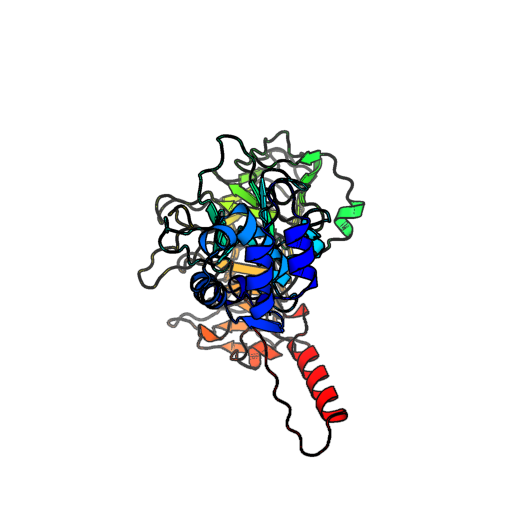 CA . ILE A 1 335 ? -10.630 -3.746 9.314 1.00 98.62 335 ILE A CA 1
ATOM 2505 C C . ILE A 1 335 ? -9.834 -5.009 8.977 1.00 98.62 335 ILE A C 1
ATOM 2507 O O . ILE A 1 335 ? -9.297 -5.670 9.864 1.00 98.62 335 ILE A O 1
ATOM 2511 N N . GLU A 1 336 ? -9.770 -5.360 7.698 1.00 97.88 336 GLU A N 1
ATOM 2512 C CA . GLU A 1 336 ? -9.156 -6.607 7.234 1.00 97.88 336 GLU A CA 1
ATOM 2513 C C . GLU A 1 336 ? -8.164 -6.334 6.108 1.00 97.88 336 GLU A C 1
ATOM 2515 O O . GLU A 1 336 ? -8.475 -5.604 5.165 1.00 97.88 336 GLU A O 1
ATOM 2520 N N . SER A 1 337 ? -6.967 -6.926 6.165 1.00 97.06 337 SER A N 1
ATOM 2521 C CA . SER A 1 337 ? -5.987 -6.832 5.073 1.00 97.06 337 SER A CA 1
ATOM 2522 C C . SER A 1 337 ? -5.774 -5.396 4.580 1.00 97.06 337 SER A C 1
ATOM 2524 O O . SER A 1 337 ? -5.685 -5.147 3.379 1.00 97.06 337 SER A O 1
ATOM 2526 N N . SER A 1 338 ? -5.756 -4.423 5.494 1.00 98.12 338 SER A N 1
ATOM 2527 C CA . SER A 1 338 ? -5.772 -2.993 5.169 1.00 98.12 338 SER A CA 1
ATOM 2528 C C . SER A 1 338 ? -4.599 -2.250 5.797 1.00 98.12 338 SER A C 1
ATOM 2530 O O . SER A 1 338 ? -4.044 -2.662 6.812 1.00 98.12 338 SER A O 1
ATOM 2532 N N . ILE A 1 339 ? -4.218 -1.136 5.177 1.00 98.25 339 ILE A N 1
ATOM 2533 C CA . ILE A 1 339 ? -3.221 -0.195 5.689 1.00 98.25 339 ILE A CA 1
ATOM 2534 C C . ILE A 1 339 ? -3.960 1.088 6.018 1.00 98.25 339 ILE A C 1
ATOM 2536 O O . ILE A 1 339 ? -4.565 1.658 5.117 1.00 98.25 339 ILE A O 1
ATOM 2540 N N . LEU A 1 340 ? -3.925 1.546 7.264 1.00 98.31 340 LEU A N 1
ATOM 2541 C CA . LEU A 1 340 ? -4.604 2.771 7.670 1.00 98.31 340 LEU A CA 1
ATOM 2542 C C . LEU A 1 340 ? -3.649 3.764 8.331 1.00 98.31 340 LEU A C 1
ATOM 2544 O O . LEU A 1 340 ? -2.681 3.379 8.992 1.00 98.31 340 LEU A O 1
ATOM 2548 N N . GLY A 1 341 ? -3.975 5.047 8.191 1.00 97.25 341 GLY A N 1
ATOM 2549 C CA . GLY A 1 341 ? -3.521 6.075 9.118 1.00 97.25 341 GLY A CA 1
ATOM 2550 C C . GLY A 1 341 ? -4.228 5.971 10.481 1.00 97.25 341 GLY A C 1
ATOM 2551 O O . GLY A 1 341 ? -4.899 4.973 10.763 1.00 97.25 341 GLY A O 1
ATOM 2552 N N . PRO A 1 342 ? -4.111 6.997 11.339 1.00 97.62 342 PRO A N 1
ATOM 2553 C CA . PRO A 1 342 ? -4.712 6.994 12.670 1.00 97.62 342 PRO A CA 1
ATOM 2554 C C . PRO A 1 342 ? -6.228 6.751 12.662 1.00 97.62 342 PRO A C 1
ATOM 2556 O O . PRO A 1 342 ? -6.952 7.306 11.831 1.00 97.62 342 PRO A O 1
ATOM 2559 N N . VAL A 1 343 ? -6.719 5.974 13.631 1.00 98.00 343 VAL A N 1
ATOM 2560 C CA . VAL A 1 343 ? -8.151 5.700 13.832 1.00 98.00 343 VAL A CA 1
ATOM 2561 C C . VAL A 1 343 ? -8.597 6.247 15.182 1.00 98.00 343 VAL A C 1
ATOM 2563 O O . VAL A 1 343 ? -8.007 5.922 16.212 1.00 98.00 343 VAL A O 1
ATOM 2566 N N . ARG A 1 344 ? -9.652 7.066 15.197 1.00 97.06 344 ARG A N 1
ATOM 2567 C CA . ARG A 1 344 ? -10.135 7.719 16.421 1.00 97.06 344 ARG A CA 1
ATOM 2568 C C . ARG A 1 344 ? -11.648 7.882 16.472 1.00 97.06 344 ARG A C 1
ATOM 2570 O O . ARG A 1 344 ? -12.323 7.906 15.444 1.00 97.06 344 ARG A O 1
ATOM 2577 N N . ILE A 1 345 ? -12.164 8.091 17.677 1.00 96.06 345 ILE A N 1
ATOM 2578 C CA . ILE A 1 345 ? -13.536 8.563 17.910 1.00 96.06 345 ILE A CA 1
ATOM 2579 C C . ILE A 1 345 ? -13.569 10.089 18.102 1.00 96.06 345 ILE A C 1
ATOM 2581 O O . ILE A 1 345 ? -12.631 10.679 18.637 1.00 96.06 345 ILE A O 1
ATOM 2585 N N . GLN A 1 346 ? -14.651 10.745 17.679 1.00 92.00 346 GLN A N 1
ATOM 2586 C CA . GLN A 1 346 ? -14.892 12.178 17.902 1.00 92.00 346 GLN A CA 1
ATOM 2587 C C . GLN A 1 346 ? -16.387 12.437 18.162 1.00 92.00 346 GLN A C 1
ATOM 2589 O O . GLN A 1 346 ? -17.223 11.655 17.732 1.00 92.00 346 GLN A O 1
ATOM 2594 N N . ASN A 1 347 ? -16.741 13.544 18.829 1.00 81.12 347 ASN A N 1
ATOM 2595 C CA . ASN A 1 347 ? -18.129 14.021 19.000 1.00 81.12 347 ASN A CA 1
ATOM 2596 C C . ASN A 1 347 ? -19.108 12.956 19.546 1.00 81.12 347 ASN A C 1
ATOM 2598 O O . ASN A 1 347 ? -20.129 12.689 18.921 1.00 81.12 347 ASN A O 1
ATOM 2602 N N . ASP A 1 348 ? -18.788 12.342 20.690 1.00 83.38 348 ASP A N 1
ATOM 2603 C CA . ASP A 1 348 ? -19.565 11.239 21.293 1.00 83.38 348 ASP A CA 1
ATOM 2604 C C . ASP A 1 348 ? -19.693 9.986 20.400 1.00 83.38 348 ASP A C 1
ATOM 2606 O O . ASP A 1 348 ? -20.576 9.151 20.605 1.00 83.38 348 ASP A O 1
ATOM 2610 N N . GLY A 1 349 ? -18.794 9.836 19.419 1.00 92.81 349 GLY A N 1
ATOM 2611 C CA . GLY A 1 349 ? -18.666 8.631 18.612 1.00 92.81 349 GLY A CA 1
ATOM 2612 C C . GLY A 1 349 ? -18.481 7.388 19.481 1.00 92.81 349 GLY A C 1
ATOM 2613 O O . GLY A 1 349 ? -17.767 7.405 20.486 1.00 92.81 349 GLY A O 1
ATOM 2614 N N . TYR A 1 350 ? -19.140 6.305 19.088 1.00 96.31 350 TYR A N 1
ATOM 2615 C CA . TYR A 1 350 ? -19.186 5.065 19.847 1.00 96.31 350 TYR A CA 1
ATOM 2616 C C . TYR A 1 350 ? -19.023 3.880 18.910 1.00 96.31 350 TYR A C 1
ATOM 2618 O O . TYR A 1 350 ? -19.737 3.781 17.909 1.00 96.31 350 TYR A O 1
ATOM 2626 N N . VAL A 1 351 ? -18.117 2.972 19.266 1.00 97.31 351 VAL A N 1
ATOM 2627 C CA . VAL A 1 351 ? -17.982 1.683 18.592 1.00 97.31 351 VAL A CA 1
ATOM 2628 C C . VAL A 1 351 ? -18.181 0.569 19.610 1.00 97.31 351 VAL A C 1
ATOM 2630 O O . VAL A 1 351 ? -17.596 0.633 20.691 1.00 97.31 351 VAL A O 1
ATOM 2633 N N . GLU A 1 352 ? -19.031 -0.413 19.307 1.00 97.81 352 GLU A N 1
ATOM 2634 C CA . GLU A 1 352 ? -19.274 -1.546 20.210 1.00 97.81 352 GLU A CA 1
ATOM 2635 C C . GLU A 1 352 ? -18.178 -2.608 20.067 1.00 97.81 352 GLU A C 1
ATOM 2637 O O . GLU A 1 352 ? -17.472 -2.874 21.039 1.00 97.81 352 GLU A O 1
ATOM 2642 N N . GLU A 1 353 ? -17.973 -3.134 18.857 1.00 98.19 353 GLU A N 1
ATOM 2643 C CA . GLU A 1 353 ? -16.923 -4.103 18.533 1.00 98.19 353 GLU A CA 1
ATOM 2644 C C . GLU A 1 353 ? -16.050 -3.631 17.368 1.00 98.19 353 GLU A C 1
ATOM 2646 O O . GLU A 1 353 ? -16.536 -3.121 16.353 1.00 98.19 353 GLU A O 1
ATOM 2651 N N . ILE A 1 354 ? -14.743 -3.859 17.494 1.00 98.25 354 ILE A N 1
ATOM 2652 C CA . ILE A 1 354 ? -13.762 -3.610 16.439 1.00 98.25 354 ILE A CA 1
ATOM 2653 C C . ILE A 1 354 ? -12.950 -4.870 16.203 1.00 98.25 354 ILE A C 1
ATOM 2655 O O . ILE A 1 354 ? -12.383 -5.417 17.142 1.00 98.25 354 ILE A O 1
ATOM 2659 N N . TYR A 1 355 ? -12.832 -5.278 14.946 1.00 98.56 355 TYR A N 1
ATOM 2660 C CA . TYR A 1 355 ? -11.983 -6.385 14.521 1.00 98.56 355 TYR A CA 1
ATOM 2661 C C . TYR A 1 355 ? -10.919 -5.860 13.569 1.00 98.56 355 TYR A C 1
ATOM 2663 O O . TYR A 1 355 ? -11.250 -5.355 12.502 1.00 98.56 355 TYR A O 1
ATOM 2671 N N . ILE A 1 356 ? -9.649 -5.969 13.945 1.00 98.69 356 ILE A N 1
ATOM 2672 C CA . ILE A 1 356 ? -8.502 -5.611 13.110 1.00 98.69 356 ILE A CA 1
ATOM 2673 C C . ILE A 1 356 ? -7.729 -6.891 12.831 1.00 98.69 356 ILE A C 1
ATOM 2675 O O . ILE A 1 356 ? -7.185 -7.494 13.752 1.00 98.69 356 ILE A O 1
ATOM 2679 N N . SER A 1 357 ? -7.680 -7.305 11.570 1.00 98.25 357 SER A N 1
ATOM 2680 C CA . SER A 1 357 ? -7.026 -8.547 11.160 1.00 98.25 357 SER A CA 1
ATOM 2681 C C . SER A 1 357 ? -6.113 -8.334 9.963 1.00 98.25 357 SER A C 1
ATOM 2683 O O . SER A 1 357 ? -6.460 -7.606 9.030 1.00 98.25 357 SER A O 1
ATOM 2685 N N . ASP A 1 358 ? -4.929 -8.950 10.002 1.00 97.38 358 ASP A N 1
ATOM 2686 C CA . ASP A 1 358 ? -3.988 -8.980 8.876 1.00 97.38 358 ASP A CA 1
ATOM 2687 C C . ASP A 1 358 ? -3.675 -7.564 8.338 1.00 97.38 358 ASP A C 1
ATOM 2689 O O . ASP A 1 358 ? -3.561 -7.340 7.138 1.00 97.38 358 ASP A O 1
ATOM 2693 N N . SER A 1 359 ? -3.606 -6.571 9.233 1.00 98.44 359 SER A N 1
ATOM 2694 C CA . SER A 1 359 ? -3.624 -5.146 8.881 1.00 98.44 359 SER A CA 1
ATOM 2695 C C . SER A 1 359 ? -2.451 -4.368 9.474 1.00 98.44 359 SER A C 1
ATOM 2697 O O . SER A 1 359 ? -1.774 -4.803 10.410 1.00 98.44 359 SER A O 1
ATOM 2699 N N . ILE A 1 360 ? -2.211 -3.182 8.919 1.00 98.62 360 ILE A N 1
ATOM 2700 C CA . ILE A 1 360 ? -1.206 -2.232 9.390 1.00 98.62 360 ILE A CA 1
ATOM 2701 C C . ILE A 1 360 ? -1.909 -0.921 9.729 1.00 98.62 360 ILE A C 1
ATOM 2703 O O . ILE A 1 360 ? -2.614 -0.367 8.892 1.00 98.62 360 ILE A O 1
ATOM 2707 N N . ILE A 1 361 ? -1.699 -0.396 10.932 1.00 98.56 361 ILE A N 1
ATOM 2708 C CA . ILE A 1 361 ? -2.153 0.953 11.295 1.00 98.56 361 ILE A CA 1
ATOM 2709 C C . ILE A 1 361 ? -0.937 1.754 11.712 1.00 98.56 361 ILE A C 1
ATOM 2711 O O . ILE A 1 361 ? -0.150 1.293 12.537 1.00 98.56 361 ILE A O 1
ATOM 2715 N N . GLN A 1 362 ? -0.768 2.942 11.147 1.00 97.56 362 GLN A N 1
ATOM 2716 C CA . GLN A 1 362 ? 0.383 3.781 11.429 1.00 97.56 362 GLN A CA 1
ATOM 2717 C C . GLN A 1 362 ? -0.029 5.211 11.748 1.00 97.56 362 GLN A C 1
ATOM 2719 O O . GLN A 1 362 ? -0.726 5.866 10.980 1.00 97.56 362 GLN A O 1
ATOM 2724 N N . SER A 1 363 ? 0.492 5.714 12.863 1.00 95.50 363 SER A N 1
ATOM 2725 C CA . SER A 1 363 ? 0.643 7.142 13.093 1.00 95.50 363 SER A CA 1
ATOM 2726 C C . SER A 1 363 ? 2.096 7.530 12.856 1.00 95.50 363 SER A C 1
ATOM 2728 O O . SER A 1 363 ? 3.005 7.002 13.499 1.00 95.50 363 SER A O 1
ATOM 2730 N N . VAL A 1 364 ? 2.318 8.440 11.909 1.00 91.81 364 VAL A N 1
ATOM 2731 C CA . VAL A 1 364 ? 3.639 9.040 11.670 1.00 91.81 364 VAL A CA 1
ATOM 2732 C C . VAL A 1 364 ? 3.944 10.169 12.653 1.00 91.81 364 VAL A C 1
ATOM 2734 O O . VAL A 1 364 ? 5.112 10.427 12.932 1.00 91.81 364 VAL A O 1
ATOM 2737 N N . ASP A 1 365 ? 2.909 10.827 13.185 1.00 89.19 365 ASP A N 1
ATOM 2738 C CA . ASP A 1 365 ? 3.044 11.903 14.165 1.00 89.19 365 ASP A CA 1
ATOM 2739 C C . ASP A 1 365 ? 3.036 11.308 15.582 1.00 89.19 365 ASP A C 1
ATOM 2741 O O . ASP A 1 365 ? 2.010 10.764 16.002 1.00 89.19 365 ASP A O 1
ATOM 2745 N N . PRO A 1 366 ? 4.134 11.415 16.351 1.00 84.75 366 PRO A N 1
ATOM 2746 C CA . PRO A 1 366 ? 4.184 10.893 17.714 1.00 84.75 366 PRO A CA 1
ATOM 2747 C C . PRO A 1 366 ? 3.190 11.577 18.666 1.00 84.75 366 PRO A C 1
ATOM 2749 O O . PRO A 1 366 ? 2.888 11.021 19.718 1.00 84.75 366 PRO A O 1
ATOM 2752 N N . ALA A 1 367 ? 2.668 12.763 18.329 1.00 87.94 367 ALA A N 1
ATOM 2753 C CA . ALA 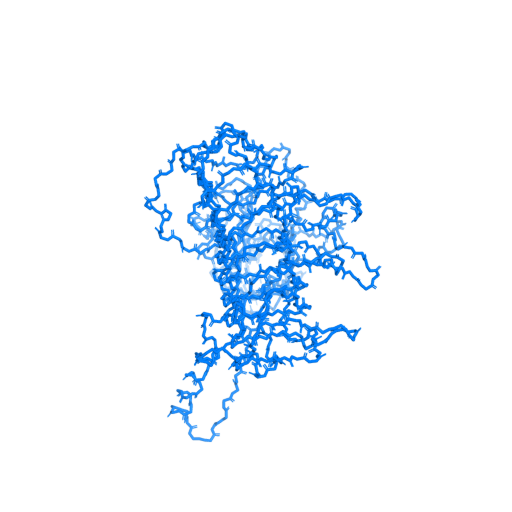A 1 367 ? 1.630 13.431 19.112 1.00 87.94 367 ALA A CA 1
ATOM 2754 C C . ALA A 1 367 ? 0.224 12.846 18.878 1.00 87.94 367 ALA A C 1
ATOM 2756 O O . ALA A 1 367 ? -0.701 13.143 19.639 1.00 87.94 367 ALA A O 1
ATOM 2757 N N . VAL A 1 368 ? 0.048 12.031 17.836 1.00 93.25 368 VAL A N 1
ATOM 2758 C CA . VAL A 1 368 ? -1.223 11.402 17.476 1.00 93.25 368 VAL A CA 1
ATOM 2759 C C . VAL A 1 368 ? -1.129 9.904 17.744 1.00 93.25 368 VAL A C 1
ATOM 2761 O O . VAL A 1 368 ? -0.239 9.216 17.245 1.00 93.25 368 VAL A O 1
ATOM 2764 N N . LYS A 1 369 ? -2.076 9.371 18.518 1.00 96.88 369 LYS A N 1
ATOM 2765 C CA . LYS A 1 369 ? -2.173 7.924 18.740 1.00 96.88 369 LYS A CA 1
ATOM 2766 C C . LYS A 1 369 ? -2.587 7.230 17.443 1.00 96.88 369 LYS A C 1
ATOM 2768 O O . LYS A 1 369 ? -3.430 7.740 16.711 1.00 96.88 369 LYS A O 1
ATOM 2773 N N . ALA A 1 370 ? -2.036 6.049 17.181 1.00 97.81 370 ALA A N 1
ATOM 2774 C CA . ALA A 1 370 ? -2.435 5.232 16.038 1.00 97.81 370 ALA A CA 1
ATOM 2775 C C . ALA A 1 370 ? -3.876 4.729 16.185 1.00 97.81 370 ALA A C 1
ATOM 2777 O O . ALA A 1 370 ? -4.625 4.705 15.210 1.00 97.81 370 ALA A O 1
ATOM 2778 N N . ILE A 1 371 ? -4.271 4.365 17.408 1.00 98.38 371 ILE A N 1
ATOM 2779 C CA . ILE A 1 371 ? -5.646 3.989 17.745 1.00 98.38 371 ILE A CA 1
ATOM 2780 C C . ILE A 1 371 ? -6.059 4.748 19.005 1.00 98.38 371 ILE A C 1
ATOM 2782 O O . ILE A 1 371 ? -5.428 4.600 20.052 1.00 98.38 371 ILE A O 1
ATOM 2786 N N . ASP A 1 372 ? -7.127 5.536 18.908 1.00 97.50 372 ASP A N 1
ATOM 2787 C CA . ASP A 1 372 ? -7.719 6.283 20.022 1.00 97.50 372 ASP A CA 1
ATOM 2788 C C . ASP A 1 372 ? -9.224 5.995 20.112 1.00 97.50 372 ASP A C 1
ATOM 2790 O O . ASP A 1 372 ? -10.066 6.755 19.623 1.00 97.50 372 ASP A O 1
ATOM 2794 N N . ILE A 1 373 ? -9.563 4.827 20.665 1.00 96.00 373 ILE A N 1
ATOM 2795 C CA . ILE A 1 373 ? -10.937 4.317 20.736 1.00 96.00 373 ILE A CA 1
ATOM 2796 C C . ILE A 1 373 ? -11.212 3.807 22.146 1.00 96.00 373 ILE A C 1
ATOM 2798 O O . ILE A 1 373 ? -11.178 2.615 22.446 1.00 96.00 373 ILE A O 1
ATOM 2802 N N . GLU A 1 374 ? -11.527 4.731 23.046 1.00 94.00 374 GLU A N 1
ATOM 2803 C CA . GLU A 1 374 ? -11.794 4.424 24.455 1.00 94.00 374 GLU A CA 1
ATOM 2804 C C . GLU A 1 374 ? -13.235 3.927 24.710 1.00 94.00 374 GLU A C 1
ATOM 2806 O O . GLU A 1 374 ? -13.795 4.116 25.790 1.00 94.00 374 GLU A O 1
ATOM 2811 N N . THR A 1 375 ? -13.837 3.251 23.727 1.00 94.44 375 THR A N 1
ATOM 2812 C CA . THR A 1 375 ? -15.170 2.626 23.808 1.00 94.44 375 THR A CA 1
ATOM 2813 C C . THR A 1 375 ? -15.114 1.178 23.314 1.00 94.44 375 THR A C 1
ATOM 2815 O O . THR A 1 375 ? -14.140 0.783 22.678 1.00 94.44 375 THR A O 1
ATOM 2818 N N . GLY A 1 376 ? -16.129 0.378 23.650 1.00 95.12 376 GLY A N 1
ATOM 2819 C CA . GLY A 1 376 ? -16.291 -0.969 23.094 1.00 95.12 376 GLY A CA 1
ATOM 2820 C C . GLY A 1 376 ? -15.214 -1.993 23.462 1.00 95.12 376 GLY A C 1
ATOM 2821 O O . GLY A 1 376 ? -14.492 -1.861 24.459 1.00 95.12 376 GLY A O 1
ATOM 2822 N N . ARG A 1 377 ? -15.151 -3.054 22.656 1.00 97.69 377 ARG A N 1
ATOM 2823 C CA . ARG A 1 377 ? -14.104 -4.081 22.645 1.00 97.69 377 ARG A CA 1
ATOM 2824 C C . ARG A 1 377 ? -13.357 -4.039 21.318 1.00 97.69 377 ARG A C 1
ATOM 2826 O O . ARG A 1 377 ? -13.969 -3.909 20.263 1.00 97.69 377 ARG A O 1
ATOM 2833 N N . ILE A 1 378 ? -12.034 -4.173 21.377 1.00 98.00 378 ILE A N 1
ATOM 2834 C CA . ILE A 1 378 ? -11.185 -4.275 20.191 1.00 98.00 378 ILE A CA 1
ATOM 2835 C C . ILE A 1 378 ? -10.461 -5.622 20.156 1.00 98.00 378 ILE A C 1
ATOM 2837 O O . ILE A 1 378 ? -9.833 -6.030 21.134 1.00 98.00 378 ILE A O 1
ATOM 2841 N N . HIS A 1 379 ? -10.545 -6.285 19.009 1.00 98.44 379 HIS A N 1
ATOM 2842 C CA . HIS A 1 379 ? -9.828 -7.499 18.657 1.00 98.44 379 HIS A CA 1
ATOM 2843 C C . HIS A 1 379 ? -8.735 -7.145 17.645 1.00 98.44 379 HIS A C 1
ATOM 2845 O O . HIS A 1 379 ? -9.019 -6.513 16.627 1.00 98.44 379 HIS A O 1
ATOM 2851 N N . ILE A 1 380 ? -7.488 -7.519 17.927 1.00 98.56 380 ILE A N 1
ATOM 2852 C CA . ILE A 1 380 ? -6.341 -7.300 17.039 1.00 98.56 380 ILE A CA 1
ATOM 2853 C C . ILE A 1 380 ? -5.658 -8.639 16.782 1.00 98.56 380 ILE A C 1
ATOM 2855 O O . ILE A 1 380 ? -4.974 -9.166 17.658 1.00 98.56 380 ILE A O 1
ATOM 2859 N N . ASP A 1 381 ? -5.794 -9.146 15.564 1.00 98.31 381 ASP A N 1
ATOM 2860 C CA . ASP A 1 381 ? -5.216 -10.410 15.125 1.00 98.31 381 ASP A CA 1
ATOM 2861 C C . ASP A 1 381 ? -4.191 -10.170 14.015 1.00 98.31 381 ASP A C 1
ATOM 2863 O O . ASP A 1 381 ? -4.473 -9.461 13.047 1.00 98.31 381 ASP A O 1
ATOM 2867 N N . ARG A 1 382 ? -2.992 -10.758 14.137 1.00 97.94 382 ARG A N 1
ATOM 2868 C CA . ARG A 1 382 ? -1.952 -10.748 13.083 1.00 97.94 382 ARG A CA 1
ATOM 2869 C C . ARG A 1 382 ? -1.774 -9.370 12.437 1.00 97.94 382 ARG A C 1
ATOM 2871 O O . ARG A 1 382 ? -1.847 -9.230 11.225 1.00 97.94 382 ARG A O 1
ATOM 2878 N N . SER A 1 383 ? -1.624 -8.326 13.246 1.00 98.50 383 SER A N 1
ATOM 2879 C CA . SER A 1 383 ? -1.603 -6.937 12.766 1.00 98.50 383 SER A CA 1
ATOM 2880 C C . SER A 1 383 ? -0.444 -6.156 13.372 1.00 98.50 383 SER A C 1
ATOM 2882 O O . SER A 1 383 ? -0.040 -6.413 14.509 1.00 98.50 383 SER A O 1
ATOM 2884 N N . THR A 1 384 ? 0.098 -5.205 12.612 1.00 98.56 384 THR A N 1
ATOM 2885 C CA . THR A 1 384 ? 1.205 -4.340 13.050 1.00 98.56 384 THR A CA 1
ATOM 2886 C C . THR A 1 384 ? 0.700 -2.922 13.284 1.00 98.56 384 THR A C 1
ATOM 2888 O O . THR A 1 384 ? 0.174 -2.293 12.370 1.00 98.56 384 THR A O 1
ATOM 2891 N N . ILE A 1 385 ? 0.890 -2.392 14.491 1.00 98.44 385 ILE A N 1
ATOM 2892 C CA . ILE A 1 385 ? 0.468 -1.040 14.862 1.00 98.44 385 ILE A CA 1
ATOM 2893 C C . ILE A 1 385 ? 1.701 -0.186 15.164 1.00 98.44 385 ILE A C 1
ATOM 2895 O O . ILE A 1 385 ? 2.410 -0.416 16.148 1.00 98.44 385 ILE A O 1
ATOM 2899 N N . PHE A 1 386 ? 1.947 0.814 14.323 1.00 97.19 386 PHE A N 1
ATOM 2900 C CA . PHE A 1 386 ? 2.988 1.814 14.520 1.00 97.19 386 PHE A CA 1
ATOM 2901 C C . PHE A 1 386 ? 2.416 3.039 15.229 1.00 97.19 386 PHE A C 1
ATOM 2903 O O . PHE A 1 386 ? 1.736 3.854 14.612 1.00 97.19 386 PHE A O 1
ATOM 2910 N N . GLY A 1 387 ? 2.712 3.176 16.519 1.00 95.56 387 GLY A N 1
ATOM 2911 C CA . GLY A 1 387 ? 2.267 4.301 17.344 1.00 95.56 387 GLY A CA 1
ATOM 2912 C C . GLY A 1 387 ? 1.481 3.859 18.575 1.00 95.56 387 GLY A C 1
ATOM 2913 O O . GLY A 1 387 ? 1.312 2.666 18.831 1.00 95.56 387 GLY A O 1
ATOM 2914 N N . GLU A 1 388 ? 1.061 4.835 19.380 1.00 97.25 388 GLU A N 1
ATOM 2915 C CA . GLU A 1 388 ? 0.356 4.577 20.639 1.00 97.25 388 GLU A CA 1
ATOM 2916 C C . GLU A 1 388 ? -1.070 4.059 20.420 1.00 97.25 388 GLU A C 1
ATOM 2918 O O . GLU A 1 388 ? -1.736 4.407 19.442 1.00 97.25 388 GLU A O 1
ATOM 2923 N N . VAL A 1 389 ? -1.546 3.247 21.363 1.00 98.19 389 VAL A N 1
ATOM 2924 C CA . VAL A 1 389 ? -2.882 2.641 21.360 1.00 98.19 389 VAL A CA 1
ATOM 2925 C C . VAL A 1 389 ? -3.570 2.948 22.686 1.00 98.19 389 VAL A C 1
ATOM 2927 O O . VAL A 1 389 ? -3.099 2.527 23.741 1.00 98.19 389 VAL A O 1
ATOM 2930 N N . ALA A 1 390 ? -4.705 3.641 22.642 1.00 97.81 390 ALA A N 1
ATOM 2931 C CA . ALA A 1 390 ? -5.574 3.882 23.791 1.00 97.81 390 ALA A CA 1
ATOM 2932 C C . ALA A 1 390 ? -6.957 3.282 23.529 1.00 97.81 390 ALA A C 1
ATOM 2934 O O . ALA A 1 390 ? -7.639 3.663 22.576 1.00 97.81 390 ALA A O 1
ATOM 2935 N N . VAL A 1 391 ? -7.348 2.306 24.354 1.00 97.81 391 VAL A N 1
ATOM 2936 C CA . VAL A 1 391 ? -8.579 1.531 24.146 1.00 97.81 391 VAL A CA 1
ATOM 2937 C C . VAL A 1 391 ? -9.281 1.168 25.452 1.00 97.81 391 VAL A C 1
ATOM 2939 O O . VAL A 1 391 ? -8.671 1.127 26.524 1.00 97.81 391 VAL A O 1
ATOM 2942 N N . HIS A 1 392 ? -10.582 0.874 25.381 1.00 97.00 392 HIS A N 1
ATOM 2943 C CA . HIS A 1 392 ? -11.334 0.444 26.561 1.00 97.00 392 HIS A CA 1
ATOM 2944 C C . HIS A 1 392 ? -11.010 -1.001 26.969 1.00 97.00 392 HIS A C 1
ATOM 2946 O O . HIS A 1 392 ? -10.520 -1.216 28.078 1.00 97.00 392 HIS A O 1
ATOM 2952 N N . ARG A 1 393 ? -11.241 -1.973 26.079 1.00 97.56 393 ARG A N 1
ATOM 2953 C CA . ARG A 1 393 ? -10.963 -3.410 26.272 1.00 97.56 393 ARG A CA 1
ATOM 2954 C C . ARG A 1 393 ? -10.218 -3.965 25.073 1.00 97.56 393 ARG A C 1
ATOM 2956 O O . ARG A 1 393 ? -10.610 -3.672 23.951 1.00 97.56 393 ARG A O 1
ATOM 2963 N N . LEU A 1 394 ? -9.198 -4.783 25.317 1.00 98.19 394 LEU A N 1
ATOM 2964 C CA . LEU A 1 394 ? -8.319 -5.313 24.275 1.00 98.19 394 LEU A CA 1
ATOM 2965 C C . LEU A 1 394 ? -8.239 -6.837 24.318 1.00 98.19 394 LEU A C 1
ATOM 2967 O O . LEU A 1 394 ? -7.890 -7.416 25.347 1.00 98.19 394 LEU A O 1
ATOM 2971 N N . GLU A 1 395 ? -8.469 -7.461 23.172 1.00 98.19 395 GLU A N 1
ATOM 2972 C CA . GLU A 1 395 ? -8.085 -8.833 22.870 1.00 98.19 395 GLU A CA 1
ATOM 2973 C C . GLU A 1 395 ? -7.088 -8.809 21.711 1.00 98.19 395 GLU A C 1
ATOM 2975 O O . GLU A 1 395 ? -7.423 -8.408 20.605 1.00 98.19 395 GLU A O 1
ATOM 2980 N N . ALA A 1 396 ? -5.840 -9.191 21.961 1.00 98.12 396 ALA A N 1
ATOM 2981 C CA . ALA A 1 396 ? -4.798 -9.204 20.942 1.00 98.12 396 ALA A CA 1
ATOM 2982 C C . ALA A 1 396 ? -4.159 -10.587 20.828 1.00 98.12 396 ALA A C 1
ATOM 2984 O O . ALA A 1 396 ? -3.792 -11.188 21.845 1.00 98.12 396 ALA A O 1
ATOM 2985 N N . SER A 1 397 ? -3.998 -11.056 19.593 1.00 98.00 397 SER A N 1
ATOM 2986 C CA . SER A 1 397 ? -3.329 -12.304 19.238 1.00 98.00 397 SER A CA 1
ATOM 2987 C C . SER A 1 397 ? -2.378 -12.072 18.071 1.00 98.00 397 SER A C 1
ATOM 2989 O O . SER A 1 397 ? -2.771 -11.527 17.044 1.00 98.00 397 SER A O 1
ATOM 2991 N N . GLU A 1 398 ? -1.123 -12.507 18.193 1.00 98.00 398 GLU A N 1
ATOM 2992 C CA . GLU A 1 398 ? -0.140 -12.388 17.100 1.00 98.00 398 GLU A CA 1
ATOM 2993 C C . GLU A 1 398 ? 0.073 -10.931 16.635 1.00 98.00 398 GLU A C 1
ATOM 2995 O O . GLU A 1 398 ? 0.489 -10.685 15.504 1.00 98.00 398 GLU A O 1
ATOM 3000 N N . ALA A 1 399 ? -0.216 -9.950 17.497 1.00 98.19 399 ALA A N 1
ATOM 3001 C CA . ALA A 1 399 ? -0.128 -8.527 17.192 1.00 98.19 399 ALA A CA 1
ATOM 3002 C C . ALA A 1 399 ? 1.257 -7.962 17.535 1.00 98.19 399 ALA A C 1
ATOM 3004 O O . ALA A 1 399 ? 1.881 -8.359 18.521 1.00 98.19 399 ALA A O 1
ATOM 3005 N N . LEU A 1 400 ? 1.721 -6.986 16.754 1.00 98.19 400 LEU A N 1
ATOM 3006 C CA . LEU A 1 400 ? 2.972 -6.268 16.994 1.00 98.19 400 LEU A CA 1
ATOM 3007 C C . LEU A 1 400 ? 2.691 -4.770 17.116 1.00 98.19 400 LEU A C 1
ATOM 3009 O O . LEU A 1 400 ? 2.411 -4.108 16.122 1.00 98.19 400 LEU A O 1
ATOM 3013 N N . ILE A 1 401 ? 2.770 -4.231 18.331 1.00 98.06 401 ILE A N 1
ATOM 3014 C CA . ILE A 1 401 ? 2.513 -2.817 18.618 1.00 98.06 401 ILE A CA 1
ATOM 3015 C C . ILE A 1 401 ? 3.829 -2.153 19.017 1.00 98.06 401 ILE A C 1
ATOM 3017 O O . ILE A 1 401 ? 4.492 -2.608 19.945 1.00 98.06 401 ILE A O 1
ATOM 3021 N N . THR A 1 402 ? 4.228 -1.084 18.328 1.00 95.81 402 THR A N 1
ATOM 3022 C CA . THR A 1 402 ? 5.517 -0.421 18.595 1.00 95.81 402 THR A CA 1
ATOM 3023 C C . THR A 1 402 ? 5.417 0.764 19.555 1.00 95.81 402 THR A C 1
ATOM 3025 O O . THR A 1 402 ? 6.435 1.187 20.094 1.00 95.81 402 THR A O 1
ATOM 3028 N N . GLY A 1 403 ? 4.217 1.310 19.776 1.00 95.38 403 GLY A N 1
ATOM 3029 C CA . GLY A 1 403 ? 3.972 2.380 20.747 1.00 95.38 403 GLY A CA 1
ATOM 3030 C C . GLY A 1 403 ? 3.375 1.881 22.060 1.00 95.38 403 GLY A C 1
ATOM 3031 O O . GLY A 1 403 ? 3.052 0.703 22.217 1.00 95.38 403 GLY A O 1
ATOM 3032 N N . LEU A 1 404 ? 3.234 2.789 23.029 1.00 96.44 404 LEU A N 1
ATOM 3033 C CA . LEU A 1 404 ? 2.623 2.465 24.317 1.00 96.44 404 LEU A CA 1
ATOM 3034 C C . LEU A 1 404 ? 1.171 2.031 24.143 1.00 96.44 404 LEU A C 1
ATOM 3036 O O . LEU A 1 404 ? 0.412 2.633 23.384 1.00 96.44 404 LEU A O 1
ATOM 3040 N N . VAL A 1 405 ? 0.782 1.010 24.904 1.00 97.69 405 VAL A N 1
ATOM 3041 C CA . VAL A 1 405 ? -0.595 0.515 24.932 1.00 97.69 405 VAL A CA 1
ATOM 3042 C C . VAL A 1 405 ? -1.224 0.867 26.268 1.00 97.69 405 VAL A C 1
ATOM 3044 O O . VAL A 1 405 ? -0.709 0.482 27.316 1.00 97.69 405 VAL A O 1
ATOM 3047 N N . ASN A 1 406 ? -2.355 1.561 26.248 1.00 97.75 406 ASN A N 1
ATOM 3048 C CA . ASN A 1 406 ? -3.126 1.902 27.432 1.00 97.75 406 ASN A CA 1
ATOM 3049 C C . ASN A 1 406 ? -4.541 1.322 27.336 1.00 97.75 406 ASN A C 1
ATOM 3051 O O . ASN A 1 406 ? -5.385 1.839 26.607 1.00 97.75 406 ASN A O 1
ATOM 3055 N N . VAL A 1 407 ? -4.797 0.253 28.095 1.00 97.88 407 VAL A N 1
ATOM 3056 C CA . VAL A 1 407 ? -6.115 -0.389 28.190 1.00 97.88 407 VAL A CA 1
ATOM 3057 C C . VAL A 1 407 ? -6.807 0.008 29.490 1.00 97.88 407 VAL A C 1
ATOM 3059 O O . VAL A 1 407 ? -6.270 -0.185 30.586 1.00 97.88 407 VAL A O 1
ATOM 3062 N N . THR A 1 408 ? -8.019 0.552 29.386 1.00 96.62 408 THR A N 1
ATOM 3063 C CA . THR A 1 408 ? -8.769 1.051 30.549 1.00 96.62 408 THR A CA 1
ATOM 3064 C C . THR A 1 408 ? -9.341 -0.074 31.417 1.00 96.62 408 THR A C 1
ATOM 3066 O O . THR A 1 408 ? -9.241 -0.001 32.646 1.00 96.62 408 THR A O 1
ATOM 3069 N N . ASP A 1 409 ? -9.892 -1.128 30.816 1.00 96.25 409 ASP A N 1
ATOM 3070 C CA . ASP A 1 409 ? -10.405 -2.331 31.480 1.00 96.25 409 ASP A CA 1
ATOM 3071 C C . ASP A 1 409 ? -9.488 -3.528 31.184 1.00 96.25 409 ASP A C 1
ATOM 3073 O O . ASP A 1 409 ? -9.651 -4.258 30.211 1.00 96.25 409 ASP A O 1
ATOM 3077 N N . THR A 1 410 ? -8.492 -3.732 32.049 1.00 93.94 410 THR A N 1
ATOM 3078 C CA . THR A 1 410 ? -7.523 -4.836 31.927 1.00 93.94 410 THR A CA 1
ATOM 3079 C C . THR A 1 410 ? -8.036 -6.165 32.490 1.00 93.94 410 THR A C 1
ATOM 3081 O O . THR A 1 410 ? -7.311 -7.158 32.442 1.00 93.94 410 THR A O 1
ATOM 3084 N N . GLN A 1 411 ? -9.235 -6.189 33.083 1.00 93.25 411 GLN A N 1
ATOM 3085 C CA . GLN A 1 411 ? -9.822 -7.406 33.654 1.00 93.25 411 GLN A CA 1
ATOM 3086 C C . GLN A 1 411 ? -10.576 -8.214 32.594 1.00 93.25 411 GLN A C 1
ATOM 3088 O O . GLN A 1 411 ? -10.625 -9.436 32.690 1.00 93.25 411 GLN A O 1
ATOM 3093 N N . ASN A 1 412 ? -11.119 -7.536 31.579 1.00 91.69 412 ASN A N 1
ATOM 3094 C CA . ASN A 1 412 ? -11.867 -8.140 30.480 1.00 91.69 412 ASN A CA 1
ATOM 3095 C C . ASN A 1 412 ? -11.103 -7.960 29.160 1.00 91.69 412 ASN A C 1
ATOM 3097 O O . ASN A 1 412 ? -11.403 -7.062 28.375 1.00 91.69 412 ASN A O 1
ATOM 3101 N N . GLY A 1 413 ? -10.084 -8.794 28.952 1.00 92.00 413 GLY A N 1
ATOM 3102 C CA . GLY A 1 413 ? -9.257 -8.786 27.748 1.00 92.00 413 GLY A CA 1
ATOM 3103 C C . GLY A 1 413 ? -8.129 -9.815 27.805 1.00 92.00 413 GLY A C 1
ATOM 3104 O O . GLY A 1 413 ? -7.902 -10.452 28.838 1.00 92.00 413 GLY A O 1
ATOM 3105 N N . CYS A 1 414 ? -7.391 -9.951 26.708 1.00 95.75 414 CYS A N 1
ATOM 3106 C CA . CYS A 1 414 ? -6.257 -10.864 26.583 1.00 95.75 414 CYS A CA 1
ATOM 3107 C C . CYS A 1 414 ? -5.156 -10.234 25.723 1.00 95.75 414 CYS A C 1
ATOM 3109 O O . CYS A 1 414 ? -5.447 -9.553 24.746 1.00 95.75 414 CYS A O 1
ATOM 3111 N N . PHE A 1 415 ? -3.890 -10.458 26.073 1.00 97.75 415 PHE A N 1
ATOM 3112 C CA . PHE A 1 415 ? -2.755 -10.058 25.240 1.00 97.75 415 PHE A CA 1
ATOM 3113 C C . PHE A 1 415 ? -1.828 -11.257 25.048 1.00 97.75 415 PHE A C 1
ATOM 3115 O O . PHE A 1 415 ? -0.938 -11.506 25.867 1.00 97.75 415 PHE A O 1
ATOM 3122 N N . ARG A 1 416 ? -2.058 -12.045 23.996 1.00 97.69 416 ARG A N 1
ATOM 3123 C CA . ARG A 1 416 ? -1.393 -13.340 23.800 1.00 97.69 416 ARG A CA 1
ATOM 3124 C C . ARG A 1 416 ? -0.551 -13.389 22.535 1.00 97.69 416 ARG A C 1
ATOM 3126 O O . ARG A 1 416 ? -0.929 -12.776 21.541 1.00 97.69 416 ARG A O 1
ATOM 3133 N N . PHE A 1 417 ? 0.567 -14.116 22.565 1.00 98.00 417 PHE A N 1
ATOM 3134 C CA . PHE A 1 417 ? 1.446 -14.309 21.398 1.00 98.00 417 PHE A CA 1
ATOM 3135 C C . PHE A 1 417 ? 1.775 -12.998 20.669 1.00 98.00 417 PHE A C 1
ATOM 3137 O O . PHE A 1 417 ? 1.896 -12.964 19.452 1.00 98.00 417 PHE A O 1
ATOM 3144 N N . SER A 1 418 ? 1.831 -11.895 21.414 1.00 98.19 418 SER A N 1
ATOM 3145 C CA . SER A 1 418 ? 1.886 -10.538 20.876 1.00 98.19 418 SER A CA 1
ATOM 3146 C C . SER A 1 418 ? 3.077 -9.794 21.463 1.00 98.19 418 SER A C 1
ATOM 3148 O O . SER A 1 418 ? 3.632 -10.190 22.492 1.00 98.19 418 SER A O 1
ATOM 3150 N N . ALA A 1 419 ? 3.473 -8.694 20.835 1.00 98.00 419 ALA A N 1
ATOM 3151 C CA . ALA A 1 419 ? 4.579 -7.867 21.287 1.00 98.00 419 ALA A CA 1
ATOM 3152 C C . ALA A 1 419 ? 4.169 -6.403 21.437 1.00 98.00 419 ALA A C 1
ATOM 3154 O O . ALA A 1 419 ? 3.448 -5.853 20.606 1.00 98.00 419 ALA A O 1
ATOM 3155 N N . ALA A 1 420 ? 4.634 -5.788 22.521 1.00 97.69 420 ALA A N 1
ATOM 3156 C CA . ALA A 1 420 ? 4.428 -4.379 22.838 1.00 97.69 420 ALA A CA 1
ATOM 3157 C C . ALA A 1 420 ? 5.588 -3.865 23.703 1.00 97.69 420 ALA A C 1
ATOM 3159 O O . ALA A 1 420 ? 6.213 -4.661 24.415 1.00 97.69 420 ALA A O 1
ATOM 3160 N N . PRO A 1 421 ? 5.879 -2.555 23.712 1.00 96.81 421 PRO A N 1
ATOM 3161 C CA . PRO A 1 421 ? 6.864 -2.014 24.631 1.00 96.81 421 PRO A CA 1
ATOM 3162 C C . PRO A 1 421 ? 6.392 -2.205 26.075 1.00 96.81 421 PRO A C 1
ATOM 3164 O O . PRO A 1 421 ? 5.235 -1.954 26.412 1.00 96.81 421 PRO A O 1
ATOM 3167 N N . ARG A 1 422 ? 7.297 -2.621 26.960 1.00 96.06 422 ARG A N 1
ATOM 3168 C CA . ARG A 1 422 ? 7.055 -2.674 28.406 1.00 96.06 422 ARG A CA 1
ATOM 3169 C C . ARG A 1 422 ? 6.907 -1.264 28.969 1.00 96.06 422 ARG A C 1
ATOM 3171 O O . ARG A 1 422 ? 6.018 -1.009 29.781 1.00 96.06 422 ARG A O 1
ATOM 3178 N N . GLU A 1 423 ? 7.807 -0.378 28.557 1.00 93.56 423 GLU A N 1
ATOM 3179 C CA . GLU A 1 423 ? 7.836 1.028 28.934 1.00 93.56 423 GLU A CA 1
ATOM 3180 C C . GLU A 1 423 ? 8.568 1.861 27.875 1.00 93.56 423 GLU A C 1
ATOM 3182 O O . GLU A 1 423 ? 9.479 1.354 27.226 1.00 93.56 423 GLU A O 1
ATOM 3187 N N . ILE A 1 424 ? 8.170 3.122 27.719 1.00 89.94 424 ILE A N 1
ATOM 3188 C CA . ILE A 1 424 ? 8.819 4.151 26.895 1.00 89.94 424 ILE A CA 1
ATOM 3189 C C . ILE A 1 424 ? 8.887 5.404 27.770 1.00 89.94 424 ILE A C 1
ATOM 3191 O O . ILE A 1 424 ? 7.888 5.778 28.380 1.00 89.94 424 ILE A O 1
ATOM 3195 N N . ASP A 1 425 ? 10.065 6.013 27.905 1.00 87.81 425 ASP A N 1
ATOM 3196 C CA . ASP A 1 425 ? 10.275 7.236 28.698 1.00 87.81 425 ASP A CA 1
ATOM 3197 C C . ASP A 1 425 ? 9.666 7.200 30.116 1.00 87.81 425 ASP A C 1
ATOM 3199 O O . ASP A 1 425 ? 9.121 8.178 30.620 1.00 87.81 425 ASP A O 1
ATOM 3203 N N . SER A 1 426 ? 9.797 6.059 30.803 1.00 88.94 426 SER A N 1
ATOM 3204 C CA . SER A 1 426 ? 9.232 5.773 32.142 1.00 88.94 426 SER A CA 1
ATOM 3205 C C . SER A 1 426 ? 7.707 5.590 32.211 1.00 88.94 426 SER A C 1
ATOM 3207 O O . SER A 1 426 ? 7.186 5.253 33.279 1.00 88.94 426 SER A O 1
ATOM 3209 N N . PHE A 1 427 ? 6.985 5.752 31.103 1.00 90.81 427 PHE A N 1
ATOM 3210 C CA . PHE A 1 427 ? 5.576 5.387 30.984 1.00 90.81 427 PHE A CA 1
ATOM 3211 C C . PHE A 1 427 ? 5.455 3.914 30.614 1.00 90.81 427 PHE A C 1
ATOM 3213 O O . PHE A 1 427 ? 6.191 3.421 29.768 1.00 90.81 427 PHE A O 1
ATOM 3220 N N . LYS A 1 428 ? 4.537 3.191 31.256 1.00 94.69 428 LYS A N 1
ATOM 3221 C CA . LYS A 1 428 ? 4.392 1.738 31.093 1.00 94.69 428 LYS A CA 1
ATOM 3222 C C . LYS A 1 428 ? 3.165 1.402 30.273 1.00 94.69 428 LYS A C 1
ATOM 3224 O O . LYS A 1 428 ? 2.111 1.998 30.492 1.00 94.69 428 LYS A O 1
ATOM 3229 N N . SER A 1 429 ? 3.278 0.384 29.425 1.00 96.56 429 SER A N 1
ATOM 3230 C CA . SER A 1 429 ? 2.100 -0.180 28.774 1.00 96.56 429 SER A CA 1
ATOM 3231 C C . SER A 1 429 ? 1.203 -0.852 29.812 1.00 96.56 429 SER A C 1
ATOM 3233 O O . SER A 1 429 ? 1.642 -1.683 30.614 1.00 96.56 429 SER A O 1
ATOM 3235 N N . ARG A 1 430 ? -0.075 -0.490 29.791 1.00 96.88 430 ARG A N 1
ATOM 3236 C CA . ARG A 1 430 ? -1.136 -1.073 30.600 1.00 96.88 430 ARG A CA 1
ATOM 3237 C C . ARG A 1 430 ? -1.897 -2.080 29.745 1.00 96.88 430 ARG A C 1
ATOM 3239 O O . ARG A 1 430 ? -2.850 -1.728 29.060 1.00 96.88 430 ARG A O 1
ATOM 3246 N N . LEU A 1 431 ? -1.452 -3.331 29.797 1.00 96.56 431 LEU A N 1
ATOM 3247 C CA . LEU A 1 431 ? -1.996 -4.444 29.019 1.00 96.56 431 LEU A CA 1
ATOM 3248 C C . LEU A 1 431 ? -2.918 -5.333 29.875 1.00 96.56 431 LEU A C 1
ATOM 3250 O O . LEU A 1 431 ? -2.690 -5.455 31.085 1.00 96.56 431 LEU A O 1
ATOM 3254 N N . PRO A 1 432 ? -3.929 -5.993 29.279 1.00 94.06 432 PRO A N 1
ATOM 3255 C CA . PRO A 1 432 ? -4.593 -7.133 29.906 1.00 94.06 432 PRO A CA 1
ATOM 3256 C C . PRO A 1 432 ? -3.614 -8.311 30.018 1.00 94.06 432 PRO A C 1
ATOM 3258 O O . PRO A 1 432 ? -2.596 -8.331 29.330 1.00 94.06 432 PRO A O 1
ATOM 3261 N N . HIS A 1 433 ? -3.907 -9.273 30.900 1.00 90.94 433 HIS A N 1
ATOM 3262 C CA . HIS A 1 433 ? -3.024 -10.386 31.291 1.00 90.94 433 HIS A CA 1
ATOM 3263 C C . HIS A 1 433 ? -2.188 -10.963 30.124 1.00 90.94 433 HIS A C 1
ATOM 3265 O O . HIS A 1 433 ? -2.729 -11.715 29.308 1.00 90.94 433 HIS A O 1
ATOM 3271 N N . PRO A 1 434 ? -0.879 -10.634 30.041 1.00 93.12 434 PRO A N 1
ATOM 3272 C CA . PRO A 1 434 ? -0.042 -11.090 28.940 1.00 93.12 434 PRO A CA 1
ATOM 3273 C C . PRO A 1 434 ? 0.236 -12.595 29.022 1.00 93.12 434 PRO A C 1
ATOM 3275 O O . PRO A 1 434 ? 0.638 -13.086 30.079 1.00 93.12 434 PRO A O 1
ATOM 3278 N N . TYR A 1 435 ? 0.074 -13.319 27.914 1.00 96.06 435 TYR A N 1
ATOM 3279 C CA . TYR A 1 435 ? 0.330 -14.761 27.815 1.00 96.06 435 TYR A CA 1
ATOM 3280 C C . TYR A 1 435 ? 1.248 -15.068 26.630 1.00 96.06 435 TYR A C 1
ATOM 3282 O O . TYR A 1 435 ? 0.908 -14.746 25.499 1.00 96.06 435 TYR A O 1
ATOM 3290 N N . GLU A 1 436 ? 2.412 -15.677 26.874 1.00 95.50 436 GLU A N 1
ATOM 3291 C CA . GLU A 1 436 ? 3.396 -15.989 25.814 1.00 95.50 436 GLU A CA 1
ATOM 3292 C C . GLU A 1 436 ? 3.705 -14.786 24.893 1.00 95.50 436 GLU A C 1
ATOM 3294 O O . GLU A 1 436 ? 3.940 -14.915 23.697 1.00 95.50 436 GLU A O 1
ATOM 3299 N N . SER A 1 437 ? 3.697 -13.589 25.482 1.00 96.94 437 SER A N 1
ATOM 3300 C CA . SER A 1 437 ? 3.870 -12.308 24.799 1.00 96.94 437 SER A CA 1
ATOM 3301 C C . SER A 1 437 ? 5.248 -11.710 25.085 1.00 96.94 437 SER A C 1
ATOM 3303 O O . SER A 1 437 ? 5.803 -11.880 26.176 1.00 96.94 437 SER A O 1
ATOM 3305 N N . TYR A 1 438 ? 5.801 -10.969 24.125 1.00 97.12 438 TYR A N 1
ATOM 3306 C CA . TYR A 1 438 ? 7.115 -10.342 24.235 1.00 97.12 438 TYR A CA 1
ATOM 3307 C C . TYR A 1 438 ? 7.004 -8.850 24.569 1.00 97.12 438 TYR A C 1
ATOM 3309 O O . TYR A 1 438 ? 6.694 -8.019 23.718 1.00 97.12 438 TYR A O 1
ATOM 3317 N N . LEU A 1 439 ? 7.287 -8.503 25.827 1.00 97.12 439 LEU A N 1
ATOM 3318 C CA . LEU A 1 439 ? 7.318 -7.114 26.286 1.00 97.12 439 LEU A CA 1
ATOM 3319 C C . LEU A 1 439 ? 8.740 -6.553 26.202 1.00 97.12 439 LEU A C 1
ATOM 3321 O O . LEU A 1 439 ? 9.565 -6.810 27.083 1.00 97.12 439 LEU A O 1
ATOM 3325 N N . PHE A 1 440 ? 9.034 -5.815 25.135 1.00 95.25 440 PHE A N 1
ATOM 3326 C CA . PHE A 1 440 ? 10.379 -5.307 24.855 1.00 95.25 440 PHE A CA 1
ATOM 3327 C C . PHE A 1 440 ? 10.660 -3.962 25.531 1.00 95.25 440 PHE A C 1
ATOM 3329 O O . PHE A 1 440 ? 9.749 -3.204 25.843 1.00 95.25 440 PHE A O 1
ATOM 3336 N N . SER A 1 441 ? 11.932 -3.662 25.791 1.00 91.25 441 SER A N 1
ATOM 3337 C CA . SER A 1 441 ? 12.354 -2.390 26.399 1.00 91.25 441 SER A CA 1
ATOM 3338 C C . SER A 1 441 ? 12.789 -1.338 25.385 1.00 91.25 441 SER A C 1
ATOM 3340 O O . SER A 1 441 ? 12.813 -0.160 25.709 1.00 91.25 441 SER A O 1
ATOM 3342 N N . GLU A 1 442 ? 13.174 -1.763 24.186 1.00 86.62 442 GLU A N 1
ATOM 3343 C CA . GLU A 1 442 ? 13.680 -0.891 23.133 1.00 86.62 442 GLU A CA 1
ATOM 3344 C C . GLU A 1 442 ? 13.070 -1.332 21.812 1.00 86.62 442 GLU A C 1
ATOM 3346 O O . GLU A 1 442 ? 12.982 -2.531 21.553 1.00 86.62 442 GLU A O 1
ATOM 3351 N N . ASP A 1 443 ? 12.676 -0.363 20.994 1.00 87.19 443 ASP A N 1
ATOM 3352 C CA . ASP A 1 443 ? 12.328 -0.568 19.595 1.00 87.19 443 ASP A CA 1
ATOM 3353 C C . ASP A 1 443 ? 13.427 0.066 18.739 1.00 87.19 443 ASP A C 1
ATOM 3355 O O . ASP A 1 443 ? 13.648 1.277 18.788 1.00 87.19 443 ASP A O 1
ATOM 3359 N N . THR A 1 444 ? 14.160 -0.750 17.981 1.00 86.25 444 THR A N 1
ATOM 3360 C CA . THR A 1 444 ? 15.213 -0.235 17.097 1.00 86.25 444 THR A CA 1
ATOM 3361 C C . THR A 1 444 ? 14.688 -0.109 15.675 1.00 86.25 444 THR A C 1
ATOM 3363 O O . THR A 1 444 ? 13.946 -0.963 15.185 1.00 86.25 444 THR A O 1
ATOM 3366 N N . ASN A 1 445 ? 15.153 0.910 14.950 1.00 81.00 445 ASN A N 1
ATOM 3367 C CA . ASN A 1 445 ? 14.771 1.115 13.549 1.00 81.00 445 ASN A CA 1
ATOM 3368 C C . ASN A 1 445 ? 15.083 -0.092 12.646 1.00 81.00 445 ASN A C 1
ATOM 3370 O O . ASN A 1 445 ? 14.457 -0.239 11.604 1.00 81.00 445 ASN A O 1
ATOM 3374 N N . HIS A 1 446 ? 16.004 -0.973 13.050 1.00 88.25 446 HIS A N 1
ATOM 3375 C CA . HIS A 1 446 ? 16.405 -2.141 12.271 1.00 88.25 446 HIS A CA 1
ATOM 3376 C C . HIS A 1 446 ? 15.441 -3.325 12.343 1.00 88.25 446 HIS A C 1
ATOM 3378 O O . HIS A 1 446 ? 15.659 -4.268 11.601 1.00 88.25 446 HIS A O 1
ATOM 3384 N N . TRP A 1 447 ? 14.404 -3.327 13.188 1.00 93.12 447 TRP A N 1
ATOM 3385 C CA . TRP A 1 447 ? 13.472 -4.468 13.271 1.00 93.12 447 TRP A CA 1
ATOM 3386 C C . TRP A 1 447 ? 12.620 -4.656 12.022 1.00 93.12 447 TRP A C 1
ATOM 3388 O O . TRP A 1 447 ? 12.145 -5.757 11.762 1.00 93.12 447 TRP A O 1
ATOM 3398 N N . PHE A 1 448 ? 12.445 -3.591 11.249 1.00 94.56 448 PHE A N 1
ATOM 3399 C CA . PHE A 1 448 ? 11.681 -3.605 10.015 1.00 94.56 448 PHE A CA 1
ATOM 3400 C C . PHE A 1 448 ? 12.592 -3.285 8.838 1.00 94.56 448 PHE A C 1
ATOM 3402 O O . PHE A 1 448 ? 13.525 -2.493 8.969 1.00 94.56 448 PHE A O 1
ATOM 3409 N N . THR A 1 449 ? 12.298 -3.873 7.681 1.00 92.88 449 THR A N 1
ATOM 3410 C CA . THR A 1 449 ? 12.944 -3.509 6.415 1.00 92.88 449 THR A CA 1
ATOM 3411 C C . THR A 1 449 ? 12.662 -2.044 6.080 1.00 92.88 449 THR A C 1
ATOM 3413 O O . THR A 1 449 ? 13.577 -1.315 5.704 1.00 92.88 449 THR A O 1
ATOM 3416 N N . SER A 1 450 ? 11.417 -1.590 6.271 1.00 92.25 450 SER A N 1
ATOM 3417 C CA . SER A 1 450 ? 11.059 -0.171 6.245 1.00 92.25 450 SER A CA 1
ATOM 3418 C C . SER A 1 450 ? 9.828 0.133 7.107 1.00 92.25 450 SER A C 1
ATOM 3420 O O . SER A 1 450 ? 8.929 -0.695 7.258 1.00 92.25 450 SER A O 1
ATOM 3422 N N . ARG A 1 451 ? 9.771 1.355 7.650 1.00 92.94 451 ARG A N 1
ATOM 3423 C CA . ARG A 1 451 ? 8.587 1.942 8.314 1.00 92.94 451 ARG A CA 1
ATOM 3424 C C . ARG A 1 451 ? 7.939 3.055 7.498 1.00 92.94 451 ARG A C 1
ATOM 3426 O O . ARG A 1 451 ? 7.001 3.695 7.961 1.00 92.94 451 ARG A O 1
ATOM 3433 N N . ARG A 1 452 ? 8.467 3.328 6.312 1.00 92.12 452 ARG A N 1
ATOM 3434 C CA . ARG A 1 452 ? 7.972 4.365 5.422 1.00 92.12 452 ARG A CA 1
ATOM 3435 C C . ARG A 1 452 ? 6.921 3.759 4.498 1.00 92.12 452 ARG A C 1
ATOM 3437 O O . ARG A 1 452 ? 7.222 2.835 3.743 1.00 92.12 452 ARG A O 1
ATOM 3444 N N . PHE A 1 453 ? 5.704 4.289 4.540 1.00 91.62 453 PHE A N 1
ATOM 3445 C CA . PHE A 1 453 ? 4.672 3.895 3.589 1.00 91.62 453 PHE A CA 1
ATOM 3446 C C . PHE A 1 453 ? 5.097 4.249 2.153 1.00 91.62 453 PHE A C 1
ATOM 3448 O O . PHE A 1 453 ? 5.658 5.314 1.898 1.00 91.62 453 PHE A O 1
ATOM 3455 N N . GLY A 1 454 ? 4.865 3.327 1.219 1.00 87.12 454 GLY A N 1
ATOM 3456 C CA . GLY A 1 454 ? 5.332 3.418 -0.168 1.00 87.12 454 GLY A CA 1
ATOM 3457 C C . GLY A 1 454 ? 6.589 2.592 -0.460 1.00 87.12 454 GLY A C 1
ATOM 3458 O O . GLY A 1 454 ? 6.781 2.197 -1.609 1.00 87.12 454 GLY A O 1
ATOM 3459 N N . ASP A 1 455 ? 7.386 2.246 0.557 1.00 88.56 455 ASP A N 1
ATOM 3460 C CA . ASP A 1 455 ? 8.497 1.310 0.375 1.00 88.56 455 ASP A CA 1
ATOM 3461 C C . ASP A 1 455 ? 7.976 -0.125 0.204 1.00 88.56 455 ASP A C 1
ATOM 3463 O O . ASP A 1 455 ? 7.035 -0.538 0.890 1.00 88.56 455 ASP A O 1
ATOM 3467 N N . PRO A 1 456 ? 8.609 -0.947 -0.648 1.00 86.50 456 PRO A N 1
ATOM 3468 C CA . PRO A 1 456 ? 8.118 -2.295 -0.924 1.00 86.50 456 PRO A CA 1
ATOM 3469 C C . PRO A 1 456 ? 8.263 -3.252 0.272 1.00 86.50 456 PRO A C 1
ATOM 3471 O O . PRO A 1 456 ? 7.516 -4.221 0.370 1.00 86.50 456 PRO A O 1
ATOM 3474 N N . GLY A 1 457 ? 9.186 -2.961 1.197 1.00 90.06 457 GLY A N 1
ATOM 3475 C CA . GLY A 1 457 ? 9.366 -3.670 2.470 1.00 90.06 457 GLY A CA 1
ATOM 3476 C C . GLY A 1 457 ? 8.651 -3.013 3.657 1.00 90.06 457 GLY A C 1
ATOM 3477 O O . GLY A 1 457 ? 9.050 -3.240 4.802 1.00 90.06 457 GLY A O 1
ATOM 3478 N N . PHE A 1 458 ? 7.657 -2.150 3.413 1.00 93.94 458 PHE A N 1
ATOM 3479 C CA . PHE A 1 458 ? 6.918 -1.466 4.474 1.00 93.94 458 PHE A CA 1
ATOM 3480 C C . PHE A 1 458 ? 6.278 -2.462 5.455 1.00 93.94 458 PHE A C 1
ATOM 3482 O O . PHE A 1 458 ? 5.583 -3.394 5.054 1.00 93.94 458 PHE A O 1
ATOM 3489 N N . ALA A 1 459 ? 6.536 -2.248 6.749 1.00 95.06 459 ALA A N 1
ATOM 3490 C CA . ALA A 1 459 ? 6.079 -3.059 7.881 1.00 95.06 459 ALA A CA 1
ATOM 3491 C C . ALA A 1 459 ? 6.572 -4.513 7.919 1.00 95.06 459 ALA A C 1
ATOM 3493 O O . ALA A 1 459 ? 6.182 -5.272 8.808 1.00 95.06 459 ALA A O 1
ATOM 3494 N N . GLN A 1 460 ? 7.439 -4.914 6.993 1.00 94.38 460 GLN A N 1
ATOM 3495 C CA . GLN A 1 460 ? 8.002 -6.253 6.987 1.00 94.38 460 GLN A CA 1
ATOM 3496 C C . GLN A 1 460 ? 9.134 -6.364 7.999 1.00 94.38 460 GLN A C 1
ATOM 3498 O O . GLN A 1 460 ? 9.990 -5.479 8.058 1.00 94.38 460 GLN A O 1
ATOM 3503 N N . LEU A 1 461 ? 9.170 -7.460 8.757 1.00 94.44 461 LEU A N 1
ATOM 3504 C CA . LEU A 1 461 ? 10.288 -7.731 9.651 1.00 94.44 461 LEU A CA 1
ATOM 3505 C C . LEU A 1 461 ? 11.583 -7.914 8.858 1.00 94.44 461 LEU A C 1
ATOM 3507 O O . LEU A 1 461 ? 11.616 -8.565 7.813 1.00 94.44 461 LEU A O 1
ATOM 3511 N N . SER A 1 462 ? 12.656 -7.329 9.372 1.00 92.56 462 SER A N 1
ATOM 3512 C CA . SER A 1 462 ? 13.989 -7.513 8.815 1.00 92.56 462 SER A CA 1
ATOM 3513 C C . SER A 1 462 ? 14.607 -8.831 9.295 1.00 92.56 462 SER A C 1
ATOM 3515 O O . SER A 1 462 ? 14.196 -9.416 10.300 1.00 92.56 462 SER A O 1
ATOM 3517 N N . ASP A 1 463 ? 15.701 -9.237 8.650 1.00 88.56 463 ASP A N 1
ATOM 3518 C CA . ASP A 1 463 ? 16.519 -10.373 9.095 1.00 88.56 463 ASP A CA 1
ATOM 3519 C C . ASP A 1 463 ? 17.171 -10.158 10.480 1.00 88.56 463 ASP A C 1
ATOM 3521 O O . ASP A 1 463 ? 17.677 -11.108 11.080 1.00 88.56 463 ASP A O 1
ATOM 3525 N N . THR A 1 464 ? 17.188 -8.923 10.997 1.00 91.19 464 THR A N 1
ATOM 3526 C CA . THR A 1 464 ? 17.756 -8.577 12.312 1.00 91.19 464 THR A CA 1
ATOM 3527 C C . THR A 1 464 ? 16.695 -8.379 13.393 1.00 91.19 464 THR A C 1
ATOM 3529 O O . THR A 1 464 ? 17.045 -8.074 14.538 1.00 91.19 464 THR A O 1
ATOM 3532 N N . ALA A 1 465 ? 15.412 -8.573 13.066 1.00 93.75 465 ALA A N 1
ATOM 3533 C CA . ALA A 1 465 ? 14.337 -8.550 14.045 1.00 93.75 465 ALA A CA 1
ATOM 3534 C C . ALA A 1 465 ? 14.587 -9.586 15.164 1.00 93.75 465 ALA A C 1
ATOM 3536 O O . ALA A 1 465 ? 15.085 -10.686 14.899 1.00 93.75 465 ALA A O 1
ATOM 3537 N N . PRO A 1 466 ? 14.238 -9.280 16.429 1.00 94.88 466 PRO A N 1
ATOM 3538 C CA . PRO A 1 466 ? 14.394 -10.223 17.527 1.00 94.88 466 PRO A CA 1
ATOM 3539 C C . PRO A 1 466 ? 13.655 -11.531 17.250 1.00 94.88 466 PRO A C 1
ATOM 3541 O O . PRO A 1 466 ? 12.494 -11.520 16.840 1.00 94.88 466 PRO A O 1
ATOM 3544 N N . THR A 1 467 ? 14.278 -12.667 17.572 1.00 95.12 467 THR A N 1
ATOM 3545 C CA . THR A 1 467 ? 13.665 -13.993 17.382 1.00 95.12 467 THR A CA 1
ATOM 3546 C C . THR A 1 467 ? 12.315 -14.121 18.088 1.00 95.12 467 THR A C 1
ATOM 3548 O O . THR A 1 467 ? 11.421 -14.783 17.574 1.00 95.12 467 THR A O 1
ATOM 3551 N N . ASN A 1 468 ? 12.138 -13.447 19.228 1.00 95.94 468 ASN A N 1
ATOM 3552 C CA . ASN A 1 468 ? 10.878 -13.436 19.974 1.00 95.94 468 ASN A CA 1
ATOM 3553 C C . ASN A 1 468 ? 9.720 -12.790 19.198 1.00 95.94 468 ASN A C 1
ATOM 3555 O O . ASN A 1 468 ? 8.574 -13.076 19.509 1.00 95.94 468 ASN A O 1
ATOM 3559 N N . ILE A 1 469 ? 10.009 -11.928 18.220 1.00 96.25 469 ILE A N 1
ATOM 3560 C CA . ILE A 1 469 ? 9.016 -11.328 17.319 1.00 96.25 469 ILE A CA 1
ATOM 3561 C C . ILE A 1 469 ? 8.941 -12.157 16.035 1.00 96.25 469 ILE A C 1
ATOM 3563 O O . ILE A 1 469 ? 7.859 -12.562 15.621 1.00 96.25 469 ILE A O 1
ATOM 3567 N N . ALA A 1 470 ? 10.094 -12.490 15.448 1.00 96.19 470 ALA A N 1
ATOM 3568 C CA . ALA A 1 470 ? 10.179 -13.241 14.196 1.00 96.19 470 ALA A CA 1
ATOM 3569 C C . ALA A 1 470 ? 9.643 -14.684 14.287 1.00 96.19 470 ALA A C 1
ATOM 3571 O O . ALA A 1 470 ? 9.405 -15.307 13.258 1.00 96.19 470 ALA A O 1
ATOM 3572 N N . ARG A 1 471 ? 9.485 -15.237 15.496 1.00 96.38 471 ARG A N 1
ATOM 3573 C CA . ARG A 1 471 ? 8.938 -16.583 15.763 1.00 96.38 471 ARG A CA 1
ATOM 3574 C C . ARG A 1 471 ? 7.952 -16.606 16.931 1.00 96.38 471 ARG A C 1
ATOM 3576 O O . ARG A 1 471 ? 7.785 -17.633 17.584 1.00 96.38 471 ARG A O 1
ATOM 3583 N N . GLY A 1 472 ? 7.390 -15.446 17.254 1.00 96.12 472 GLY A N 1
ATOM 3584 C CA . GLY A 1 472 ? 6.587 -15.240 18.453 1.00 96.12 472 GLY A CA 1
ATOM 3585 C C . GLY A 1 472 ? 5.116 -15.625 18.333 1.00 96.12 472 GLY A C 1
ATOM 3586 O O . GLY A 1 472 ? 4.427 -15.681 19.348 1.00 96.12 472 GLY A O 1
ATOM 3587 N N . ALA A 1 473 ? 4.628 -15.856 17.113 1.00 96.56 473 ALA A N 1
ATOM 3588 C CA . ALA A 1 473 ? 3.236 -16.213 16.880 1.00 96.56 473 ALA A CA 1
ATOM 3589 C C . ALA A 1 473 ? 2.892 -17.592 17.470 1.00 96.56 473 ALA A C 1
ATOM 3591 O O . ALA A 1 473 ? 3.774 -18.420 17.707 1.00 96.56 473 ALA A O 1
ATOM 3592 N N . GLU A 1 474 ? 1.599 -17.870 17.649 1.00 96.06 474 GLU A N 1
ATOM 3593 C CA . GLU A 1 474 ? 1.098 -19.105 18.280 1.00 96.06 474 GLU A CA 1
ATOM 3594 C C . GLU A 1 474 ? 1.603 -20.380 17.580 1.00 96.06 474 GLU A C 1
ATOM 3596 O O . GLU A 1 474 ? 1.891 -21.394 18.214 1.00 96.06 474 GLU A O 1
ATOM 3601 N N . ASN A 1 475 ? 1.768 -20.320 16.259 1.00 94.38 475 ASN A N 1
ATOM 3602 C CA . ASN A 1 475 ? 2.267 -21.417 15.429 1.00 94.38 475 ASN A CA 1
ATOM 3603 C C . ASN A 1 475 ? 3.788 -21.359 15.154 1.00 94.38 475 ASN A C 1
ATOM 3605 O O . ASN A 1 475 ? 4.291 -22.144 14.348 1.00 94.38 475 ASN A O 1
ATOM 3609 N N . GLY A 1 476 ? 4.519 -20.429 15.780 1.00 93.94 476 GLY A N 1
ATOM 3610 C CA . GLY A 1 476 ? 5.949 -20.194 15.554 1.00 93.94 476 GLY A CA 1
ATOM 3611 C C . GLY A 1 476 ? 6.291 -19.341 14.321 1.00 93.94 476 GLY A C 1
ATOM 3612 O O . GLY A 1 476 ? 7.469 -19.244 13.961 1.00 93.94 476 GLY A O 1
ATOM 3613 N N . SER A 1 477 ? 5.291 -18.740 13.665 1.00 96.31 477 SER A N 1
ATOM 3614 C CA . SER A 1 477 ? 5.471 -17.699 12.642 1.00 96.31 477 SER A CA 1
ATOM 3615 C C . SER A 1 477 ? 5.883 -16.353 13.262 1.00 96.31 477 SER A C 1
ATOM 3617 O O . SER A 1 477 ? 6.052 -16.215 14.477 1.00 96.31 477 SER A O 1
ATOM 3619 N N . GLU A 1 478 ? 6.056 -15.344 12.415 1.00 96.88 478 GLU A N 1
ATOM 3620 C CA . GLU A 1 478 ? 6.295 -13.967 12.838 1.00 96.88 478 GLU A CA 1
ATOM 3621 C C . GLU A 1 478 ? 5.037 -13.337 13.454 1.00 96.88 478 GLU A C 1
ATOM 3623 O O . GLU A 1 478 ? 3.921 -13.651 13.047 1.00 96.88 478 GLU A O 1
ATOM 3628 N N . MET A 1 479 ? 5.207 -12.454 14.440 1.00 97.69 479 MET A N 1
ATOM 3629 C CA . MET A 1 479 ? 4.133 -11.588 14.942 1.00 97.69 479 MET A CA 1
ATOM 3630 C C . MET A 1 479 ? 3.907 -10.405 13.985 1.00 97.69 479 MET A C 1
ATOM 3632 O O . MET A 1 479 ? 4.855 -9.903 13.381 1.00 97.69 479 MET A O 1
ATOM 3636 N N . GLY A 1 480 ? 2.676 -9.899 13.916 1.00 97.38 480 GLY A N 1
ATOM 3637 C CA . GLY A 1 480 ? 2.302 -8.725 13.127 1.00 97.38 480 GLY A CA 1
ATOM 3638 C C . GLY A 1 480 ? 1.584 -9.053 11.816 1.00 97.38 480 GLY A C 1
ATOM 3639 O O . GLY A 1 480 ? 1.145 -10.180 11.591 1.00 97.38 480 GLY A O 1
ATOM 3640 N N . ALA A 1 481 ? 1.476 -8.041 10.951 1.00 96.88 481 ALA A N 1
ATOM 3641 C CA . ALA A 1 481 ? 0.687 -8.037 9.712 1.00 96.88 481 ALA A CA 1
ATOM 3642 C C . ALA A 1 481 ? 0.949 -9.232 8.777 1.00 96.88 481 ALA A C 1
ATOM 3644 O O . ALA A 1 481 ? 0.047 -9.714 8.101 1.00 96.88 481 ALA A O 1
ATOM 3645 N N . PHE A 1 482 ? 2.187 -9.727 8.741 1.00 96.00 482 PHE A N 1
ATOM 3646 C CA . PHE A 1 482 ? 2.617 -10.776 7.813 1.00 96.00 482 PHE A CA 1
ATOM 3647 C C . PHE A 1 482 ? 2.652 -12.177 8.429 1.00 96.00 482 PHE A C 1
ATOM 3649 O O . PHE A 1 482 ? 3.116 -13.122 7.789 1.00 96.00 482 PHE A O 1
ATOM 3656 N N . SER A 1 483 ? 2.121 -12.343 9.644 1.00 96.50 483 SER A N 1
ATOM 3657 C CA . SER A 1 483 ? 2.102 -13.630 10.344 1.00 96.50 483 SER A CA 1
ATOM 3658 C C . SER A 1 483 ? 1.491 -14.756 9.500 1.00 96.50 483 SER A C 1
ATOM 3660 O O . SER A 1 483 ? 2.041 -15.863 9.441 1.00 96.50 483 SER A O 1
ATOM 3662 N N . ASN A 1 484 ? 0.415 -14.446 8.764 1.00 94.81 484 ASN A N 1
ATOM 3663 C CA . ASN A 1 484 ? -0.309 -15.387 7.906 1.00 94.81 484 ASN A CA 1
ATOM 3664 C C . ASN A 1 484 ? 0.528 -15.954 6.745 1.00 94.81 484 ASN A C 1
ATOM 3666 O O . ASN A 1 484 ? 0.194 -17.007 6.198 1.00 94.81 484 ASN A O 1
ATOM 3670 N N . LEU A 1 485 ? 1.635 -15.298 6.381 1.00 94.12 485 LEU A N 1
ATOM 3671 C CA . LEU A 1 485 ? 2.490 -15.733 5.283 1.00 94.12 485 LEU A CA 1
ATOM 3672 C C . LEU A 1 485 ? 3.353 -16.922 5.686 1.00 94.12 485 LEU A C 1
ATOM 3674 O O . LEU A 1 485 ? 3.876 -17.611 4.805 1.00 94.12 485 LEU A O 1
ATOM 3678 N N . LEU A 1 486 ? 3.491 -17.185 6.990 1.00 95.31 486 LEU A N 1
ATOM 3679 C CA . LEU A 1 486 ? 4.261 -18.300 7.536 1.00 95.31 486 LEU A CA 1
ATOM 3680 C C . LEU A 1 486 ? 5.711 -18.306 7.027 1.00 95.31 486 LEU A C 1
ATOM 3682 O O . LEU A 1 486 ? 6.297 -19.374 6.834 1.00 95.31 486 LEU A O 1
ATOM 3686 N N . ASN A 1 487 ? 6.295 -17.126 6.771 1.00 92.19 487 ASN A N 1
ATOM 3687 C CA . ASN A 1 487 ? 7.633 -16.997 6.185 1.00 92.19 487 ASN A CA 1
ATOM 3688 C C . ASN A 1 487 ? 8.706 -17.753 6.990 1.00 92.19 487 ASN A C 1
ATOM 3690 O O . ASN A 1 487 ? 9.457 -18.518 6.375 1.00 92.19 487 ASN A O 1
ATOM 3694 N N . PRO A 1 488 ? 8.759 -17.653 8.337 1.00 93.25 488 PRO A N 1
ATOM 3695 C CA . PRO A 1 488 ? 9.733 -18.406 9.130 1.00 93.25 488 PRO A CA 1
ATOM 3696 C C . PRO A 1 488 ? 9.568 -19.924 8.988 1.00 93.25 488 PRO A C 1
ATOM 3698 O O . PRO A 1 488 ? 10.553 -20.651 8.866 1.00 93.25 488 PRO A O 1
ATOM 3701 N N . ILE A 1 489 ? 8.322 -20.402 8.932 1.00 94.94 489 ILE A N 1
ATOM 3702 C CA . ILE A 1 489 ? 7.991 -21.828 8.808 1.00 94.94 489 ILE A CA 1
ATOM 3703 C C . ILE A 1 489 ? 8.366 -22.348 7.415 1.00 94.94 489 ILE A C 1
ATOM 3705 O O . ILE A 1 489 ? 8.995 -23.400 7.288 1.00 94.94 489 ILE A O 1
ATOM 3709 N N . LYS A 1 490 ? 8.032 -21.595 6.358 1.00 93.88 490 LYS A N 1
ATOM 3710 C CA . LYS A 1 490 ? 8.432 -21.903 4.975 1.00 93.88 490 LYS A CA 1
ATOM 3711 C C . LYS A 1 490 ? 9.953 -21.970 4.850 1.00 93.88 490 LYS A C 1
ATOM 3713 O O . LYS A 1 490 ? 10.478 -22.877 4.202 1.00 93.88 490 LYS A O 1
ATOM 3718 N N . PHE A 1 491 ? 10.660 -21.046 5.496 1.00 92.00 491 PHE A N 1
ATOM 3719 C CA . PHE A 1 491 ? 12.117 -21.009 5.483 1.00 92.00 491 PHE A CA 1
ATOM 3720 C C . PHE A 1 491 ? 12.746 -22.201 6.214 1.00 92.00 491 PHE A C 1
ATOM 3722 O O . PHE A 1 491 ? 13.707 -22.784 5.712 1.00 92.00 491 PHE A O 1
ATOM 3729 N N . ASP A 1 492 ? 12.185 -22.630 7.345 1.00 92.94 492 ASP A N 1
ATOM 3730 C CA . ASP A 1 492 ? 12.639 -23.846 8.030 1.00 92.94 492 ASP A CA 1
ATOM 3731 C C . ASP A 1 492 ? 12.365 -25.103 7.202 1.00 92.94 492 ASP A C 1
ATOM 3733 O O . ASP A 1 492 ? 13.220 -25.984 7.107 1.00 92.94 492 ASP A O 1
ATOM 3737 N N . GLY A 1 493 ? 11.212 -25.167 6.532 1.00 94.31 493 GLY A N 1
ATOM 3738 C CA . GLY A 1 493 ? 10.908 -26.228 5.573 1.00 94.31 493 GLY A CA 1
ATOM 3739 C C . GLY A 1 493 ? 11.941 -26.303 4.445 1.00 94.31 493 GLY A C 1
ATOM 3740 O O . GLY A 1 493 ? 12.421 -27.390 4.118 1.00 94.31 493 GLY A O 1
ATOM 3741 N N . LEU A 1 494 ? 12.336 -25.149 3.896 1.00 93.25 494 LEU A N 1
ATOM 3742 C CA . LEU A 1 494 ? 13.387 -25.056 2.882 1.00 93.25 494 LEU A CA 1
ATOM 3743 C C . LEU A 1 494 ? 14.741 -25.537 3.419 1.00 93.25 494 LEU A C 1
ATOM 3745 O O . LEU A 1 494 ? 15.401 -26.334 2.755 1.00 93.25 494 LEU A O 1
ATOM 3749 N N . LYS A 1 495 ? 15.145 -25.091 4.615 1.00 92.62 495 LYS A N 1
ATOM 3750 C CA . LYS A 1 495 ? 16.392 -25.530 5.263 1.00 92.62 495 LYS A CA 1
ATOM 3751 C C . LYS A 1 495 ? 16.431 -27.037 5.453 1.00 92.62 495 LYS A C 1
ATOM 3753 O O . LYS A 1 495 ? 17.369 -27.674 4.993 1.00 92.62 495 LYS A O 1
ATOM 3758 N N . ASN A 1 496 ? 15.371 -27.607 6.024 1.00 94.00 496 ASN A N 1
ATOM 3759 C CA . ASN A 1 496 ? 15.265 -29.047 6.245 1.00 94.00 496 ASN A CA 1
ATOM 3760 C C . ASN A 1 496 ? 15.397 -29.833 4.934 1.00 94.00 496 ASN A C 1
ATOM 3762 O O . ASN A 1 496 ? 16.055 -30.869 4.897 1.00 94.00 496 ASN A O 1
ATOM 3766 N N . LYS A 1 497 ? 14.804 -29.336 3.839 1.00 94.31 497 LYS A N 1
ATOM 3767 C CA . LYS A 1 497 ? 14.933 -29.970 2.520 1.00 94.31 497 LYS A CA 1
ATOM 3768 C C . LYS A 1 497 ? 16.337 -29.846 1.949 1.00 94.31 497 LYS A C 1
ATOM 3770 O O . LYS A 1 497 ? 16.850 -30.799 1.375 1.00 94.31 497 LYS A O 1
ATOM 3775 N N . ILE A 1 498 ? 16.971 -28.697 2.105 1.00 93.75 498 ILE A N 1
ATOM 3776 C CA . ILE A 1 498 ? 18.345 -28.509 1.654 1.00 93.75 498 ILE A CA 1
ATOM 3777 C C . ILE A 1 498 ? 19.292 -29.433 2.427 1.00 93.75 498 ILE A C 1
ATOM 3779 O O . ILE A 1 498 ? 20.092 -30.117 1.797 1.00 93.75 498 ILE A O 1
ATOM 3783 N N . ASP A 1 499 ? 19.146 -29.540 3.745 1.00 90.62 499 ASP A N 1
ATOM 3784 C CA . ASP A 1 499 ? 19.960 -30.435 4.573 1.00 90.62 499 ASP A CA 1
ATOM 3785 C C . ASP A 1 499 ? 19.750 -31.920 4.215 1.00 90.62 499 ASP A C 1
ATOM 3787 O O . ASP A 1 499 ? 20.691 -32.709 4.273 1.00 90.62 499 ASP A O 1
ATOM 3791 N N . GLU A 1 500 ? 18.539 -32.306 3.794 1.00 94.06 500 GLU A N 1
ATOM 3792 C CA . GLU A 1 500 ? 18.211 -33.672 3.356 1.00 94.06 500 GLU A CA 1
ATOM 3793 C C . GLU A 1 500 ? 18.871 -34.047 2.014 1.00 94.06 500 GLU A C 1
ATOM 3795 O O . GLU A 1 500 ? 19.334 -35.178 1.852 1.00 94.06 500 GLU A O 1
ATOM 3800 N N . TYR A 1 501 ? 18.916 -33.122 1.046 1.00 93.81 501 TYR A N 1
ATOM 3801 C CA . TYR A 1 501 ? 19.320 -33.416 -0.341 1.00 93.81 501 TYR A CA 1
ATOM 3802 C C . TYR A 1 501 ? 20.694 -32.864 -0.746 1.00 93.81 501 TYR A C 1
ATOM 3804 O O . TYR A 1 501 ? 21.150 -33.119 -1.865 1.00 93.81 501 TYR A O 1
ATOM 3812 N N . MET A 1 502 ? 21.373 -32.105 0.114 1.00 92.19 502 MET A N 1
ATOM 3813 C CA . MET A 1 502 ? 22.651 -31.494 -0.240 1.00 92.19 502 MET A CA 1
ATOM 3814 C C . MET A 1 502 ? 23.792 -32.519 -0.325 1.00 92.19 502 MET A C 1
ATOM 3816 O O . MET A 1 502 ? 23.965 -33.344 0.574 1.00 92.19 502 MET A O 1
ATOM 3820 N N . PRO A 1 503 ? 24.637 -32.442 -1.372 1.00 92.06 503 PRO A N 1
ATOM 3821 C CA . PRO A 1 503 ? 25.856 -33.234 -1.453 1.00 92.06 503 PRO A CA 1
ATOM 3822 C C . PRO A 1 503 ? 26.784 -33.022 -0.252 1.00 92.06 503 PRO A C 1
ATOM 3824 O O . PRO A 1 503 ? 26.982 -31.904 0.225 1.00 92.06 503 PRO A O 1
ATOM 3827 N N . PHE A 1 504 ? 27.424 -34.105 0.186 1.00 89.25 504 PHE A N 1
ATOM 3828 C CA . PHE A 1 504 ? 28.383 -34.067 1.285 1.00 89.25 504 PHE A CA 1
ATOM 3829 C C . PHE A 1 504 ? 29.526 -33.072 1.019 1.00 89.25 504 PHE A C 1
ATOM 3831 O O . PHE A 1 504 ? 30.121 -33.066 -0.059 1.00 89.25 504 PHE A O 1
ATOM 3838 N N . GLY A 1 505 ? 29.868 -32.273 2.033 1.00 90.62 505 GLY A N 1
ATOM 3839 C CA . GLY A 1 505 ? 30.981 -31.319 1.989 1.00 90.62 505 GLY A CA 1
ATOM 3840 C C . GLY A 1 505 ? 30.629 -29.923 1.467 1.00 90.62 505 GLY A C 1
ATOM 3841 O O . GLY A 1 505 ? 31.529 -29.095 1.341 1.00 90.62 505 GLY A O 1
ATOM 3842 N N . LEU A 1 506 ? 29.354 -29.642 1.182 1.00 91.00 506 LEU A N 1
ATOM 3843 C CA . LEU A 1 506 ? 28.872 -28.301 0.842 1.00 91.00 506 LEU A CA 1
ATOM 3844 C C . LEU A 1 506 ? 28.250 -27.607 2.066 1.00 91.00 506 LEU A C 1
ATOM 3846 O O . LEU A 1 506 ? 27.797 -28.263 3.001 1.00 91.00 506 LEU A O 1
ATOM 3850 N N . ILE A 1 507 ? 28.254 -26.271 2.060 1.00 88.75 507 ILE A N 1
ATOM 3851 C CA . ILE A 1 507 ? 27.608 -25.429 3.077 1.00 88.75 507 ILE A CA 1
ATOM 3852 C C . ILE A 1 507 ? 26.610 -24.527 2.343 1.00 88.75 507 ILE A C 1
ATOM 3854 O O . ILE A 1 507 ? 27.027 -23.811 1.426 1.00 88.75 507 ILE A O 1
ATOM 3858 N N . PRO A 1 508 ? 25.314 -24.539 2.705 1.00 88.81 508 PRO A N 1
ATOM 3859 C CA . PRO A 1 508 ? 24.341 -23.670 2.066 1.00 88.81 508 PRO A CA 1
ATOM 3860 C C . PRO A 1 508 ? 24.558 -22.231 2.518 1.00 88.81 508 PRO A C 1
ATOM 3862 O O . PRO A 1 508 ? 24.750 -21.956 3.702 1.00 88.81 508 PRO A O 1
ATOM 3865 N N . ILE A 1 509 ? 24.453 -21.300 1.576 1.00 87.75 509 ILE A N 1
ATOM 3866 C CA . ILE A 1 509 ? 24.337 -19.876 1.878 1.00 87.75 509 ILE A CA 1
ATOM 3867 C C . ILE A 1 509 ? 22.964 -19.434 1.394 1.00 87.75 509 ILE A C 1
ATOM 3869 O O . ILE A 1 509 ? 22.659 -19.508 0.204 1.00 87.75 509 ILE A O 1
ATOM 3873 N N . PHE A 1 510 ? 22.137 -18.985 2.332 1.00 84.69 510 PHE A N 1
ATOM 3874 C CA . PHE A 1 510 ? 20.833 -18.413 2.038 1.00 84.69 510 PHE A CA 1
ATOM 3875 C C . PHE A 1 510 ? 21.008 -16.920 1.799 1.00 84.69 510 PHE A C 1
ATOM 3877 O O . PHE A 1 510 ? 21.451 -16.198 2.690 1.00 84.69 510 PHE A O 1
ATOM 3884 N N . ILE A 1 511 ? 20.695 -16.471 0.587 1.00 79.31 511 ILE A N 1
ATOM 3885 C CA . ILE A 1 511 ? 20.740 -15.058 0.223 1.00 79.31 511 ILE A CA 1
ATOM 3886 C C . ILE A 1 511 ? 19.301 -14.598 0.027 1.00 79.31 511 ILE A C 1
ATOM 3888 O O . ILE A 1 511 ? 18.675 -14.910 -0.988 1.00 79.31 511 ILE A O 1
ATOM 3892 N N . ASN A 1 512 ? 18.789 -13.846 0.998 1.00 70.62 512 ASN A N 1
ATOM 3893 C CA . ASN A 1 512 ? 17.528 -13.134 0.853 1.00 70.62 512 ASN A CA 1
ATOM 3894 C C . ASN A 1 512 ? 17.773 -11.952 -0.086 1.00 70.62 512 ASN A C 1
ATOM 3896 O O . ASN A 1 512 ? 18.410 -10.969 0.284 1.00 70.62 512 ASN A O 1
ATOM 3900 N N . LYS A 1 513 ? 17.324 -12.066 -1.339 1.00 56.53 513 LYS A N 1
ATOM 3901 C CA . LYS A 1 513 ? 17.356 -10.936 -2.267 1.00 56.53 513 LYS A CA 1
ATOM 3902 C C . LYS A 1 513 ? 16.199 -10.003 -1.904 1.00 56.53 513 LYS A C 1
ATOM 3904 O O . LYS A 1 513 ? 15.036 -10.332 -2.172 1.00 56.53 513 LYS A O 1
ATOM 3909 N N . THR A 1 514 ? 16.540 -8.920 -1.208 1.00 54.53 514 THR A N 1
ATOM 3910 C CA . THR A 1 514 ? 15.644 -7.802 -0.896 1.00 54.53 514 THR A CA 1
ATOM 3911 C C . THR A 1 514 ? 15.326 -7.028 -2.152 1.00 54.53 514 THR A C 1
ATOM 3913 O O . THR A 1 514 ? 16.302 -6.641 -2.842 1.00 54.53 514 THR A O 1
#